Protein AF-A0A8A4TQJ7-F1 (afdb_monomer)

Secondary structure (DSSP, 8-state):
-PPP----------------PPEEEEEEES-EESSSSS---EE--GGGTHHHHTT--HHHHTT-EEEEEE---TTT--EEEEEEPPPPPSSS-PPPP-TTT-PPTTTTTT--TT--EEEEEEPTTSHHHHHHHTTSS-TTTEEEEEEEE----TTS-HHHHHHHHHHHHHHHHTTS-TTT--EEEEEEEHHHHHHHHHHHHHHHHH-TTS-EEEEEES----GGGTGGGEEEEEEEETTEEEEEEEEE-HHHH-S--TTEEEEEEE----S-TT-TT---EEEHHHHHH-SSEEE-SSEEEEE-SS-TTGGGG-HHHHHHHHHHIIIIIHHHHHHHHHTPPPEEEEEEES-EEESSEEEEEEEEEEE-SSSPPEEEEEEEETTS-EEESSS-EEEEEE--TT--EEEEEEEEEEEETT--EEEEEEEEEEE-TTS------

Sequence (441 aa):
MKRMIFCLTLMSLATQAGFAQGTQVLLEKVRYCRFGIGWCNGTTPHEYRHWEHHDVAKEKQKRTFITRYNEPEIGNVSHLVFISAGQREEIAGDPHASLVTGQPEGFADSFSNTDAAEWKTIDADSLPVRMFEEGVRDPSDTFAAMAFDARFNWGFTGENKREIVNAYFDWLRSKYYGTNIRSIYLAGHSRGGALVTHLAKKFKEYYPGLPVILHLFDAVPNINQLELASSISHVPNPLDGASYAYLADFQELFPQRTNLAIFNFISGAKVITIKSSVRAMVDREAGLIGGTVVNLGWYRHQWYNLGHVGIARNEAVIDQALDHLVNVGDPIIDDYIETLPPEVQCGAYPNFGIGLSMNTSFSGSANSRSGAPIVGYEWRFSDRSLRSGSGPHDFTLRLSHDQPETYLFGSMTAIDGFGNRAICTCEAYLKNPNADDDVLE

Foldseek 3Di:
DDDDDDDDDPPPPPPPPPPPFFDKWKKFQQKFAQDDDDDRPIDGPPLQCLLVVLVQDPVLSLVWIKTWPAAAAQAQAQEEAEEEEAAADPPDGFQDQFLQQQAHTNNCVPDDRHDGIDMDGGDCLHLVNCCVVVPVDDSNHYTYMYISHLSLDLPDAPSSNVSSLSSVLVSSVVRYDPLRYLAYEYEYAASSLLSSLSSLLVCCVVPVQHAYEYEYQFYWHNQVNCRQVWHLDWAAQPVDNLFIATEHAVCVSCVRQNNAAYEYEHASAQPDPVCSSTGGHDYNVQRVVDDQWGDPLRYIYGYDPAHSRRSRVDSVNSVVVSVCCVPPVVVSSLVSLLQDAWAKDKEKVVQEEEAFKDKIKIAIDTGRSSPFAWDWKWKAKPVRDIDIDRDIDIDMDGDDQQDFKDKMKMKIWIAGPSGHIDIDIYMHMYGYPNNPPPPPD

pLDDT: mean 90.57, std 15.43, range [30.0, 98.94]

Structure (mmCIF, N/CA/C/O backbone):
data_AF-A0A8A4TQJ7-F1
#
_entry.id   AF-A0A8A4TQJ7-F1
#
loop_
_atom_site.group_PDB
_atom_site.id
_atom_site.type_symbol
_atom_site.label_atom_id
_atom_site.label_alt_id
_atom_site.label_comp_id
_atom_site.label_asym_id
_atom_site.label_entity_id
_atom_site.label_seq_id
_atom_site.pdbx_PDB_ins_code
_atom_site.Cartn_x
_atom_site.Cartn_y
_atom_site.Cartn_z
_atom_site.occupancy
_atom_site.B_iso_or_equiv
_atom_site.auth_seq_id
_atom_site.auth_comp_id
_atom_site.auth_asym_id
_atom_site.auth_atom_id
_atom_site.pdbx_PDB_model_num
ATOM 1 N N . MET A 1 1 ? -17.422 -70.995 -3.814 1.00 37.66 1 MET A N 1
ATOM 2 C CA . MET A 1 1 ? -16.479 -70.283 -4.707 1.00 37.66 1 MET A CA 1
ATOM 3 C C . MET A 1 1 ? -17.234 -69.203 -5.473 1.00 37.66 1 MET A C 1
ATOM 5 O O . MET A 1 1 ? -17.890 -69.516 -6.456 1.00 37.66 1 MET A O 1
ATOM 9 N N . LYS A 1 2 ? -17.218 -67.954 -4.989 1.00 31.05 2 LYS A N 1
ATOM 10 C CA . LYS A 1 2 ? -17.816 -66.793 -5.670 1.00 31.05 2 LYS A CA 1
ATOM 11 C C . LYS A 1 2 ? -16.686 -66.013 -6.347 1.00 31.05 2 LYS A C 1
ATOM 13 O O . LYS A 1 2 ? -15.760 -65.590 -5.665 1.00 31.05 2 LYS A O 1
ATOM 18 N N . ARG A 1 3 ? -16.733 -65.891 -7.677 1.00 34.00 3 ARG A N 1
ATOM 19 C CA . ARG A 1 3 ? -15.798 -65.079 -8.469 1.00 34.00 3 ARG A CA 1
ATOM 20 C C . ARG A 1 3 ? -16.276 -63.628 -8.450 1.00 34.00 3 ARG A C 1
ATOM 22 O O . ARG A 1 3 ? -17.400 -63.352 -8.855 1.00 34.00 3 ARG A O 1
ATOM 29 N N . MET A 1 4 ? -15.426 -62.741 -7.950 1.00 30.00 4 MET A N 1
ATOM 30 C CA . MET A 1 4 ? -15.622 -61.294 -7.937 1.00 30.00 4 MET A CA 1
ATOM 31 C C . MET A 1 4 ? -15.045 -60.742 -9.246 1.00 30.00 4 MET A C 1
ATOM 33 O O . MET A 1 4 ? -13.860 -60.920 -9.518 1.00 30.00 4 MET A O 1
ATOM 37 N N . ILE A 1 5 ? -15.895 -60.149 -10.082 1.00 37.91 5 ILE A N 1
ATOM 38 C CA . ILE A 1 5 ? -15.499 -59.448 -11.307 1.00 37.91 5 ILE A CA 1
ATOM 39 C C . ILE A 1 5 ? -15.217 -58.000 -10.905 1.00 37.91 5 ILE A C 1
ATOM 41 O O . ILE A 1 5 ? -16.127 -57.285 -10.494 1.00 37.91 5 ILE A O 1
ATOM 45 N N . PHE A 1 6 ? -13.952 -57.591 -10.980 1.00 33.03 6 PHE A N 1
ATOM 46 C CA . PHE A 1 6 ? -13.541 -56.197 -10.838 1.00 33.03 6 PHE A CA 1
ATOM 47 C C . PHE A 1 6 ? -13.772 -55.496 -12.184 1.00 33.03 6 PHE A C 1
ATOM 49 O O . PHE A 1 6 ? -13.065 -55.759 -13.155 1.00 33.03 6 PHE A O 1
ATOM 56 N N . CYS A 1 7 ? -14.781 -54.627 -12.251 1.00 32.62 7 CYS A N 1
ATOM 57 C CA . CYS A 1 7 ? -14.935 -53.672 -13.346 1.00 32.62 7 CYS A CA 1
ATOM 58 C C . CYS A 1 7 ? -13.963 -52.513 -13.104 1.00 32.62 7 CYS A C 1
ATOM 60 O O . CYS A 1 7 ? -14.168 -51.706 -12.201 1.00 32.62 7 CYS A O 1
ATOM 62 N N . LEU A 1 8 ? -12.893 -52.456 -13.898 1.00 33.22 8 LEU A N 1
ATOM 63 C CA . LEU A 1 8 ? -12.000 -51.305 -13.972 1.00 33.22 8 LEU A CA 1
ATOM 64 C C . LEU A 1 8 ? -12.689 -50.224 -14.818 1.00 33.22 8 LEU A C 1
ATOM 66 O O . LEU A 1 8 ? -12.782 -50.348 -16.039 1.00 33.22 8 LEU A O 1
ATOM 70 N N . THR A 1 9 ? -13.206 -49.181 -14.176 1.00 37.56 9 THR A N 1
ATOM 71 C CA . THR A 1 9 ? -13.721 -47.996 -14.868 1.00 37.56 9 THR A CA 1
ATOM 72 C C . THR A 1 9 ? -12.531 -47.121 -15.252 1.00 37.56 9 THR A C 1
ATOM 74 O O . THR A 1 9 ? -11.913 -46.487 -14.400 1.00 37.56 9 THR A O 1
ATOM 77 N N . LEU A 1 10 ? -12.176 -47.121 -16.536 1.00 33.75 10 LEU A N 1
ATOM 78 C CA . LEU A 1 10 ? -11.170 -46.225 -17.101 1.00 33.75 10 LEU A CA 1
ATOM 79 C C . LEU A 1 10 ? -11.764 -44.802 -17.130 1.00 33.75 10 LEU A C 1
ATOM 81 O O . LEU A 1 10 ? -12.543 -44.473 -18.022 1.00 33.75 10 LEU A O 1
ATOM 85 N N . MET A 1 11 ? -11.452 -43.966 -16.136 1.00 37.09 11 MET A N 1
ATOM 86 C CA . MET A 1 11 ? -11.714 -42.526 -16.223 1.00 37.09 11 MET A CA 1
ATOM 87 C C . MET A 1 11 ? -10.674 -41.902 -17.153 1.00 37.09 11 MET A C 1
ATOM 89 O O . MET A 1 11 ? -9.523 -41.692 -16.777 1.00 37.09 11 MET A O 1
ATOM 93 N N . SER A 1 12 ? -11.078 -41.621 -18.388 1.00 35.56 12 SER A N 1
ATOM 94 C CA . SER A 1 12 ? -10.334 -40.755 -19.294 1.00 35.56 12 SER A CA 1
ATOM 95 C C . SER A 1 12 ? -10.404 -39.315 -18.777 1.00 35.56 12 SER A C 1
ATOM 97 O O . SER A 1 12 ? -11.391 -38.616 -19.010 1.00 35.56 12 SER A O 1
ATOM 99 N N . LEU A 1 13 ? -9.364 -38.878 -18.064 1.00 39.91 13 LEU A N 1
ATOM 100 C CA . LEU A 1 13 ? -9.073 -37.464 -17.832 1.00 39.91 13 LEU A CA 1
ATOM 101 C C . LEU A 1 13 ? -8.737 -36.829 -19.185 1.00 39.91 13 LEU A C 1
ATOM 103 O O . LEU A 1 13 ? -7.602 -36.882 -19.651 1.00 39.91 13 LEU A O 1
ATOM 107 N N . ALA A 1 14 ? -9.749 -36.274 -19.846 1.00 39.91 14 ALA A N 1
ATOM 108 C CA . ALA A 1 14 ? -9.535 -35.345 -20.939 1.00 39.91 14 ALA A CA 1
ATOM 109 C C . ALA A 1 14 ? -9.047 -34.030 -20.322 1.00 39.91 14 ALA A C 1
ATOM 111 O O . ALA A 1 14 ? -9.846 -33.224 -19.847 1.00 39.91 14 ALA A O 1
ATOM 112 N N . THR A 1 15 ? -7.732 -33.828 -20.290 1.00 40.91 15 THR A N 1
ATOM 113 C CA . THR A 1 15 ? -7.139 -32.511 -20.069 1.00 40.91 15 THR A CA 1
ATOM 114 C C . THR A 1 15 ? -7.518 -31.634 -21.258 1.00 40.91 15 THR A C 1
ATOM 116 O O . THR A 1 15 ? -6.881 -31.659 -22.310 1.00 40.91 15 THR A O 1
ATOM 119 N N . GLN A 1 16 ? -8.606 -30.878 -21.122 1.00 40.00 16 GLN A N 1
ATOM 120 C CA . GLN A 1 16 ? -8.816 -29.723 -21.980 1.00 40.00 16 GLN A CA 1
ATOM 121 C C . GLN A 1 16 ? -7.717 -28.725 -21.625 1.00 40.00 16 GLN A C 1
ATOM 123 O O . GLN A 1 16 ? -7.791 -28.044 -20.607 1.00 40.00 16 GLN A O 1
ATOM 128 N N . ALA A 1 17 ? -6.674 -28.676 -22.451 1.00 39.72 17 ALA A N 1
AT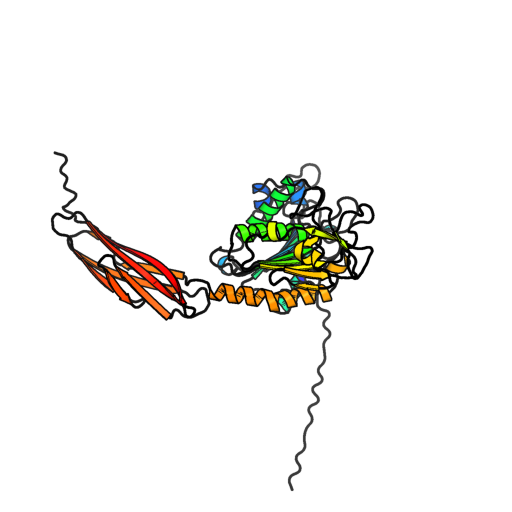OM 129 C CA . ALA A 1 17 ? -5.787 -27.529 -22.519 1.00 39.72 17 ALA A CA 1
ATOM 130 C C . ALA A 1 17 ? -6.612 -26.358 -23.073 1.00 39.72 17 ALA A C 1
ATOM 132 O O . ALA A 1 17 ? -6.604 -26.075 -24.270 1.00 39.72 17 ALA A O 1
ATOM 133 N N . GLY A 1 18 ? -7.419 -25.743 -22.208 1.00 40.81 18 GLY A N 1
ATOM 134 C CA . GLY A 1 18 ? -7.918 -24.406 -22.461 1.00 40.81 18 GLY A CA 1
ATOM 135 C C . GLY A 1 18 ? -6.697 -23.504 -22.470 1.00 40.81 18 GLY A C 1
ATOM 136 O O . GLY A 1 18 ? -6.019 -23.390 -21.455 1.00 40.81 18 GLY A O 1
ATOM 137 N N . PHE A 1 19 ? -6.373 -22.917 -23.620 1.00 41.72 19 PHE A N 1
ATOM 138 C CA . PHE A 1 19 ? -5.497 -21.753 -23.628 1.00 41.72 19 PHE A CA 1
ATOM 139 C C . PHE A 1 19 ? -6.119 -20.746 -22.660 1.00 41.72 19 PHE A C 1
ATOM 141 O O . PHE A 1 19 ? -7.282 -20.383 -22.855 1.00 41.72 19 PHE A O 1
ATOM 148 N N . ALA A 1 20 ? -5.394 -20.371 -21.604 1.00 56.28 20 ALA A N 1
ATOM 149 C CA . ALA A 1 20 ? -5.851 -19.357 -20.667 1.00 56.28 20 ALA A CA 1
ATOM 150 C C . ALA A 1 20 ? -6.185 -18.098 -21.479 1.00 56.28 20 ALA A C 1
ATOM 152 O O . ALA A 1 20 ? -5.319 -17.502 -22.122 1.00 56.28 20 ALA A O 1
ATOM 153 N N . GLN A 1 21 ? -7.473 -17.763 -21.573 1.00 66.25 21 GLN A N 1
ATOM 154 C CA . GLN A 1 21 ? -7.890 -16.531 -22.225 1.00 66.25 21 GLN A CA 1
ATOM 155 C C . GLN A 1 21 ? -7.478 -15.386 -21.307 1.00 66.25 21 GLN A C 1
ATOM 157 O O . GLN A 1 21 ? -7.898 -15.355 -20.158 1.00 66.25 21 GLN A O 1
ATOM 162 N N . GLY A 1 22 ? -6.658 -14.460 -21.811 1.00 78.31 22 GLY A N 1
ATOM 163 C CA . GLY A 1 22 ? -6.248 -13.290 -21.039 1.00 78.31 22 GLY A CA 1
ATOM 164 C C . GLY A 1 22 ? -7.442 -12.483 -20.517 1.00 78.31 22 GLY A C 1
ATOM 165 O O . GLY A 1 22 ? -8.510 -12.436 -21.138 1.00 78.31 22 GLY A O 1
ATOM 166 N N . THR A 1 23 ? -7.251 -11.823 -19.379 1.00 91.94 23 THR A N 1
ATOM 167 C CA . THR A 1 23 ? -8.310 -11.101 -18.664 1.00 91.94 23 THR A CA 1
ATOM 168 C C . THR A 1 23 ? -8.546 -9.724 -19.284 1.00 91.94 23 THR A C 1
ATOM 170 O O . THR A 1 23 ? -7.601 -8.989 -19.569 1.00 91.94 23 THR A O 1
ATOM 173 N N . GLN A 1 24 ? -9.809 -9.346 -19.511 1.00 95.94 24 GLN A N 1
ATOM 174 C CA . GLN A 1 24 ? -10.156 -7.995 -19.965 1.00 95.94 24 GLN A CA 1
ATOM 175 C C . GLN A 1 24 ? -10.170 -7.021 -18.787 1.00 95.94 24 GLN A C 1
ATOM 177 O O . GLN A 1 24 ? -10.855 -7.256 -17.795 1.00 95.94 24 GLN A O 1
ATOM 182 N N . VAL A 1 25 ? -9.488 -5.889 -18.932 1.00 97.00 25 VAL A N 1
ATOM 183 C CA . VAL A 1 25 ? -9.498 -4.788 -17.965 1.00 97.00 25 VAL A CA 1
ATOM 184 C C . VAL A 1 25 ? -9.796 -3.468 -18.665 1.00 97.00 25 VAL A C 1
ATOM 186 O O . VAL A 1 25 ? -9.402 -3.253 -19.814 1.00 97.00 25 VAL A O 1
ATOM 189 N N . LEU A 1 26 ? -10.486 -2.560 -17.975 1.00 97.56 26 LEU A N 1
ATOM 190 C CA . LEU A 1 26 ? -10.694 -1.205 -18.472 1.00 97.56 26 LEU A CA 1
ATOM 191 C C . LEU A 1 26 ? -9.459 -0.367 -18.128 1.00 97.56 26 LEU A C 1
ATOM 193 O O . LEU A 1 26 ? -9.168 -0.136 -16.953 1.00 97.56 26 LEU A O 1
ATOM 197 N N . LEU A 1 27 ? -8.716 0.061 -19.145 1.00 97.44 27 LEU A N 1
ATOM 198 C CA . LEU A 1 27 ? -7.596 0.981 -18.997 1.00 97.44 27 LEU A CA 1
ATOM 199 C C . LEU A 1 27 ? -8.093 2.411 -19.178 1.00 97.44 27 LEU A C 1
ATOM 201 O O . LEU A 1 27 ? -8.658 2.752 -20.211 1.00 97.44 27 LEU A O 1
ATOM 205 N N . GLU A 1 28 ? -7.858 3.259 -18.190 1.00 97.19 28 GLU A N 1
ATOM 206 C CA . GLU A 1 28 ? -8.389 4.613 -18.094 1.00 97.19 28 GLU A CA 1
ATOM 207 C C . GLU A 1 28 ? -7.249 5.636 -18.119 1.00 97.19 28 GLU A C 1
ATOM 209 O O . GLU A 1 28 ? -6.168 5.421 -17.565 1.00 97.19 28 GLU A O 1
ATOM 214 N N . LYS A 1 29 ? -7.492 6.790 -18.738 1.00 95.50 29 LYS A N 1
ATOM 215 C CA . LYS A 1 29 ? -6.622 7.958 -18.611 1.00 95.50 29 LYS A CA 1
ATOM 216 C C . LYS A 1 29 ? -7.055 8.810 -17.432 1.00 95.50 29 LYS A C 1
ATOM 218 O O . LYS A 1 29 ? -8.226 9.166 -17.302 1.00 95.50 29 LYS A O 1
ATOM 223 N N . VAL A 1 30 ? -6.075 9.292 -16.673 1.00 96.12 30 VAL A N 1
ATOM 224 C CA . VAL A 1 30 ? -6.305 10.301 -15.625 1.00 96.12 30 VAL A CA 1
ATOM 225 C C . VAL A 1 30 ? -6.883 11.593 -16.211 1.00 96.12 30 VAL A C 1
ATOM 227 O O . VAL A 1 30 ? -7.669 12.271 -15.557 1.00 96.12 30 VAL A O 1
ATOM 230 N N . ARG A 1 31 ? -6.529 11.953 -17.450 1.00 94.00 31 ARG A N 1
ATOM 231 C CA . ARG A 1 31 ? -7.104 13.109 -18.154 1.00 94.00 31 ARG A CA 1
ATOM 232 C C . ARG A 1 31 ? -7.234 12.842 -19.650 1.00 94.00 31 ARG A C 1
ATOM 234 O O . ARG A 1 31 ? -6.360 12.240 -20.258 1.00 94.00 31 ARG A O 1
ATOM 241 N N . TYR A 1 32 ? -8.273 13.379 -20.276 1.00 91.00 32 TYR A N 1
ATOM 242 C CA . TYR A 1 32 ? -8.472 13.312 -21.730 1.00 91.00 32 TYR A CA 1
ATOM 243 C C . TYR A 1 32 ? -9.045 14.629 -22.267 1.00 91.00 32 TYR A C 1
ATOM 245 O O . TYR A 1 32 ? -9.485 15.488 -21.494 1.00 91.00 32 TYR A O 1
ATOM 253 N N . CYS A 1 33 ? -8.997 14.843 -23.582 1.00 86.88 33 CYS A N 1
ATOM 254 C CA . CYS A 1 33 ? -9.589 16.023 -24.219 1.00 86.88 33 CYS A CA 1
ATOM 255 C C . CYS A 1 33 ? -11.082 15.792 -24.503 1.00 86.88 33 CYS A C 1
ATOM 257 O O . CYS A 1 33 ? -11.436 14.771 -25.074 1.00 86.88 33 CYS A O 1
ATOM 259 N N . ARG A 1 34 ? -11.967 16.749 -24.177 1.00 80.00 34 ARG A N 1
ATOM 260 C CA . ARG A 1 34 ? -13.398 16.637 -24.544 1.00 80.00 34 ARG A CA 1
ATOM 261 C C . ARG A 1 34 ? -13.674 16.805 -26.041 1.00 80.00 34 ARG A C 1
ATOM 263 O O . ARG A 1 34 ? -14.659 16.275 -26.534 1.00 80.00 34 ARG A O 1
ATOM 270 N N . PHE A 1 35 ? -12.838 17.564 -26.747 1.00 75.38 35 PHE A N 1
ATOM 271 C CA . PHE A 1 35 ? -13.009 17.878 -28.167 1.00 75.38 35 PHE A CA 1
ATOM 272 C C . PHE A 1 35 ? -11.697 17.657 -28.927 1.00 75.38 35 PHE A C 1
ATOM 274 O O . PHE A 1 35 ? -10.611 17.862 -28.373 1.00 75.38 35 PHE A O 1
ATOM 281 N N . GLY A 1 36 ? -11.802 17.244 -30.192 1.00 63.88 36 GLY A N 1
ATOM 282 C CA . GLY A 1 36 ? -10.667 17.099 -31.105 1.00 63.88 36 GLY A CA 1
ATOM 283 C C . GLY A 1 36 ? -10.200 18.435 -31.706 1.00 63.88 36 GLY A C 1
ATOM 284 O O . GLY A 1 36 ? -11.009 19.325 -31.925 1.00 63.88 36 GLY A O 1
ATOM 285 N N . ILE A 1 37 ? -8.883 18.521 -31.956 1.00 52.38 37 ILE A N 1
ATOM 286 C CA . ILE A 1 37 ? -8.084 19.532 -32.691 1.00 52.38 37 ILE A CA 1
ATOM 287 C C . ILE A 1 37 ? -8.371 21.022 -32.381 1.00 52.38 37 ILE A C 1
ATOM 289 O O . ILE A 1 37 ? -9.404 21.586 -32.714 1.00 52.38 37 ILE A O 1
ATOM 293 N N . GLY A 1 38 ? -7.360 21.699 -31.817 1.00 56.78 38 GLY A N 1
ATOM 294 C CA . GLY A 1 38 ? -7.282 23.161 -31.660 1.00 56.78 38 GLY A CA 1
ATOM 295 C C . GLY A 1 38 ? -7.636 23.688 -30.265 1.00 56.78 38 GLY A C 1
ATOM 296 O O . GLY A 1 38 ? -7.081 24.699 -29.848 1.00 56.78 38 GLY A O 1
ATOM 297 N N . TRP A 1 39 ? -8.500 22.987 -29.519 1.00 58.25 39 TRP A N 1
ATOM 298 C CA . TRP A 1 39 ? -9.003 23.433 -28.210 1.00 58.25 39 TRP A CA 1
ATOM 299 C C . TRP A 1 39 ? -9.181 22.241 -27.252 1.00 58.25 39 TRP A C 1
ATOM 301 O O . TRP A 1 39 ? -10.294 21.786 -26.993 1.00 58.25 39 TRP A O 1
ATOM 311 N N . CYS A 1 40 ? -8.085 21.696 -26.707 1.00 66.62 40 CYS A N 1
ATOM 312 C CA . CYS A 1 40 ? -8.188 20.646 -25.685 1.00 66.62 40 CYS A CA 1
ATOM 313 C C . CYS A 1 40 ? -8.619 21.247 -24.336 1.00 66.62 40 CYS A C 1
ATOM 315 O O . CYS A 1 40 ? -7.786 21.556 -23.479 1.00 66.62 40 CYS A O 1
ATOM 317 N N . ASN A 1 41 ? -9.931 21.367 -24.118 1.00 75.75 41 ASN A N 1
ATOM 318 C CA . ASN A 1 41 ? -10.477 21.579 -22.780 1.00 75.75 41 ASN A CA 1
ATOM 319 C C . ASN A 1 41 ? -10.461 20.240 -22.026 1.00 75.75 41 ASN A C 1
ATOM 321 O O . ASN A 1 41 ? -11.435 19.484 -22.029 1.00 75.75 41 ASN A O 1
ATOM 325 N N . GLY A 1 42 ? -9.285 19.885 -21.500 1.00 75.69 42 GLY A N 1
ATOM 326 C CA . GLY A 1 42 ? -9.078 18.587 -20.867 1.00 75.69 42 GLY A CA 1
ATOM 327 C C . GLY A 1 42 ? -9.982 18.402 -19.648 1.00 75.69 42 GLY A C 1
ATOM 328 O O . GLY A 1 42 ? -10.219 19.359 -18.917 1.00 75.69 42 GLY A O 1
ATOM 329 N N . THR A 1 43 ? -10.454 17.185 -19.408 1.00 83.75 43 THR A N 1
ATOM 330 C CA . THR A 1 43 ? -11.234 16.814 -18.220 1.00 83.75 43 THR A CA 1
ATOM 331 C C . THR A 1 43 ? -10.529 15.709 -17.466 1.00 83.75 43 THR A C 1
ATOM 333 O O . THR A 1 43 ? -10.111 14.726 -18.073 1.00 83.75 43 THR A O 1
ATOM 336 N N . THR A 1 44 ? -10.419 15.890 -16.156 1.00 91.94 44 THR A N 1
ATOM 337 C CA . THR A 1 44 ? -10.020 14.844 -15.218 1.00 91.94 44 THR A CA 1
ATOM 338 C C . THR A 1 44 ? -11.302 14.246 -14.630 1.00 91.94 44 THR A C 1
ATOM 340 O O . THR A 1 44 ? -12.120 15.001 -14.086 1.00 91.94 44 THR A O 1
ATOM 343 N N . PRO A 1 45 ? -11.556 12.933 -14.793 1.00 92.69 45 PRO A N 1
ATOM 344 C CA . PRO A 1 45 ? -12.659 12.248 -14.125 1.00 92.69 45 PRO A CA 1
ATOM 345 C C . PRO A 1 45 ? -12.651 12.507 -12.617 1.00 92.69 45 PRO A C 1
ATOM 347 O O . PRO A 1 45 ? -11.590 12.702 -12.030 1.00 92.69 45 PRO A O 1
ATOM 350 N N . HIS A 1 46 ? -13.829 12.491 -11.983 1.00 93.38 46 HIS A N 1
ATOM 351 C CA . HIS A 1 46 ? -13.954 12.722 -10.536 1.00 93.38 46 HIS A CA 1
ATOM 352 C C . HIS A 1 46 ? -13.010 11.820 -9.727 1.00 93.38 46 HIS A C 1
ATOM 354 O O . HIS A 1 46 ? -12.300 12.291 -8.845 1.00 93.38 46 HIS A O 1
ATOM 360 N N . GLU A 1 47 ? -12.963 10.553 -10.128 1.00 94.75 47 GLU A N 1
ATOM 361 C CA . GLU A 1 47 ? -12.094 9.489 -9.629 1.00 94.75 47 GLU A CA 1
ATOM 362 C C . GLU A 1 47 ? -10.600 9.867 -9.556 1.00 94.75 47 GLU A C 1
ATOM 364 O O . GLU A 1 47 ? -9.900 9.460 -8.635 1.00 94.75 47 GLU A O 1
ATOM 369 N N . TYR A 1 48 ? -10.106 10.707 -10.472 1.00 97.12 48 TYR A N 1
ATOM 370 C CA . TYR A 1 48 ? -8.683 11.050 -10.574 1.00 97.12 48 TYR A CA 1
ATOM 371 C C . TYR A 1 48 ? -8.358 12.503 -10.212 1.00 97.12 48 TYR A C 1
ATOM 373 O O . TYR A 1 48 ? -7.262 12.993 -10.501 1.00 97.12 48 TYR A O 1
ATOM 381 N N . ARG A 1 49 ? -9.276 13.216 -9.545 1.00 96.50 49 ARG A N 1
ATOM 382 C CA . ARG A 1 49 ? -9.062 14.621 -9.142 1.00 96.50 49 ARG A CA 1
ATOM 383 C C . ARG A 1 49 ? -7.858 14.831 -8.227 1.00 96.50 49 ARG A C 1
ATOM 385 O O . ARG A 1 49 ? -7.318 15.931 -8.199 1.00 96.50 49 ARG A O 1
ATOM 392 N N . HIS A 1 50 ? -7.368 13.786 -7.563 1.00 97.75 50 HIS A N 1
ATOM 393 C CA . HIS A 1 50 ? -6.124 13.832 -6.791 1.00 97.75 50 HIS A CA 1
ATOM 394 C C . HIS A 1 50 ? -4.926 14.347 -7.609 1.00 97.75 50 HIS A C 1
ATOM 396 O O . HIS A 1 50 ? -4.082 15.051 -7.068 1.00 97.75 50 HIS A O 1
ATOM 402 N N . TRP A 1 51 ? -4.871 14.089 -8.920 1.00 98.12 51 TRP A N 1
ATOM 403 C CA . TRP A 1 51 ? -3.819 14.641 -9.780 1.00 98.12 51 TRP A CA 1
ATOM 404 C C . TRP A 1 51 ? -3.938 16.151 -9.982 1.00 98.12 51 TRP A C 1
ATOM 406 O O . TRP A 1 51 ? -2.922 16.823 -10.119 1.00 98.12 51 TRP A O 1
ATOM 416 N N . GLU A 1 52 ? -5.158 16.690 -10.015 1.00 96.12 52 GLU A N 1
ATOM 417 C CA . GLU A 1 52 ? -5.375 18.138 -10.050 1.00 96.12 52 GLU A CA 1
ATOM 418 C C . GLU A 1 52 ? -5.082 18.768 -8.686 1.00 96.12 52 GLU A C 1
ATOM 420 O O . GLU A 1 52 ? -4.434 19.804 -8.638 1.00 96.12 52 GLU A O 1
ATOM 425 N N . HIS A 1 53 ? -5.500 18.128 -7.590 1.00 97.31 53 HIS A N 1
ATOM 426 C CA . HIS A 1 53 ? -5.277 18.629 -6.228 1.00 97.31 53 HIS A CA 1
ATOM 427 C C . HIS A 1 53 ? -3.799 18.674 -5.824 1.00 97.31 53 HIS A C 1
ATOM 429 O O . HIS A 1 53 ? -3.428 19.484 -4.982 1.00 97.31 53 HIS A O 1
ATOM 435 N N . HIS A 1 54 ? -2.970 17.809 -6.412 1.00 97.81 54 HIS A N 1
ATOM 436 C CA . HIS A 1 54 ? -1.517 17.790 -6.210 1.00 97.81 54 HIS A CA 1
ATOM 437 C C . HIS A 1 54 ? -0.751 18.461 -7.351 1.00 97.81 54 HIS A C 1
ATOM 439 O O . HIS A 1 54 ? 0.416 18.147 -7.555 1.00 97.81 54 HIS A O 1
ATOM 445 N N . ASP A 1 55 ? -1.405 19.336 -8.119 1.00 97.19 55 ASP A N 1
ATOM 446 C CA . ASP A 1 55 ? -0.788 20.172 -9.158 1.00 97.19 55 ASP A CA 1
ATOM 447 C C . ASP A 1 55 ? -0.021 19.408 -10.254 1.00 97.19 55 ASP A C 1
ATOM 449 O O . ASP A 1 55 ? 0.775 19.983 -11.003 1.00 97.19 55 ASP A O 1
ATOM 453 N N . VAL A 1 56 ? -0.305 18.112 -10.444 1.00 97.12 56 VAL A N 1
ATOM 454 C CA . VAL A 1 56 ? 0.367 17.314 -11.473 1.00 97.12 56 VAL A CA 1
ATOM 455 C C . VAL A 1 56 ? 0.075 17.936 -12.835 1.00 97.12 56 VAL A C 1
ATOM 457 O O . VAL A 1 56 ? -1.072 18.003 -13.270 1.00 97.12 56 VAL A O 1
ATOM 460 N N . ALA A 1 57 ? 1.116 18.369 -13.549 1.00 94.94 57 ALA A N 1
ATOM 461 C CA . ALA A 1 57 ? 0.947 19.059 -14.830 1.00 94.94 57 ALA A CA 1
ATOM 462 C C . ALA A 1 57 ? -0.000 18.319 -15.803 1.00 94.94 57 ALA A C 1
ATOM 464 O O . ALA A 1 57 ? 0.135 17.114 -16.028 1.00 94.94 57 ALA A O 1
ATOM 465 N N . LYS A 1 58 ? -0.915 19.059 -16.446 1.00 92.81 58 LYS A N 1
ATOM 466 C CA . LYS A 1 58 ? -1.987 18.515 -17.311 1.00 92.81 58 LYS A CA 1
ATOM 467 C C . LYS A 1 58 ? -1.489 17.543 -18.386 1.00 92.81 58 LYS A C 1
ATOM 469 O O . LYS A 1 58 ? -2.147 16.541 -18.644 1.00 92.81 58 LYS A O 1
ATOM 474 N N . GLU A 1 59 ? -0.336 17.807 -18.999 1.00 90.12 59 GLU A N 1
ATOM 475 C CA . GLU A 1 59 ? 0.248 16.915 -20.016 1.00 90.12 59 GLU A CA 1
ATOM 476 C C . GLU A 1 59 ? 0.748 15.586 -19.440 1.00 90.12 59 GLU A C 1
ATOM 478 O O . GLU A 1 59 ? 0.735 14.569 -20.130 1.00 90.12 59 GLU A O 1
ATOM 483 N N . LYS A 1 60 ? 1.147 15.565 -18.162 1.00 92.69 60 LYS A N 1
ATOM 484 C CA . LYS A 1 60 ? 1.450 14.317 -17.458 1.00 92.69 60 LYS A CA 1
ATOM 485 C C . LYS A 1 60 ? 0.155 13.567 -17.171 1.00 92.69 60 LYS A C 1
ATOM 487 O O . LYS A 1 60 ? 0.063 12.416 -17.562 1.00 92.69 60 LYS A O 1
ATOM 492 N N . GLN A 1 61 ? -0.864 14.239 -16.627 1.00 94.12 61 GLN A N 1
ATOM 493 C CA . GLN A 1 61 ? -2.177 13.627 -16.377 1.00 94.12 61 GLN A CA 1
ATOM 494 C C . GLN A 1 61 ? -2.755 12.942 -17.629 1.00 94.12 61 GLN A C 1
ATOM 496 O O . GLN A 1 61 ? -3.244 11.822 -17.555 1.00 94.12 61 GLN A O 1
ATOM 501 N N . LYS A 1 62 ? -2.650 13.579 -18.806 1.00 91.38 62 LYS A N 1
ATOM 502 C CA . LYS A 1 62 ? -3.148 13.015 -20.077 1.00 91.38 62 LYS A CA 1
ATOM 503 C C . LYS A 1 62 ? -2.447 11.737 -20.531 1.00 91.38 62 LYS A C 1
ATOM 505 O O . LYS A 1 62 ? -2.957 11.025 -21.391 1.00 91.38 62 LYS A O 1
ATOM 510 N N . ARG A 1 63 ? -1.242 11.502 -20.022 1.00 91.38 63 ARG A N 1
ATOM 511 C CA . ARG A 1 63 ? -0.394 10.364 -20.372 1.00 91.38 63 ARG A CA 1
ATOM 512 C C . ARG A 1 63 ? -0.289 9.363 -19.225 1.00 91.38 63 ARG A C 1
ATOM 514 O O . ARG A 1 63 ? 0.490 8.430 -19.337 1.00 91.38 63 ARG A O 1
ATOM 521 N N . THR A 1 64 ? -1.032 9.561 -18.139 1.00 95.12 64 THR A N 1
ATOM 522 C CA . THR A 1 64 ? -1.119 8.591 -17.051 1.00 95.12 64 THR A CA 1
ATOM 523 C C .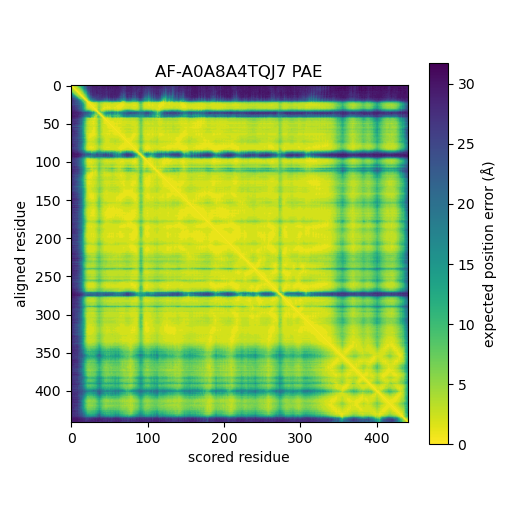 THR A 1 64 ? -2.242 7.610 -17.358 1.00 95.12 64 THR A C 1
ATOM 525 O O . THR A 1 64 ? -3.386 8.037 -17.531 1.00 95.12 64 THR A O 1
ATOM 528 N N . PHE A 1 65 ? -1.908 6.321 -17.413 1.00 96.62 65 PHE A N 1
ATOM 529 C CA . PHE A 1 65 ? -2.834 5.232 -17.725 1.00 96.62 65 PHE A CA 1
ATOM 530 C C . PHE A 1 65 ? -2.926 4.276 -16.539 1.00 96.62 65 PHE A C 1
ATOM 532 O O . PHE A 1 65 ? -1.914 3.707 -16.118 1.00 96.62 65 PHE A O 1
ATOM 539 N N . ILE A 1 66 ? -4.135 4.117 -16.012 1.00 98.12 66 ILE A N 1
ATOM 540 C CA . ILE A 1 66 ? -4.436 3.341 -14.810 1.00 98.12 66 ILE A CA 1
ATOM 541 C C . ILE A 1 66 ? -5.591 2.404 -15.124 1.00 98.12 66 ILE A C 1
ATOM 543 O O . ILE A 1 66 ? -6.534 2.780 -15.807 1.00 98.12 66 ILE A O 1
ATOM 547 N N . THR A 1 67 ? -5.536 1.189 -14.609 1.00 97.88 67 THR A N 1
ATOM 548 C CA . THR A 1 67 ? -6.652 0.252 -14.651 1.00 97.88 67 THR A CA 1
ATOM 549 C C . THR A 1 67 ? -6.963 -0.234 -13.242 1.00 97.88 67 THR A C 1
ATOM 551 O O . THR A 1 67 ? -6.061 -0.434 -12.425 1.00 97.88 67 THR A O 1
ATOM 554 N N . ARG A 1 68 ? -8.253 -0.378 -12.944 1.00 97.31 68 ARG A N 1
ATOM 555 C CA . ARG A 1 68 ? -8.766 -0.942 -11.695 1.00 97.31 68 ARG A CA 1
ATOM 556 C C . ARG A 1 68 ? -9.136 -2.393 -11.983 1.00 97.31 68 ARG A C 1
ATOM 558 O O . ARG A 1 68 ? -10.128 -2.646 -12.656 1.00 97.31 68 ARG A O 1
ATOM 565 N N . TYR A 1 69 ? -8.285 -3.318 -11.545 1.00 97.50 69 TYR A N 1
ATOM 566 C CA . TYR A 1 69 ? -8.462 -4.753 -11.771 1.00 97.50 69 TYR A CA 1
ATOM 567 C C . TYR A 1 69 ? -9.631 -5.299 -10.954 1.00 97.50 69 TYR A C 1
ATOM 569 O O . TYR A 1 69 ? -10.473 -6.020 -11.476 1.00 97.50 69 TYR A O 1
ATOM 577 N N . ASN A 1 70 ? -9.678 -4.918 -9.676 1.00 98.31 70 ASN A N 1
ATOM 578 C CA . ASN A 1 70 ? -10.723 -5.305 -8.743 1.00 98.31 70 ASN A CA 1
ATOM 579 C C . ASN A 1 70 ? -11.041 -4.132 -7.807 1.00 98.31 70 ASN A C 1
ATOM 581 O O . ASN A 1 70 ? -10.130 -3.488 -7.283 1.00 98.31 70 ASN A O 1
ATOM 585 N N . GLU A 1 71 ? -12.324 -3.838 -7.611 1.00 97.75 71 GLU A N 1
ATOM 586 C CA . GLU A 1 71 ? -12.789 -2.682 -6.833 1.00 97.75 71 GLU A CA 1
ATOM 587 C C . GLU A 1 71 ? -14.037 -3.075 -6.023 1.00 97.75 71 GLU A C 1
ATOM 589 O O . GLU A 1 71 ? -15.160 -2.776 -6.440 1.00 97.75 71 GLU A O 1
ATOM 594 N N . PRO A 1 72 ? -13.868 -3.780 -4.885 1.00 98.25 72 PRO A N 1
ATOM 595 C CA . PRO A 1 72 ? -14.978 -4.032 -3.979 1.00 98.25 72 PRO A CA 1
ATOM 596 C C . PRO A 1 72 ? -15.461 -2.716 -3.353 1.00 98.25 72 PRO A C 1
ATOM 598 O O . PRO A 1 72 ? -14.804 -1.675 -3.440 1.00 98.25 72 PRO A O 1
ATOM 601 N N . GLU A 1 73 ? -16.627 -2.746 -2.705 1.00 97.62 73 GLU A N 1
ATOM 602 C CA . GLU A 1 73 ? -17.119 -1.579 -1.972 1.00 97.62 73 GLU A CA 1
ATOM 603 C C . GLU A 1 73 ? -16.089 -1.120 -0.931 1.00 97.62 73 GLU A C 1
ATOM 605 O O . GLU A 1 73 ? -15.501 -1.938 -0.230 1.00 97.62 73 GLU A O 1
ATOM 610 N N . ILE A 1 74 ? -15.912 0.197 -0.780 1.00 97.12 74 ILE A N 1
ATOM 611 C CA . ILE A 1 74 ? -14.906 0.800 0.116 1.00 97.12 74 ILE A CA 1
ATOM 612 C C . ILE A 1 74 ? -14.950 0.256 1.556 1.00 97.12 74 ILE A C 1
ATOM 614 O O . ILE A 1 74 ? -13.918 0.169 2.222 1.00 97.12 74 ILE A O 1
ATOM 618 N N . GLY A 1 75 ? -16.141 -0.120 2.036 1.00 96.56 75 GLY A N 1
ATOM 619 C CA . GLY A 1 75 ? -16.344 -0.712 3.358 1.00 96.56 75 GLY A CA 1
ATOM 620 C C . GLY A 1 75 ? -15.780 -2.125 3.503 1.00 96.56 75 GLY A C 1
ATOM 621 O O . GLY A 1 75 ? -15.411 -2.509 4.610 1.00 96.56 75 GLY A O 1
ATOM 622 N N . ASN A 1 76 ? -15.649 -2.859 2.401 1.00 97.81 76 ASN A N 1
ATOM 623 C CA . ASN A 1 76 ? -15.150 -4.231 2.378 1.00 97.81 76 ASN A CA 1
ATOM 624 C C . ASN A 1 76 ? -13.638 -4.299 2.148 1.00 97.81 76 ASN A C 1
ATOM 626 O O . ASN A 1 76 ? -13.052 -5.351 2.362 1.00 97.81 76 ASN A O 1
ATOM 630 N N . VAL A 1 77 ? -12.993 -3.201 1.738 1.00 98.62 77 VAL A N 1
ATOM 631 C CA . VAL A 1 77 ? -11.561 -3.211 1.417 1.00 98.62 77 VAL A CA 1
ATOM 632 C C . VAL A 1 77 ? -10.712 -3.363 2.686 1.00 98.62 77 VAL A C 1
ATOM 634 O O . VAL A 1 77 ? -10.549 -2.420 3.469 1.00 98.62 77 VAL A O 1
ATOM 637 N N . SER A 1 78 ? -10.136 -4.551 2.856 1.00 98.25 78 SER A N 1
ATOM 638 C CA . SER A 1 78 ? -9.161 -4.922 3.891 1.00 98.25 78 SER A CA 1
ATOM 639 C C . SER A 1 78 ? -7.735 -4.973 3.324 1.00 98.25 78 SER A C 1
ATOM 641 O O . SER A 1 78 ? -6.769 -4.759 4.059 1.00 98.25 78 SER A O 1
ATOM 643 N N . HIS A 1 79 ? -7.577 -5.168 2.014 1.00 98.75 79 HIS A N 1
ATOM 644 C CA . HIS A 1 79 ? -6.279 -5.270 1.354 1.00 98.75 79 HIS A CA 1
ATOM 645 C C . HIS A 1 79 ? -6.181 -4.312 0.165 1.00 98.75 79 HIS A C 1
ATOM 647 O O . HIS A 1 79 ? -7.106 -4.175 -0.636 1.00 98.75 79 HIS A O 1
ATOM 653 N N . LEU A 1 80 ? -5.037 -3.640 0.041 1.00 98.88 80 LEU A N 1
ATOM 654 C CA . LEU A 1 80 ? -4.735 -2.750 -1.078 1.00 98.88 80 LEU A CA 1
ATOM 655 C C . LEU A 1 80 ? -3.589 -3.329 -1.910 1.00 98.88 80 LEU A C 1
ATOM 657 O O . LEU A 1 80 ? -2.497 -3.537 -1.390 1.00 98.88 80 LEU A O 1
ATOM 661 N N . VAL A 1 81 ? -3.806 -3.501 -3.210 1.00 98.94 81 VAL A N 1
ATOM 662 C CA . VAL A 1 81 ? -2.806 -3.918 -4.200 1.00 98.94 81 VAL A CA 1
ATOM 663 C C . VAL A 1 81 ? -2.602 -2.794 -5.216 1.00 98.94 81 VAL A C 1
ATOM 665 O O . VAL A 1 81 ? -3.547 -2.347 -5.870 1.00 98.94 81 VAL A O 1
ATOM 668 N N . PHE A 1 82 ? -1.356 -2.351 -5.393 1.00 98.94 82 PHE A N 1
ATOM 669 C CA . PHE A 1 82 ? -0.999 -1.443 -6.483 1.00 98.94 82 PHE A CA 1
ATOM 670 C C . PHE A 1 82 ? 0.279 -1.871 -7.198 1.00 98.94 82 PHE A C 1
ATOM 672 O O . PHE A 1 82 ? 1.328 -2.059 -6.577 1.00 98.94 82 PHE A O 1
ATOM 679 N N . ILE A 1 83 ? 0.195 -1.984 -8.524 1.00 98.88 83 ILE A N 1
ATOM 680 C CA . ILE A 1 83 ? 1.295 -2.470 -9.355 1.00 98.88 83 ILE A CA 1
ATOM 681 C C . ILE A 1 83 ? 1.632 -1.456 -10.450 1.00 98.88 83 ILE A C 1
ATOM 683 O O . ILE A 1 83 ? 0.747 -0.946 -11.129 1.00 98.88 83 ILE A O 1
ATOM 687 N N . SER A 1 84 ? 2.910 -1.141 -10.646 1.00 98.56 84 SER A N 1
ATOM 688 C CA . SER A 1 84 ? 3.334 -0.099 -11.588 1.00 98.56 84 SER A CA 1
ATOM 689 C C . SER A 1 84 ? 4.382 -0.589 -12.579 1.00 98.56 84 SER A C 1
ATOM 691 O O . SER A 1 84 ? 5.415 -1.152 -12.203 1.00 98.56 84 SER A O 1
ATOM 693 N N . ALA A 1 85 ? 4.137 -0.338 -13.861 1.00 95.94 85 ALA A N 1
ATOM 694 C CA . ALA A 1 85 ? 5.084 -0.628 -14.924 1.00 95.94 85 ALA A CA 1
ATOM 695 C C . ALA A 1 85 ? 6.238 0.385 -14.983 1.00 95.94 85 ALA A C 1
ATOM 697 O O . ALA A 1 85 ? 6.231 1.442 -14.344 1.00 95.94 85 ALA A O 1
ATOM 698 N N . GLY A 1 86 ? 7.251 0.059 -15.787 1.00 89.75 86 GLY A N 1
ATOM 699 C CA . GLY A 1 86 ? 8.336 0.976 -16.116 1.00 89.75 86 GLY A CA 1
ATOM 700 C C . GLY A 1 86 ? 7.872 2.221 -16.882 1.00 89.75 86 GLY A C 1
ATOM 701 O O . GLY A 1 86 ? 6.745 2.319 -17.358 1.00 89.75 86 GLY A O 1
ATOM 702 N N . GLN A 1 87 ? 8.771 3.199 -17.014 1.00 85.06 87 GLN A N 1
ATOM 703 C CA . GLN A 1 87 ? 8.493 4.392 -17.816 1.00 85.06 87 GLN A CA 1
ATOM 704 C C . GLN A 1 87 ? 8.377 4.048 -19.309 1.00 85.06 87 GLN A C 1
ATOM 706 O O . GLN A 1 87 ? 9.125 3.209 -19.811 1.00 85.06 87 GLN A O 1
ATOM 711 N N . ARG A 1 88 ? 7.534 4.785 -20.037 1.00 78.50 88 ARG A N 1
ATOM 712 C CA . ARG A 1 88 ? 7.539 4.801 -21.505 1.00 78.50 88 ARG A CA 1
ATOM 713 C C . ARG A 1 88 ? 8.537 5.837 -22.025 1.00 78.50 88 ARG A C 1
ATOM 715 O O . ARG A 1 88 ? 8.586 6.961 -21.511 1.00 78.50 88 ARG A O 1
ATOM 722 N N . GLU A 1 89 ? 9.323 5.495 -23.044 1.00 65.75 89 GLU A N 1
ATOM 723 C CA . GLU A 1 89 ? 10.172 6.485 -23.713 1.00 65.75 89 GLU A CA 1
ATOM 724 C C . GLU A 1 89 ? 9.319 7.471 -24.517 1.00 65.75 89 GLU A C 1
ATOM 726 O O . GLU A 1 89 ? 8.376 7.092 -25.200 1.00 65.75 89 GLU A O 1
ATOM 731 N N . GLU A 1 90 ? 9.636 8.765 -24.443 1.00 54.22 90 GLU A N 1
ATOM 732 C CA . GLU A 1 90 ? 8.816 9.799 -25.090 1.00 54.22 90 GLU A CA 1
ATOM 733 C C . GLU A 1 90 ? 9.082 9.964 -26.594 1.00 54.22 90 GLU A C 1
ATOM 735 O O . GLU A 1 90 ? 8.311 10.665 -27.245 1.00 54.22 90 GLU A O 1
ATOM 740 N N . ILE A 1 91 ? 10.159 9.373 -27.135 1.00 42.09 91 ILE A N 1
ATOM 741 C CA . ILE A 1 91 ? 10.656 9.700 -28.486 1.00 42.09 91 ILE A CA 1
ATOM 742 C C . ILE A 1 91 ? 10.575 8.537 -29.492 1.00 42.09 91 ILE A C 1
ATOM 744 O O . ILE A 1 91 ? 10.450 8.829 -30.675 1.00 42.09 91 ILE A O 1
ATOM 748 N N . ALA A 1 92 ? 10.588 7.258 -29.092 1.00 34.38 92 ALA A N 1
ATOM 749 C CA . ALA A 1 92 ? 10.432 6.137 -30.043 1.00 34.38 92 ALA A CA 1
ATOM 750 C C . ALA A 1 92 ? 10.241 4.744 -29.400 1.00 34.38 92 ALA A C 1
ATOM 752 O O . ALA A 1 92 ? 10.361 3.742 -30.097 1.00 34.38 92 ALA A O 1
ATOM 753 N N . GLY A 1 93 ? 10.032 4.646 -28.085 1.00 49.28 93 GLY A N 1
ATOM 754 C CA . GLY A 1 93 ? 9.944 3.345 -27.420 1.00 49.28 93 GLY A CA 1
ATOM 755 C C . GLY A 1 93 ? 8.498 2.911 -27.265 1.00 49.28 93 GLY A C 1
ATOM 756 O O . GLY A 1 93 ? 7.766 3.518 -26.475 1.00 49.28 93 GLY A O 1
ATOM 757 N N . ASP A 1 94 ? 8.108 1.861 -27.984 1.00 53.25 94 ASP A N 1
ATOM 758 C CA . ASP A 1 94 ? 6.834 1.188 -27.754 1.00 53.25 94 ASP A CA 1
ATOM 759 C C . ASP A 1 94 ? 6.784 0.697 -26.300 1.00 53.25 94 ASP A C 1
ATOM 761 O O . ASP A 1 94 ? 7.782 0.182 -25.778 1.00 53.25 94 ASP A O 1
ATOM 765 N N . PRO A 1 95 ? 5.659 0.892 -25.589 1.00 65.75 95 PRO A N 1
ATOM 766 C CA . PRO A 1 95 ? 5.531 0.389 -24.234 1.00 65.75 95 PRO A CA 1
ATOM 767 C C . PRO A 1 95 ? 5.692 -1.127 -24.265 1.00 65.75 95 PRO A C 1
ATOM 769 O O . PRO A 1 95 ? 4.931 -1.819 -24.928 1.00 65.75 95 PRO A O 1
ATOM 772 N N . HIS A 1 96 ? 6.691 -1.632 -23.550 1.00 81.44 96 HIS A N 1
ATOM 773 C CA . HIS A 1 96 ? 6.994 -3.053 -23.516 1.00 81.44 96 HIS A CA 1
ATOM 774 C C . HIS A 1 96 ? 5.920 -3.837 -22.760 1.00 81.44 96 HIS A C 1
ATOM 776 O O . HIS A 1 96 ? 5.454 -3.405 -21.700 1.00 81.44 96 HIS A O 1
ATOM 782 N N . ALA A 1 97 ? 5.608 -5.033 -23.269 1.00 90.62 97 ALA A N 1
ATOM 783 C CA . ALA A 1 97 ? 4.846 -6.021 -22.516 1.00 90.62 97 ALA A CA 1
ATOM 784 C C . ALA A 1 97 ? 5.522 -6.342 -21.170 1.00 90.62 97 ALA A C 1
ATOM 786 O O . ALA A 1 97 ? 6.759 -6.363 -21.090 1.00 90.62 97 ALA A O 1
ATOM 787 N N . SER A 1 98 ? 4.723 -6.594 -20.135 1.00 94.44 98 SER A N 1
ATOM 788 C CA . SER A 1 98 ? 5.194 -6.847 -18.768 1.00 94.44 98 SER A CA 1
ATOM 789 C C . SER A 1 98 ? 4.274 -7.837 -18.066 1.00 94.44 98 SER A C 1
ATOM 791 O O . SER A 1 98 ? 3.091 -7.554 -17.929 1.00 94.44 98 SER A O 1
ATOM 793 N N . LEU A 1 99 ? 4.814 -8.937 -17.543 1.00 97.25 99 LEU A N 1
ATOM 794 C CA . LEU A 1 99 ? 4.099 -9.843 -16.640 1.00 97.25 99 LEU A CA 1
ATOM 795 C C . LEU A 1 99 ? 3.910 -9.236 -15.242 1.00 97.25 99 LEU A C 1
ATOM 797 O O . LEU A 1 99 ? 3.082 -9.709 -14.477 1.00 97.25 99 LEU A O 1
ATOM 801 N N . VAL A 1 100 ? 4.623 -8.159 -14.892 1.00 97.75 100 VAL A N 1
ATOM 802 C CA . VAL A 1 100 ? 4.415 -7.478 -13.602 1.00 97.75 100 VAL A CA 1
ATOM 803 C C . VAL A 1 100 ? 3.046 -6.793 -13.572 1.00 97.75 100 VAL A C 1
ATOM 805 O O . VAL A 1 100 ? 2.331 -6.918 -12.590 1.00 97.75 100 VAL A O 1
ATOM 808 N N . THR A 1 101 ? 2.650 -6.096 -14.641 1.00 97.81 101 THR A N 1
ATOM 809 C CA . THR A 1 101 ? 1.325 -5.445 -14.755 1.00 97.81 101 THR A CA 1
ATOM 810 C C . THR A 1 101 ? 0.353 -6.181 -15.675 1.00 97.81 101 THR A C 1
ATOM 812 O O . THR A 1 101 ? -0.806 -5.796 -15.765 1.00 97.81 101 THR A O 1
ATOM 815 N N . GLY A 1 102 ? 0.824 -7.177 -16.422 1.00 96.69 102 GLY A N 1
ATOM 816 C CA . GLY A 1 102 ? 0.082 -7.842 -17.492 1.00 96.69 102 GLY A CA 1
ATOM 817 C C . GLY A 1 102 ? -0.120 -7.000 -18.752 1.00 96.69 102 GLY A C 1
ATOM 818 O O . GLY A 1 102 ? -0.787 -7.452 -19.678 1.00 96.69 102 GLY A O 1
ATOM 819 N N . GLN A 1 103 ? 0.431 -5.783 -18.820 1.00 95.00 103 GLN A N 1
ATOM 820 C CA . GLN A 1 103 ? 0.182 -4.895 -19.953 1.00 95.00 103 GLN A CA 1
ATOM 821 C C . GLN A 1 103 ? 0.720 -5.484 -21.269 1.00 95.00 103 GLN A C 1
ATOM 823 O O . GLN A 1 103 ? 1.851 -5.986 -21.286 1.00 95.00 103 GLN A O 1
ATOM 828 N N . PRO A 1 104 ? -0.030 -5.369 -22.381 1.00 92.75 104 PRO A N 1
ATOM 829 C CA . PRO A 1 104 ? 0.463 -5.755 -23.694 1.00 92.75 104 PRO A CA 1
ATOM 830 C C . PRO A 1 104 ? 1.432 -4.707 -24.259 1.00 92.75 104 PRO A C 1
ATOM 832 O O . PRO A 1 104 ? 1.452 -3.543 -23.844 1.00 92.75 104 PRO A O 1
ATOM 835 N N . GLU A 1 105 ? 2.221 -5.121 -25.249 1.00 89.62 105 GLU A N 1
ATOM 836 C CA . GLU A 1 10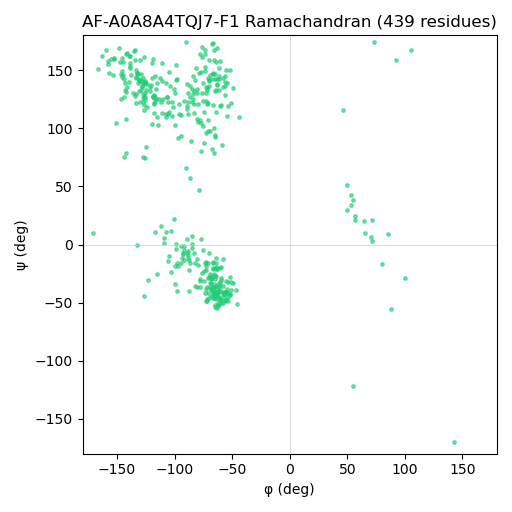5 ? 3.039 -4.196 -26.031 1.00 89.62 105 GLU A CA 1
ATOM 837 C C . GLU A 1 105 ? 2.146 -3.231 -26.827 1.00 89.62 105 GLU A C 1
ATOM 839 O O . GLU A 1 105 ? 1.061 -3.611 -27.270 1.00 89.62 105 GLU A O 1
ATOM 844 N N . GLY A 1 106 ? 2.551 -1.965 -26.955 1.00 87.75 106 GLY A N 1
ATOM 845 C CA . GLY A 1 106 ? 1.771 -0.973 -27.712 1.00 87.75 106 GLY A CA 1
ATOM 846 C C . GLY A 1 106 ? 0.390 -0.647 -27.117 1.00 87.75 106 GLY A C 1
ATOM 847 O O . GLY A 1 106 ? -0.483 -0.143 -27.819 1.00 87.75 106 GLY A O 1
ATOM 848 N N . PHE A 1 107 ? 0.142 -0.909 -25.821 1.00 90.50 107 PHE A N 1
ATOM 849 C CA . PHE A 1 107 ? -1.198 -0.753 -25.216 1.00 90.50 107 PHE A CA 1
ATOM 850 C C . PHE A 1 107 ? -1.849 0.622 -25.461 1.00 90.50 107 PHE A C 1
ATOM 852 O O . PHE A 1 107 ? -3.077 0.737 -25.457 1.00 90.50 107 PHE A O 1
ATOM 859 N N . ALA A 1 108 ? -1.032 1.665 -25.631 1.00 88.69 108 ALA A N 1
ATOM 860 C CA . ALA A 1 108 ? -1.467 3.045 -25.787 1.00 88.69 108 ALA A CA 1
ATOM 861 C C . ALA A 1 108 ? -1.752 3.446 -27.245 1.00 88.69 108 ALA A C 1
ATOM 863 O O . ALA A 1 108 ? -2.275 4.538 -27.453 1.00 88.69 108 ALA A O 1
ATOM 864 N N . ASP A 1 109 ? -1.414 2.615 -28.232 1.00 86.56 109 ASP A N 1
ATOM 865 C CA . ASP A 1 109 ? -1.405 3.003 -29.652 1.00 86.56 109 ASP A CA 1
ATOM 866 C C . ASP A 1 109 ? -2.808 3.221 -30.219 1.00 86.56 109 ASP A C 1
ATOM 868 O O . ASP A 1 109 ? -3.004 4.030 -31.124 1.00 86.56 109 ASP A O 1
ATOM 872 N N . SER A 1 110 ? -3.802 2.534 -29.661 1.00 83.56 110 SER A N 1
ATOM 873 C CA . SER A 1 110 ? -5.204 2.717 -30.036 1.00 83.56 110 SER A CA 1
ATOM 874 C C . SER A 1 110 ? -5.856 3.941 -29.389 1.00 83.56 110 SER A C 1
ATOM 876 O O . SER A 1 110 ? -6.852 4.422 -29.920 1.00 83.56 110 SER A O 1
ATOM 878 N N . PHE A 1 111 ? -5.269 4.501 -28.322 1.00 87.69 111 PHE A N 1
ATOM 879 C CA . PHE A 1 111 ? -5.843 5.653 -27.634 1.00 87.69 111 PHE A CA 1
ATOM 880 C C . PHE A 1 111 ? -5.661 6.942 -28.436 1.00 87.69 111 PHE A C 1
ATOM 882 O O . PHE A 1 111 ? -4.569 7.513 -28.511 1.00 87.69 111 PHE A O 1
ATOM 889 N N . SER A 1 112 ? -6.765 7.518 -28.893 1.00 84.00 112 SER A N 1
ATOM 890 C CA . SER A 1 112 ? -6.810 8.899 -29.368 1.00 84.00 112 SER A CA 1
ATOM 891 C C . SER A 1 112 ? -6.732 9.901 -28.207 1.00 84.00 112 SER A C 1
ATOM 893 O O . SER A 1 112 ? -6.907 9.572 -27.034 1.00 84.00 112 SER A O 1
ATOM 895 N N . ASN A 1 113 ? -6.502 11.183 -28.507 1.00 79.56 113 ASN A N 1
ATOM 896 C CA . ASN A 1 113 ? -6.461 12.244 -27.487 1.00 79.56 113 ASN A CA 1
ATOM 897 C C . ASN A 1 113 ? -7.799 12.460 -26.754 1.00 79.56 113 ASN A C 1
ATOM 899 O O . ASN A 1 113 ? -7.811 13.061 -25.674 1.00 79.56 113 ASN A O 1
ATOM 903 N N . THR A 1 114 ? -8.909 12.016 -27.344 1.00 85.69 114 THR A N 1
ATOM 904 C CA . THR A 1 114 ? -10.259 12.159 -26.785 1.00 85.69 114 THR A CA 1
ATOM 905 C C . THR A 1 114 ? -10.710 10.947 -25.985 1.00 85.69 114 THR A C 1
ATOM 907 O O . THR A 1 114 ? -11.641 11.073 -25.194 1.00 85.69 114 THR A O 1
ATOM 910 N N . ASP A 1 115 ? -10.039 9.805 -26.134 1.00 90.25 115 ASP A N 1
ATOM 911 C CA . ASP A 1 115 ? -10.433 8.585 -25.434 1.00 90.25 115 ASP A CA 1
ATOM 912 C C . ASP A 1 115 ? -10.090 8.688 -23.955 1.00 90.25 115 ASP A C 1
ATOM 914 O O . ASP A 1 115 ? -8.935 8.928 -23.582 1.00 90.25 115 ASP A O 1
ATOM 918 N N . ALA A 1 116 ? -11.120 8.516 -23.130 1.00 92.75 116 ALA A N 1
ATOM 919 C CA . ALA A 1 116 ? -11.014 8.474 -21.680 1.00 92.75 116 ALA A CA 1
ATOM 920 C C . ALA A 1 116 ? -10.589 7.090 -21.181 1.00 92.75 116 ALA A C 1
ATOM 922 O O . ALA A 1 116 ? -9.859 7.007 -20.199 1.00 92.75 116 ALA A O 1
ATOM 923 N N . ALA A 1 117 ? -11.041 6.025 -21.846 1.00 95.69 117 ALA A N 1
ATOM 924 C CA . ALA A 1 117 ? -10.777 4.649 -21.459 1.00 95.69 117 ALA A CA 1
ATOM 925 C C . ALA A 1 117 ? -10.933 3.687 -22.645 1.00 95.69 117 ALA A C 1
ATOM 927 O O . ALA A 1 117 ? -11.690 3.973 -23.572 1.00 95.69 117 ALA A O 1
ATOM 928 N N . GLU A 1 118 ? -10.266 2.536 -22.577 1.00 95.62 118 GLU A N 1
ATOM 929 C CA . GLU A 1 118 ? -10.397 1.428 -23.526 1.00 95.62 118 GLU A CA 1
ATOM 930 C C . GLU A 1 118 ? -10.236 0.079 -22.825 1.00 95.62 118 GLU A C 1
ATOM 932 O O . GLU A 1 118 ? -9.473 -0.048 -21.868 1.00 95.62 118 GLU A O 1
ATOM 937 N N . TRP A 1 119 ? -10.906 -0.950 -23.343 1.00 96.06 119 TRP A N 1
ATOM 938 C CA . TRP A 1 119 ? -10.686 -2.326 -22.904 1.00 96.06 119 TRP A CA 1
ATOM 939 C C . TRP A 1 119 ? -9.350 -2.861 -23.422 1.00 96.06 119 TRP A C 1
ATOM 941 O O . TRP A 1 119 ? -8.995 -2.665 -24.589 1.00 96.06 119 TRP A O 1
ATOM 951 N N . LYS A 1 120 ? -8.611 -3.539 -22.544 1.00 95.06 120 LYS A N 1
ATOM 952 C CA . LYS A 1 120 ? -7.345 -4.207 -22.848 1.00 95.06 120 LYS A CA 1
ATOM 953 C C . LYS A 1 120 ? -7.363 -5.623 -22.311 1.00 95.06 120 LYS A C 1
ATOM 955 O O . LYS A 1 120 ? -7.814 -5.860 -21.198 1.00 95.06 120 LYS A O 1
ATOM 960 N N . THR A 1 121 ? -6.795 -6.537 -23.084 1.00 95.62 121 THR A N 1
ATOM 961 C CA . THR A 1 121 ? -6.467 -7.879 -22.610 1.00 95.62 121 THR A CA 1
ATOM 962 C C . THR A 1 121 ? -5.121 -7.821 -21.903 1.00 95.62 121 THR A C 1
ATOM 964 O O . THR A 1 121 ? -4.148 -7.366 -22.513 1.00 95.62 121 THR A O 1
ATOM 967 N N . ILE A 1 122 ? -5.060 -8.272 -20.655 1.00 96.19 122 ILE A N 1
ATOM 968 C CA . ILE A 1 122 ? -3.798 -8.493 -19.950 1.00 96.19 122 ILE A CA 1
ATOM 969 C C . ILE A 1 122 ? -3.396 -9.961 -19.983 1.00 96.19 122 ILE A C 1
ATOM 971 O O . ILE A 1 122 ? -4.237 -10.846 -20.144 1.00 96.19 122 ILE A O 1
ATOM 975 N N . ASP A 1 123 ? -2.093 -10.188 -19.866 1.00 95.94 123 ASP A N 1
ATOM 976 C CA . ASP A 1 123 ? -1.496 -11.519 -19.873 1.00 95.94 123 ASP A CA 1
ATOM 977 C C . ASP A 1 123 ? -2.015 -12.367 -18.696 1.00 95.94 123 ASP A C 1
ATOM 979 O O . ASP A 1 123 ? -2.060 -11.886 -17.559 1.00 95.94 123 ASP A O 1
ATOM 983 N N . ALA A 1 124 ? -2.420 -13.610 -18.970 1.00 96.25 124 ALA A N 1
ATOM 984 C CA . ALA A 1 124 ? -2.934 -14.526 -17.954 1.00 96.25 124 ALA A CA 1
ATOM 985 C C . ALA A 1 124 ? -1.840 -14.948 -16.961 1.00 96.25 124 ALA A C 1
ATOM 987 O O . ALA A 1 124 ? -2.120 -15.138 -15.782 1.00 96.25 124 ALA A O 1
ATOM 988 N N . ASP A 1 125 ? -0.581 -14.977 -17.404 1.00 96.38 125 ASP A N 1
ATOM 989 C CA . ASP A 1 125 ? 0.563 -15.328 -16.561 1.00 96.38 125 ASP A CA 1
ATOM 990 C C . ASP A 1 125 ? 1.104 -14.123 -15.776 1.00 96.38 125 ASP A C 1
ATOM 992 O O . ASP A 1 125 ? 2.148 -14.185 -15.116 1.00 96.38 125 ASP A O 1
ATOM 996 N N . SER A 1 126 ? 0.399 -12.991 -15.839 1.00 97.88 126 SER A N 1
ATOM 997 C CA . SER A 1 126 ? 0.782 -11.793 -15.113 1.00 97.88 126 SER A CA 1
ATOM 998 C C . SER A 1 126 ? 0.508 -11.904 -13.617 1.00 97.88 126 SER A C 1
ATOM 1000 O O . SER A 1 126 ? -0.458 -12.519 -13.170 1.00 97.88 126 SER A O 1
ATOM 1002 N N . LEU A 1 127 ? 1.344 -11.224 -12.836 1.00 98.50 127 LEU A N 1
ATOM 1003 C CA . LEU A 1 127 ? 1.228 -11.105 -11.387 1.00 98.50 127 LEU A CA 1
ATOM 1004 C C . LEU A 1 127 ? -0.196 -10.780 -10.896 1.00 98.50 127 LEU A C 1
ATOM 1006 O O . LEU A 1 127 ? -0.658 -11.489 -10.008 1.00 98.50 127 LEU A O 1
ATOM 1010 N N . PRO A 1 128 ? -0.907 -9.753 -11.408 1.00 98.00 128 PRO A N 1
ATOM 1011 C CA . PRO A 1 128 ? -2.269 -9.464 -10.965 1.00 98.00 128 PRO A CA 1
ATOM 1012 C C . PRO A 1 128 ? -3.242 -10.601 -11.287 1.00 98.00 128 PRO A C 1
ATOM 1014 O O . PRO A 1 128 ? -4.023 -10.957 -10.418 1.00 98.00 128 PRO A O 1
ATOM 1017 N N . VAL A 1 129 ? -3.195 -11.202 -12.481 1.00 98.12 129 VAL A N 1
ATOM 1018 C CA . VAL A 1 129 ? -4.130 -12.284 -12.835 1.00 98.12 129 VAL A CA 1
ATOM 1019 C C . VAL A 1 129 ? -3.895 -13.497 -11.942 1.00 98.12 129 VAL A C 1
ATOM 1021 O O . VAL A 1 129 ? -4.802 -13.921 -11.225 1.00 98.12 129 VAL A O 1
ATOM 1024 N N . ARG A 1 130 ? -2.650 -13.971 -11.886 1.00 98.12 130 ARG A N 1
ATOM 1025 C CA . ARG A 1 130 ? -2.268 -15.133 -11.081 1.00 98.12 130 ARG A CA 1
ATOM 1026 C C . ARG A 1 130 ? -2.503 -14.929 -9.588 1.00 98.12 130 ARG A C 1
ATOM 1028 O O . ARG A 1 130 ? -2.955 -15.848 -8.922 1.00 98.12 130 ARG A O 1
ATOM 1035 N N . MET A 1 131 ? -2.291 -13.722 -9.058 1.00 98.06 131 MET A N 1
ATOM 1036 C CA . MET A 1 131 ? -2.584 -13.410 -7.653 1.00 98.06 131 MET A CA 1
ATOM 1037 C C . MET A 1 131 ? -4.036 -13.726 -7.267 1.00 98.06 131 MET A C 1
ATOM 1039 O O . MET A 1 131 ? -4.276 -14.230 -6.171 1.00 98.06 131 MET A O 1
ATOM 1043 N N . PHE A 1 132 ? -4.997 -13.429 -8.143 1.00 97.94 132 PHE A N 1
ATOM 1044 C CA . PHE A 1 132 ? -6.409 -13.695 -7.870 1.00 97.94 132 PHE A CA 1
ATOM 1045 C C . PHE A 1 132 ? -6.827 -15.109 -8.286 1.00 97.94 132 PHE A C 1
ATOM 1047 O O . PHE A 1 132 ? -7.567 -15.757 -7.550 1.00 97.94 132 PHE A O 1
ATOM 1054 N N . GLU A 1 133 ? -6.348 -15.617 -9.424 1.00 96.81 133 GLU A N 1
ATOM 1055 C CA . GLU A 1 133 ? -6.702 -16.963 -9.902 1.00 96.81 133 GLU A CA 1
ATOM 1056 C C . GLU A 1 133 ? -6.120 -18.083 -9.027 1.00 96.81 133 GLU A C 1
ATOM 1058 O O . GLU A 1 133 ? -6.768 -19.111 -8.834 1.00 96.81 133 GLU A O 1
ATOM 1063 N N . GLU A 1 134 ? -4.939 -17.872 -8.443 1.00 97.38 134 GLU A N 1
ATOM 1064 C CA . GLU A 1 134 ? -4.310 -18.811 -7.505 1.00 97.38 134 GLU A CA 1
ATOM 1065 C C . GLU A 1 134 ? -4.792 -18.622 -6.058 1.00 97.38 134 GLU A C 1
ATOM 1067 O O . GLU A 1 134 ? -4.358 -19.345 -5.163 1.00 97.38 134 GLU A O 1
ATOM 1072 N N . GLY A 1 135 ? -5.699 -17.669 -5.811 1.00 96.88 135 GLY A N 1
ATOM 1073 C CA . GLY A 1 135 ? -6.278 -17.432 -4.488 1.00 96.88 135 GLY A CA 1
ATOM 1074 C C . GLY A 1 135 ? -5.316 -16.811 -3.473 1.00 96.88 135 GLY A C 1
ATOM 1075 O O . GLY A 1 135 ? -5.553 -16.919 -2.274 1.00 96.88 135 GLY A O 1
ATOM 1076 N N . VAL A 1 136 ? -4.245 -16.148 -3.925 1.00 97.56 136 VAL A N 1
ATOM 1077 C CA . VAL A 1 136 ? -3.307 -15.429 -3.040 1.00 97.56 136 VAL A CA 1
ATOM 1078 C C . VAL A 1 136 ? -3.976 -14.203 -2.404 1.00 97.56 136 VAL A C 1
ATOM 1080 O O . VAL A 1 136 ? -3.630 -13.790 -1.296 1.00 97.56 136 VAL A O 1
ATOM 1083 N N . ARG A 1 137 ? -4.954 -13.599 -3.087 1.00 97.25 137 ARG A N 1
ATOM 1084 C CA . ARG A 1 137 ? -5.814 -12.541 -2.537 1.00 97.25 137 ARG A CA 1
ATOM 1085 C C . ARG A 1 137 ? -7.278 -12.810 -2.861 1.00 97.25 137 ARG A C 1
ATOM 1087 O O . ARG A 1 137 ? -7.593 -13.280 -3.952 1.00 97.25 137 ARG A O 1
ATOM 1094 N N . ASP A 1 138 ? -8.163 -12.475 -1.925 1.00 97.81 138 ASP A N 1
ATOM 1095 C CA . ASP A 1 138 ? -9.607 -12.623 -2.096 1.00 97.81 138 ASP A CA 1
ATOM 1096 C C . ASP A 1 138 ? -10.181 -11.389 -2.828 1.00 97.81 138 ASP A C 1
ATOM 1098 O O . ASP A 1 138 ? -10.009 -10.247 -2.387 1.00 97.81 138 ASP A O 1
ATOM 1102 N N . PRO A 1 139 ? -10.864 -11.559 -3.975 1.00 97.94 139 PRO A N 1
ATOM 1103 C CA . PRO A 1 139 ? -11.457 -10.433 -4.691 1.00 97.94 139 PRO A CA 1
ATOM 1104 C C . PRO A 1 139 ? -12.607 -9.753 -3.928 1.00 97.94 139 PRO A C 1
ATOM 1106 O O . PRO A 1 139 ? -12.982 -8.633 -4.273 1.00 97.94 139 PRO A O 1
ATOM 1109 N N . SER A 1 140 ? -13.187 -10.375 -2.903 1.00 98.31 140 SER A N 1
ATOM 1110 C CA . SER A 1 140 ? -14.278 -9.772 -2.128 1.00 98.31 140 SER A CA 1
ATOM 1111 C C . SER A 1 140 ? -13.822 -8.634 -1.206 1.00 98.31 140 SER A C 1
ATOM 1113 O O . SER A 1 140 ? -14.636 -7.762 -0.887 1.00 98.31 140 SER A O 1
ATOM 1115 N N . ASP A 1 141 ? -12.537 -8.591 -0.836 1.00 98.44 141 ASP A N 1
ATOM 1116 C CA . ASP A 1 141 ? -11.993 -7.640 0.142 1.00 98.44 141 ASP A CA 1
ATOM 1117 C C . ASP A 1 141 ? -10.697 -6.927 -0.304 1.00 98.44 141 ASP A C 1
ATOM 1119 O O . ASP A 1 141 ? -10.171 -6.060 0.401 1.00 98.44 141 ASP A O 1
ATOM 1123 N N . THR A 1 142 ? -10.193 -7.234 -1.502 1.00 98.81 142 THR A N 1
ATOM 1124 C CA . THR A 1 142 ? -8.940 -6.669 -2.015 1.00 98.81 142 THR A CA 1
ATOM 1125 C C . THR A 1 142 ? -9.184 -5.653 -3.126 1.00 98.81 142 THR A C 1
ATOM 1127 O O . THR A 1 142 ? -9.538 -6.017 -4.244 1.00 98.81 142 THR A O 1
ATOM 1130 N N . PHE A 1 143 ? -8.902 -4.370 -2.892 1.00 98.88 143 PHE A N 1
ATOM 1131 C CA . PHE A 1 143 ? -8.783 -3.412 -3.997 1.00 98.88 143 PHE A CA 1
ATOM 1132 C C . PHE A 1 143 ? -7.478 -3.663 -4.759 1.00 98.88 143 PHE A C 1
ATOM 1134 O O . PHE A 1 143 ? -6.412 -3.699 -4.146 1.00 98.88 143 PHE A O 1
ATOM 1141 N N . ALA A 1 144 ? -7.535 -3.760 -6.088 1.00 98.88 144 ALA A N 1
ATOM 1142 C CA . ALA A 1 144 ? -6.356 -3.930 -6.931 1.00 98.88 144 ALA A CA 1
ATOM 1143 C C . ALA A 1 144 ? -6.367 -2.996 -8.140 1.00 98.88 144 ALA A C 1
ATOM 1145 O O . ALA A 1 144 ? -7.318 -2.966 -8.924 1.00 98.88 144 ALA A O 1
ATOM 1146 N N . ALA A 1 145 ? -5.262 -2.279 -8.337 1.00 98.81 145 ALA A N 1
ATOM 1147 C CA . ALA A 1 145 ? -5.067 -1.428 -9.501 1.00 98.81 145 ALA A CA 1
ATOM 1148 C C . ALA A 1 145 ? -3.650 -1.511 -10.068 1.00 98.81 145 ALA A C 1
ATOM 1150 O O . ALA A 1 145 ? -2.681 -1.820 -9.371 1.00 98.81 145 ALA A O 1
ATOM 1151 N N . MET A 1 146 ? -3.533 -1.187 -11.352 1.00 98.62 146 MET A N 1
ATOM 1152 C CA . MET A 1 146 ? -2.266 -1.175 -12.070 1.00 98.62 146 MET A CA 1
ATOM 1153 C C . MET A 1 146 ? -2.080 0.143 -12.809 1.00 98.62 146 MET A C 1
ATOM 1155 O O . MET A 1 146 ? -3.023 0.676 -13.390 1.00 98.62 146 MET A O 1
ATOM 1159 N N . ALA A 1 147 ? -0.853 0.653 -12.834 1.00 98.12 147 ALA A N 1
ATOM 1160 C CA . ALA A 1 147 ? -0.464 1.765 -13.690 1.00 98.12 147 ALA A CA 1
ATOM 1161 C C . ALA A 1 147 ? 0.392 1.247 -14.849 1.00 98.12 147 ALA A C 1
ATOM 1163 O O . ALA A 1 147 ? 1.529 0.818 -14.640 1.00 98.12 147 ALA A O 1
ATOM 1164 N N . PHE A 1 148 ? -0.145 1.310 -16.069 1.00 96.31 148 PHE A N 1
ATOM 1165 C CA . PHE A 1 148 ? 0.601 0.933 -17.277 1.00 96.31 148 PHE A CA 1
ATOM 1166 C C . PHE A 1 148 ? 1.578 2.031 -17.713 1.00 96.31 148 PHE A C 1
ATOM 1168 O O . PHE A 1 148 ? 2.635 1.759 -18.277 1.00 96.31 148 PHE A O 1
ATOM 1175 N N . ASP A 1 149 ? 1.248 3.289 -17.415 1.00 95.12 149 ASP A N 1
ATOM 1176 C CA . ASP A 1 149 ? 2.199 4.400 -17.429 1.00 95.12 149 ASP A CA 1
ATOM 1177 C C . ASP A 1 149 ? 1.852 5.330 -16.269 1.00 95.12 149 ASP A C 1
ATOM 1179 O O . ASP A 1 149 ? 0.844 6.042 -16.288 1.00 95.12 149 ASP A O 1
ATOM 1183 N N . ALA A 1 150 ? 2.697 5.317 -15.240 1.00 96.06 150 ALA A N 1
ATOM 1184 C CA . ALA A 1 150 ? 2.491 6.136 -14.058 1.00 96.06 150 ALA A CA 1
ATOM 1185 C C . ALA A 1 150 ? 2.995 7.578 -14.205 1.00 96.06 150 ALA A C 1
ATOM 1187 O O . ALA A 1 150 ? 2.809 8.397 -13.301 1.00 96.06 150 ALA A O 1
ATOM 1188 N N . ARG A 1 151 ? 3.681 7.885 -15.312 1.00 94.31 151 ARG A N 1
ATOM 1189 C CA . ARG A 1 151 ? 4.384 9.150 -15.561 1.00 94.31 151 ARG A CA 1
ATOM 1190 C C . ARG A 1 151 ? 5.423 9.503 -14.503 1.00 94.31 151 ARG A C 1
ATOM 1192 O O . ARG A 1 151 ? 5.815 10.657 -14.375 1.00 94.31 151 ARG A O 1
ATOM 1199 N N . PHE A 1 152 ? 5.958 8.513 -13.794 1.00 94.62 152 PHE A N 1
ATOM 1200 C CA . PHE A 1 152 ? 7.057 8.684 -12.844 1.00 94.62 152 PHE A CA 1
ATOM 1201 C C . PHE A 1 152 ? 8.435 8.585 -13.536 1.00 94.62 152 PHE A C 1
ATOM 1203 O O . PHE A 1 152 ? 9.285 7.748 -13.220 1.00 94.62 152 PHE A O 1
ATOM 1210 N N . ASN A 1 153 ? 8.662 9.435 -14.537 1.00 91.88 153 ASN A N 1
ATOM 1211 C CA . ASN A 1 153 ? 9.794 9.287 -15.457 1.00 91.88 153 ASN A CA 1
ATOM 1212 C C . ASN A 1 153 ? 11.126 9.740 -14.844 1.00 91.88 153 ASN A C 1
ATOM 1214 O O . ASN A 1 153 ? 11.186 10.706 -14.080 1.00 91.88 153 ASN A O 1
ATOM 1218 N N . TRP A 1 154 ? 12.224 9.099 -15.252 1.00 90.00 154 TRP A N 1
ATOM 1219 C CA . TRP A 1 154 ? 13.580 9.389 -14.771 1.00 90.00 154 TRP A CA 1
ATOM 1220 C C . TRP A 1 154 ? 13.943 10.873 -14.912 1.00 90.00 154 TRP A C 1
ATOM 1222 O O . TRP A 1 154 ? 14.440 11.478 -13.963 1.00 90.00 154 TRP A O 1
ATOM 1232 N N . GLY A 1 155 ? 13.639 11.474 -16.068 1.00 88.88 155 GLY A N 1
ATOM 1233 C CA . GLY A 1 155 ? 13.990 12.859 -16.402 1.00 88.88 155 GLY A CA 1
ATOM 1234 C C . GLY A 1 155 ? 13.146 13.939 -15.723 1.00 88.88 155 GLY A C 1
ATOM 1235 O O . GLY A 1 155 ? 13.441 15.119 -15.889 1.00 88.88 155 GLY A O 1
ATOM 1236 N N . PHE A 1 156 ? 12.104 13.580 -14.972 1.00 92.50 156 PHE A N 1
ATOM 1237 C CA . PHE A 1 156 ? 11.285 14.575 -14.279 1.00 92.50 156 PHE A CA 1
ATOM 1238 C C . PHE A 1 156 ? 12.025 15.158 -13.075 1.00 92.50 156 PHE A C 1
ATOM 1240 O O . PHE A 1 156 ? 12.892 14.505 -12.496 1.00 92.50 156 PHE A O 1
ATOM 1247 N N . THR A 1 157 ? 11.695 16.396 -12.707 1.00 94.69 157 THR A N 1
ATOM 1248 C CA . THR A 1 157 ? 12.218 17.045 -11.498 1.00 94.69 157 THR A CA 1
ATOM 1249 C C . THR A 1 157 ? 11.720 16.332 -10.238 1.00 94.69 157 THR A C 1
ATOM 1251 O O . THR A 1 157 ? 10.686 15.658 -10.268 1.00 94.69 157 THR A O 1
ATOM 1254 N N . GLY A 1 158 ? 12.427 16.506 -9.118 1.00 94.94 158 GLY A N 1
ATOM 1255 C CA . GLY A 1 158 ? 11.997 15.962 -7.825 1.00 94.94 158 GLY A CA 1
ATOM 1256 C C . GLY A 1 158 ? 10.612 16.465 -7.396 1.00 94.94 158 GLY A C 1
ATOM 1257 O O . GLY A 1 158 ? 9.814 15.698 -6.872 1.00 94.94 158 GLY A O 1
ATOM 1258 N N . GLU A 1 159 ? 10.286 17.723 -7.700 1.00 96.00 159 GLU A N 1
ATOM 1259 C CA . GLU A 1 159 ? 8.963 18.309 -7.453 1.00 96.00 159 GLU A CA 1
ATOM 1260 C C . GLU A 1 159 ? 7.852 17.602 -8.235 1.00 96.00 159 GLU A C 1
ATOM 1262 O O . GLU A 1 159 ? 6.922 17.082 -7.626 1.00 96.00 159 GLU A O 1
ATOM 1267 N N . ASN A 1 160 ? 8.013 17.455 -9.554 1.00 96.12 160 ASN A N 1
ATOM 1268 C CA . ASN A 1 160 ? 7.053 16.732 -10.394 1.00 96.12 160 ASN A CA 1
ATOM 1269 C C . ASN A 1 160 ? 6.799 15.306 -9.883 1.00 96.12 160 ASN A C 1
ATOM 1271 O O . ASN A 1 160 ? 5.695 14.778 -9.977 1.00 96.12 160 ASN A O 1
ATOM 1275 N N . LYS A 1 161 ? 7.851 14.649 -9.393 1.00 96.56 161 LYS A N 1
ATOM 1276 C CA . LYS A 1 161 ? 7.779 13.292 -8.849 1.00 96.56 161 LYS A CA 1
ATOM 1277 C C . LYS A 1 161 ? 7.036 13.260 -7.517 1.00 96.56 161 LYS A C 1
ATOM 1279 O O . LYS A 1 161 ? 6.210 12.374 -7.321 1.00 96.56 161 LYS A O 1
ATOM 1284 N N . ARG A 1 162 ? 7.279 14.235 -6.638 1.00 97.62 162 ARG A N 1
ATOM 1285 C CA . ARG A 1 162 ? 6.563 14.404 -5.366 1.00 97.62 162 ARG A CA 1
ATOM 1286 C C . ARG A 1 162 ? 5.062 14.612 -5.587 1.00 97.62 162 ARG A C 1
ATOM 1288 O O . ARG A 1 162 ? 4.273 13.942 -4.931 1.00 97.62 162 ARG A O 1
ATOM 1295 N N . GLU A 1 163 ? 4.677 15.475 -6.526 1.00 98.38 163 GLU A N 1
ATOM 1296 C CA . GLU A 1 163 ? 3.275 15.693 -6.929 1.00 98.38 163 GLU A CA 1
ATOM 1297 C C . GLU A 1 163 ? 2.601 14.381 -7.357 1.00 98.38 163 GLU A C 1
ATOM 1299 O O . GLU A 1 163 ? 1.527 14.033 -6.872 1.00 98.38 163 GLU A O 1
ATOM 1304 N N . ILE A 1 164 ? 3.270 13.602 -8.215 1.00 98.50 164 ILE A N 1
ATOM 1305 C CA . ILE A 1 164 ? 2.760 12.314 -8.707 1.00 98.50 164 ILE A CA 1
ATOM 1306 C C . ILE A 1 164 ? 2.623 11.296 -7.572 1.00 98.50 164 ILE A C 1
ATOM 1308 O O . ILE A 1 164 ? 1.584 10.649 -7.460 1.00 98.50 164 ILE A O 1
ATOM 1312 N N . VAL A 1 165 ? 3.642 11.158 -6.717 1.00 98.69 165 VAL A N 1
ATOM 1313 C CA . VAL A 1 165 ? 3.594 10.265 -5.544 1.00 98.69 165 VAL A CA 1
ATOM 1314 C C . VAL A 1 165 ? 2.435 10.649 -4.628 1.00 98.69 165 VAL A C 1
ATOM 1316 O O . VAL A 1 165 ? 1.714 9.775 -4.153 1.00 98.69 165 VAL A O 1
ATOM 1319 N N . ASN A 1 166 ? 2.226 11.946 -4.396 1.00 98.75 166 ASN A N 1
ATOM 1320 C CA . ASN A 1 166 ? 1.133 12.422 -3.560 1.00 98.75 166 ASN A CA 1
ATOM 1321 C C . ASN A 1 166 ? -0.240 12.139 -4.176 1.00 98.75 166 ASN A C 1
ATOM 1323 O O . ASN A 1 166 ? -1.119 11.666 -3.458 1.00 98.75 166 ASN A O 1
ATOM 1327 N N . ALA A 1 167 ? -0.395 12.349 -5.485 1.00 98.81 167 ALA A N 1
ATOM 1328 C CA . ALA A 1 167 ? -1.627 12.038 -6.202 1.00 98.81 167 ALA A CA 1
ATOM 1329 C C . ALA A 1 167 ? -1.984 10.548 -6.115 1.00 98.81 167 ALA A C 1
ATOM 1331 O O . ALA A 1 167 ? -3.110 10.217 -5.746 1.00 98.81 167 ALA A O 1
ATOM 1332 N N . TYR A 1 168 ? -1.019 9.656 -6.372 1.00 98.88 168 TYR A N 1
ATOM 1333 C CA . TYR A 1 168 ? -1.222 8.212 -6.227 1.00 98.88 168 TYR A CA 1
ATOM 1334 C C . TYR A 1 168 ? -1.553 7.815 -4.791 1.00 98.88 168 TYR A C 1
ATOM 1336 O O . TYR A 1 168 ? -2.476 7.040 -4.576 1.00 98.88 168 TYR A O 1
ATOM 1344 N N . PHE A 1 169 ? -0.821 8.340 -3.809 1.00 98.81 169 PHE A N 1
ATOM 1345 C CA . PHE A 1 169 ? -1.052 8.010 -2.406 1.00 98.81 169 PHE A CA 1
ATOM 1346 C C . PHE A 1 169 ? -2.463 8.395 -1.950 1.00 98.81 169 PHE A C 1
ATOM 1348 O O . PHE A 1 169 ? -3.150 7.567 -1.359 1.00 98.81 169 PHE A O 1
ATOM 1355 N N . ASP A 1 170 ? -2.916 9.614 -2.246 1.00 98.75 170 ASP A N 1
ATOM 1356 C CA . ASP A 1 170 ? -4.249 10.060 -1.831 1.00 98.75 170 ASP A CA 1
ATOM 1357 C C . ASP A 1 170 ? -5.360 9.327 -2.587 1.00 98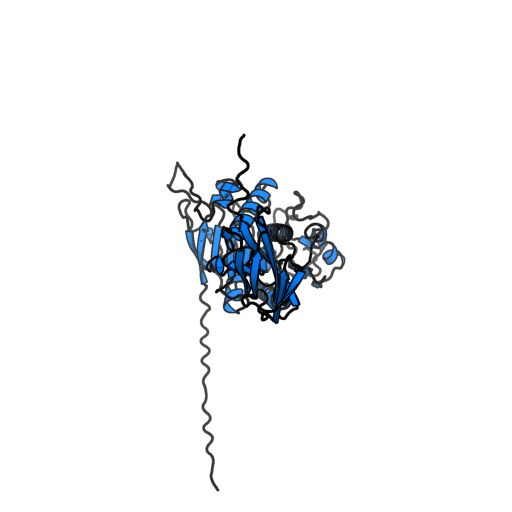.75 170 ASP A C 1
ATOM 1359 O O . ASP A 1 170 ? -6.380 8.982 -1.990 1.00 98.75 170 ASP A O 1
ATOM 1363 N N . TRP A 1 171 ? -5.147 9.034 -3.872 1.00 98.75 171 TRP A N 1
ATOM 1364 C CA . TRP A 1 171 ? -6.074 8.226 -4.657 1.00 98.75 171 TRP A CA 1
ATOM 1365 C C . TRP A 1 171 ? -6.206 6.809 -4.095 1.00 98.75 171 TRP A C 1
ATOM 1367 O O . TRP A 1 171 ? -7.318 6.380 -3.807 1.00 98.75 171 TRP A O 1
ATOM 1377 N N . LEU A 1 172 ? -5.095 6.113 -3.844 1.00 98.81 172 LEU A N 1
ATOM 1378 C CA . LEU A 1 172 ? -5.108 4.772 -3.251 1.00 98.81 172 LEU A CA 1
ATOM 1379 C C . LEU A 1 172 ? -5.746 4.772 -1.856 1.00 98.81 172 LEU A C 1
ATOM 1381 O O . LEU A 1 172 ? -6.524 3.882 -1.528 1.00 98.81 172 LEU A O 1
ATOM 1385 N N . ARG A 1 173 ? -5.479 5.799 -1.044 1.00 98.31 173 ARG A N 1
ATOM 1386 C CA . ARG A 1 173 ? -6.101 5.954 0.277 1.00 98.31 173 ARG A CA 1
ATOM 1387 C C . ARG A 1 173 ? -7.600 6.205 0.235 1.00 98.31 173 ARG A C 1
ATOM 1389 O O . ARG A 1 173 ? -8.280 5.891 1.205 1.00 98.31 173 ARG A O 1
ATOM 1396 N N . SER A 1 174 ? -8.121 6.758 -0.857 1.00 98.19 174 SER A N 1
ATOM 1397 C CA . SER A 1 174 ? -9.564 6.959 -1.023 1.00 98.19 174 SER A CA 1
ATOM 1398 C C . SER A 1 174 ? -10.339 5.649 -1.220 1.00 98.19 174 SER A C 1
ATOM 1400 O O . SER A 1 174 ? -11.566 5.669 -1.231 1.00 98.19 174 SER A O 1
ATOM 1402 N N . LYS A 1 175 ? -9.638 4.517 -1.370 1.00 98.38 175 LYS A N 1
ATOM 1403 C CA . LYS A 1 175 ? -10.215 3.205 -1.696 1.00 98.38 175 LYS A CA 1
ATOM 1404 C C . LYS A 1 175 ? -10.564 2.342 -0.500 1.00 98.38 175 LYS A C 1
ATOM 1406 O O . LYS A 1 175 ? -11.101 1.262 -0.693 1.00 98.38 175 LYS A O 1
ATOM 1411 N N . TYR A 1 176 ? -10.309 2.808 0.717 1.00 98.25 176 TYR A N 1
ATOM 1412 C CA . TYR A 1 176 ? -10.613 2.051 1.926 1.00 98.25 176 TYR A CA 1
ATOM 1413 C C . TYR A 1 176 ? -10.876 2.968 3.119 1.00 98.25 176 TYR A C 1
ATOM 1415 O O . TYR A 1 176 ? -10.421 4.114 3.169 1.00 98.25 176 TYR A O 1
ATOM 1423 N N . TYR A 1 177 ? -11.557 2.441 4.136 1.00 96.69 177 TYR A N 1
ATOM 1424 C CA . TYR A 1 177 ? -11.557 3.055 5.461 1.00 96.69 177 TYR A CA 1
ATOM 1425 C C . TYR A 1 177 ? -10.313 2.632 6.241 1.00 96.69 177 TYR A C 1
ATOM 1427 O O . TYR A 1 177 ? -9.983 1.450 6.325 1.00 96.69 177 TYR A O 1
ATOM 1435 N N . GLY A 1 178 ? -9.619 3.593 6.858 1.00 92.81 178 GLY A N 1
ATOM 1436 C CA . GLY A 1 178 ? -8.387 3.320 7.610 1.00 92.81 178 GLY A CA 1
ATOM 1437 C C . GLY A 1 178 ? -8.563 2.352 8.789 1.00 92.81 178 GLY A C 1
ATOM 1438 O O . GLY A 1 178 ? -7.592 1.758 9.238 1.00 92.81 178 GLY A O 1
ATOM 1439 N N . THR A 1 179 ? -9.789 2.167 9.281 1.00 90.19 179 THR A N 1
ATOM 1440 C CA . THR A 1 179 ? -10.142 1.176 10.310 1.00 90.19 179 THR A CA 1
ATOM 1441 C C . THR A 1 179 ? -10.176 -0.262 9.778 1.00 90.19 179 THR A C 1
ATOM 1443 O O . THR A 1 179 ? -10.008 -1.211 10.558 1.00 90.19 179 THR A O 1
ATOM 1446 N N . ASN A 1 180 ? -10.364 -0.424 8.466 1.00 94.25 180 ASN A N 1
ATOM 1447 C CA . ASN A 1 180 ? -10.615 -1.708 7.812 1.00 94.25 180 ASN A CA 1
ATOM 1448 C C . ASN A 1 180 ? -9.345 -2.275 7.180 1.00 94.25 180 ASN A C 1
ATOM 1450 O O . ASN A 1 180 ? -9.140 -3.480 7.255 1.00 94.25 180 ASN A O 1
ATOM 1454 N N . ILE A 1 181 ? -8.460 -1.417 6.660 1.00 97.56 181 ILE A N 1
ATOM 1455 C CA . ILE A 1 181 ? -7.213 -1.852 6.022 1.00 97.56 181 ILE A CA 1
ATOM 1456 C C . ILE A 1 181 ? -6.357 -2.723 6.961 1.00 97.56 181 ILE A C 1
ATOM 1458 O O . ILE A 1 181 ? -6.203 -2.437 8.154 1.00 97.56 181 ILE A O 1
ATOM 1462 N N . ARG A 1 182 ? -5.816 -3.802 6.401 1.00 98.06 182 ARG A N 1
ATOM 1463 C CA . ARG A 1 182 ? -4.990 -4.831 7.043 1.00 98.06 182 ARG A CA 1
ATOM 1464 C C . ARG A 1 182 ? -3.641 -4.992 6.373 1.00 98.06 182 ARG A C 1
ATOM 1466 O O . ARG A 1 182 ? -2.674 -5.298 7.058 1.00 98.06 182 ARG A O 1
ATOM 1473 N N . SER A 1 183 ? -3.543 -4.744 5.070 1.00 98.75 183 SER A N 1
ATOM 1474 C CA . SER A 1 183 ? -2.254 -4.780 4.388 1.00 98.75 183 SER A CA 1
ATOM 1475 C C . SER A 1 183 ? -2.211 -3.927 3.132 1.00 98.75 183 SER A C 1
ATOM 1477 O O . SER A 1 183 ? -3.235 -3.582 2.536 1.00 98.75 183 SER A O 1
ATOM 1479 N N . ILE A 1 184 ? -0.987 -3.590 2.740 1.00 98.88 184 ILE A N 1
ATOM 1480 C CA . ILE A 1 184 ? -0.678 -2.898 1.499 1.00 98.88 184 ILE A CA 1
ATOM 1481 C C . ILE A 1 184 ? 0.378 -3.705 0.753 1.00 98.88 184 ILE A C 1
ATOM 1483 O O . ILE A 1 184 ? 1.491 -3.900 1.239 1.00 98.88 184 ILE A O 1
ATOM 1487 N N . TYR A 1 185 ? 0.037 -4.142 -0.450 1.00 98.94 185 TYR A N 1
ATOM 1488 C CA . TYR A 1 185 ? 0.943 -4.776 -1.387 1.00 98.94 185 TYR A CA 1
ATOM 1489 C C . TYR A 1 185 ? 1.270 -3.820 -2.531 1.00 98.94 185 TYR A C 1
ATOM 1491 O O . TYR A 1 185 ? 0.383 -3.280 -3.198 1.00 98.94 185 TYR A O 1
ATOM 1499 N N . LEU A 1 186 ? 2.561 -3.623 -2.769 1.00 98.94 186 LEU A N 1
ATOM 1500 C CA . LEU A 1 186 ? 3.065 -2.747 -3.808 1.00 98.94 186 LEU A CA 1
ATOM 1501 C C . LEU A 1 186 ? 4.091 -3.483 -4.659 1.00 98.94 186 LEU A C 1
ATOM 1503 O O . LEU A 1 186 ? 5.023 -4.095 -4.139 1.00 98.94 186 LEU A O 1
ATOM 1507 N N . ALA A 1 187 ? 3.971 -3.375 -5.975 1.00 98.94 187 ALA A N 1
ATOM 1508 C CA . ALA A 1 187 ? 4.929 -3.977 -6.889 1.00 98.94 187 ALA A CA 1
ATOM 1509 C C . ALA A 1 187 ? 5.271 -3.043 -8.039 1.00 98.94 187 ALA A C 1
ATOM 1511 O O . ALA A 1 187 ? 4.429 -2.289 -8.525 1.00 98.94 187 ALA A O 1
ATOM 1512 N N . GLY A 1 188 ? 6.509 -3.084 -8.519 1.00 98.56 188 GLY A N 1
ATOM 1513 C CA . GLY A 1 188 ? 6.808 -2.332 -9.724 1.00 98.56 188 GLY A CA 1
ATOM 1514 C C . GLY A 1 188 ? 8.123 -2.650 -10.393 1.00 98.56 188 GLY A C 1
ATOM 1515 O O . GLY A 1 188 ? 9.107 -3.021 -9.753 1.00 98.56 188 GLY A O 1
ATOM 1516 N N . HIS A 1 189 ? 8.124 -2.449 -11.708 1.00 97.50 189 HIS A N 1
ATOM 1517 C CA . HIS A 1 189 ? 9.291 -2.622 -12.564 1.00 97.50 189 HIS A CA 1
ATOM 1518 C C . HIS A 1 189 ? 9.965 -1.290 -12.864 1.00 97.50 189 HIS A C 1
ATOM 1520 O O . HIS A 1 189 ? 9.287 -0.287 -13.094 1.00 97.50 189 HIS A O 1
ATOM 1526 N N . SER A 1 190 ? 11.300 -1.258 -12.899 1.00 95.75 190 SER A N 1
ATOM 1527 C CA . SER A 1 190 ? 12.052 -0.089 -13.367 1.00 95.75 190 SER A CA 1
ATOM 1528 C C . SER A 1 190 ? 11.666 1.196 -12.609 1.00 95.75 190 SER A C 1
ATOM 1530 O O . SER A 1 190 ? 11.760 1.260 -11.381 1.00 95.75 190 SER A O 1
ATOM 1532 N N . ARG A 1 191 ? 11.205 2.238 -13.309 1.00 95.56 191 ARG A N 1
ATOM 1533 C CA . ARG A 1 191 ? 10.665 3.467 -12.702 1.00 95.56 191 ARG A CA 1
ATOM 1534 C C . ARG A 1 191 ? 9.375 3.264 -11.910 1.00 95.56 191 ARG A C 1
ATOM 1536 O O . ARG A 1 191 ? 9.169 3.992 -10.940 1.00 95.56 191 ARG A O 1
ATOM 1543 N N . GLY A 1 192 ? 8.551 2.287 -12.274 1.00 97.75 192 GLY A N 1
ATOM 1544 C CA . GLY A 1 192 ? 7.411 1.858 -11.470 1.00 97.75 192 GLY A CA 1
ATOM 1545 C C . GLY A 1 192 ? 7.861 1.318 -10.118 1.00 97.75 192 GLY A C 1
ATOM 1546 O O . GLY A 1 192 ? 7.300 1.706 -9.100 1.00 97.75 192 GLY A O 1
ATOM 1547 N N . GLY A 1 193 ? 8.957 0.549 -10.091 1.00 98.44 193 GLY A N 1
ATOM 1548 C CA . GLY A 1 193 ? 9.633 0.111 -8.863 1.00 98.44 193 GLY A CA 1
ATOM 1549 C C . GLY A 1 193 ? 10.070 1.282 -7.976 1.00 98.44 193 GLY A C 1
ATOM 1550 O O . GLY A 1 193 ? 9.866 1.273 -6.760 1.00 98.44 193 GLY A O 1
ATOM 1551 N N . ALA A 1 194 ? 10.601 2.348 -8.583 1.00 98.19 194 ALA A N 1
ATOM 1552 C CA . ALA A 1 194 ? 10.947 3.559 -7.843 1.00 98.19 194 ALA A CA 1
ATOM 1553 C C . ALA A 1 194 ? 9.703 4.270 -7.270 1.00 98.19 194 ALA A C 1
ATOM 1555 O O . ALA A 1 194 ? 9.706 4.657 -6.101 1.00 98.19 194 ALA A O 1
ATOM 1556 N N . LEU A 1 195 ? 8.623 4.392 -8.055 1.00 98.75 195 LEU A N 1
ATOM 1557 C CA . LEU A 1 195 ? 7.350 4.957 -7.592 1.00 98.75 195 LEU A CA 1
ATOM 1558 C C . LEU A 1 195 ? 6.796 4.178 -6.396 1.00 98.75 195 LEU A C 1
ATOM 1560 O O . LEU A 1 195 ? 6.464 4.781 -5.376 1.00 98.75 195 LEU A O 1
ATOM 1564 N N . VAL A 1 196 ? 6.707 2.850 -6.499 1.00 98.88 196 VAL A N 1
ATOM 1565 C CA . VAL A 1 196 ? 6.134 2.046 -5.417 1.00 98.88 196 VAL A CA 1
ATOM 1566 C C . VAL A 1 196 ? 6.997 2.037 -4.162 1.00 98.88 196 VAL A C 1
ATOM 1568 O O . VAL A 1 196 ? 6.451 1.971 -3.067 1.00 98.88 196 VAL A O 1
ATOM 1571 N N . THR A 1 197 ? 8.314 2.220 -4.281 1.00 98.81 197 THR A N 1
ATOM 1572 C CA . THR A 1 197 ? 9.182 2.419 -3.108 1.00 98.81 197 THR A CA 1
ATOM 1573 C C . THR A 1 197 ? 8.854 3.737 -2.396 1.00 98.81 197 THR A C 1
ATOM 1575 O O . THR A 1 197 ? 8.757 3.772 -1.169 1.00 98.81 197 THR A O 1
ATOM 1578 N N . HIS A 1 198 ? 8.612 4.823 -3.143 1.00 98.62 198 HIS A N 1
ATOM 1579 C CA . HIS A 1 198 ? 8.155 6.090 -2.559 1.00 98.62 198 HIS A CA 1
ATOM 1580 C C . HIS A 1 198 ? 6.775 5.963 -1.895 1.00 98.62 198 HIS A C 1
ATOM 1582 O O . HIS A 1 198 ? 6.568 6.511 -0.811 1.00 98.62 198 HIS A O 1
ATOM 1588 N N . LEU A 1 199 ? 5.845 5.229 -2.515 1.00 98.88 199 LEU A N 1
ATOM 1589 C CA . LEU A 1 199 ? 4.527 4.959 -1.933 1.00 98.88 199 LEU A CA 1
ATOM 1590 C C . LEU A 1 199 ? 4.639 4.120 -0.657 1.00 98.88 199 LEU A C 1
ATOM 1592 O O . LEU A 1 199 ? 4.028 4.477 0.345 1.00 98.88 199 LEU A O 1
ATOM 1596 N N . ALA A 1 200 ? 5.463 3.069 -0.662 1.00 98.75 200 ALA A N 1
ATOM 1597 C CA . ALA A 1 200 ? 5.717 2.231 0.507 1.00 98.75 200 ALA A CA 1
ATOM 1598 C C . ALA A 1 200 ? 6.229 3.068 1.682 1.00 98.75 200 ALA A C 1
ATOM 1600 O O . ALA A 1 200 ? 5.691 2.971 2.784 1.00 98.75 200 ALA A O 1
ATOM 1601 N N . LYS A 1 201 ? 7.210 3.949 1.438 1.00 98.25 201 LYS A N 1
ATOM 1602 C CA . LYS A 1 201 ? 7.719 4.876 2.458 1.00 98.25 201 LYS A CA 1
ATOM 1603 C C . LYS A 1 201 ? 6.593 5.736 3.033 1.00 98.25 201 LYS A C 1
ATOM 1605 O O . LYS A 1 201 ? 6.428 5.796 4.247 1.00 98.25 201 LYS A O 1
ATOM 1610 N N . LYS A 1 202 ? 5.769 6.335 2.170 1.00 98.06 202 LYS A N 1
ATOM 1611 C CA . LYS A 1 202 ? 4.663 7.201 2.598 1.00 98.06 202 LYS A CA 1
ATOM 1612 C C . LYS A 1 202 ? 3.585 6.441 3.383 1.00 98.06 202 LYS A C 1
ATOM 1614 O O . LYS A 1 202 ? 3.048 6.964 4.356 1.00 98.06 202 LYS A O 1
ATOM 1619 N N . PHE A 1 203 ? 3.293 5.194 3.012 1.00 98.38 203 PHE A N 1
ATOM 1620 C CA . PHE A 1 203 ? 2.391 4.334 3.779 1.00 98.38 203 PHE A CA 1
ATOM 1621 C C . PHE A 1 203 ? 2.972 3.925 5.129 1.00 98.38 203 PHE A C 1
ATOM 1623 O O . PHE A 1 203 ? 2.224 3.928 6.100 1.00 98.38 203 PHE A O 1
ATOM 1630 N N . LYS A 1 204 ? 4.276 3.643 5.236 1.00 97.44 204 LYS A N 1
ATOM 1631 C CA . LYS A 1 204 ? 4.919 3.382 6.535 1.00 97.44 204 LYS A CA 1
ATOM 1632 C C . LYS A 1 204 ? 4.939 4.619 7.432 1.00 97.44 204 LYS A C 1
ATOM 1634 O O . LYS A 1 204 ? 4.739 4.484 8.630 1.00 97.44 204 LYS A O 1
ATOM 1639 N N . GLU A 1 205 ? 5.124 5.811 6.873 1.00 96.81 205 GLU A N 1
ATOM 1640 C CA . GLU A 1 205 ? 5.030 7.066 7.632 1.00 96.81 205 GLU A CA 1
ATOM 1641 C C . GLU A 1 205 ? 3.602 7.324 8.139 1.00 96.81 205 GLU A C 1
ATOM 1643 O O . GLU A 1 205 ? 3.417 7.768 9.270 1.00 96.81 205 GLU A O 1
ATOM 1648 N N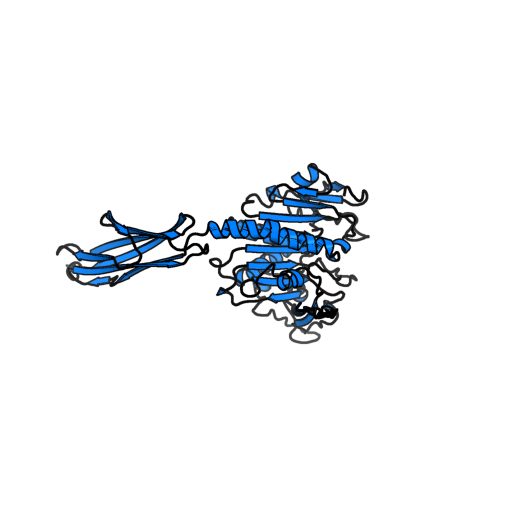 . TYR A 1 206 ? 2.588 7.031 7.319 1.00 96.94 206 TYR A N 1
ATOM 1649 C CA . TYR A 1 206 ? 1.186 7.269 7.671 1.00 96.94 206 TYR A CA 1
ATOM 1650 C C . TYR A 1 206 ? 0.590 6.171 8.568 1.00 96.94 206 TYR A C 1
ATOM 1652 O O . TYR A 1 206 ? -0.190 6.460 9.474 1.00 96.94 206 TYR A O 1
ATOM 1660 N N . TYR A 1 207 ? 0.974 4.914 8.338 1.00 95.94 207 TYR A N 1
ATOM 1661 C CA . TYR A 1 207 ? 0.571 3.734 9.101 1.00 95.94 207 TYR A CA 1
ATOM 1662 C C . TYR A 1 207 ? 1.803 2.921 9.561 1.00 95.94 207 TYR A C 1
ATOM 1664 O O . TYR A 1 207 ? 2.071 1.839 9.029 1.00 95.94 207 TYR A O 1
ATOM 1672 N N . PRO A 1 208 ? 2.536 3.387 10.591 1.00 95.50 208 PRO A N 1
ATOM 1673 C CA . PRO A 1 208 ? 3.739 2.733 11.123 1.00 95.50 208 PRO A CA 1
ATOM 1674 C C . PRO A 1 208 ? 3.640 1.227 11.371 1.00 95.50 208 PRO A C 1
ATOM 1676 O O . PRO A 1 208 ? 4.592 0.493 11.111 1.00 95.50 208 PRO A O 1
ATOM 1679 N N . GLY A 1 209 ? 2.493 0.753 11.865 1.00 95.62 209 GLY A N 1
ATOM 1680 C CA . GLY A 1 209 ? 2.274 -0.657 12.202 1.00 95.62 209 GLY A CA 1
ATOM 1681 C C . GLY A 1 209 ? 1.648 -1.501 11.092 1.00 95.62 209 GLY A C 1
ATOM 1682 O O . GLY A 1 209 ? 1.637 -2.720 11.217 1.00 95.62 209 GLY A O 1
ATOM 1683 N N . LEU A 1 210 ? 1.131 -0.895 10.018 1.00 97.62 210 LEU A N 1
ATOM 1684 C CA . LEU A 1 210 ? 0.434 -1.639 8.967 1.00 97.62 210 LEU A CA 1
ATOM 1685 C C . LEU A 1 210 ? 1.440 -2.459 8.136 1.00 97.62 210 LEU A C 1
ATOM 1687 O O . LEU A 1 210 ? 2.485 -1.903 7.755 1.00 97.62 210 LEU A O 1
ATOM 1691 N N . PRO A 1 211 ? 1.134 -3.737 7.842 1.00 98.69 211 PRO A N 1
ATOM 1692 C CA . PRO A 1 211 ? 1.847 -4.551 6.871 1.00 98.69 211 PRO A CA 1
ATOM 1693 C C . PRO A 1 211 ? 1.996 -3.868 5.514 1.00 98.69 211 PRO A C 1
ATOM 1695 O O . PRO A 1 211 ? 1.007 -3.525 4.862 1.00 98.69 211 PRO A O 1
ATOM 1698 N N . VAL A 1 212 ? 3.245 -3.698 5.080 1.00 98.81 212 VAL A N 1
ATOM 1699 C CA . VAL A 1 212 ? 3.595 -3.255 3.727 1.00 98.81 212 VAL A CA 1
ATOM 1700 C C . VAL A 1 212 ? 4.521 -4.289 3.100 1.00 98.81 212 VAL A C 1
ATOM 1702 O O . VAL A 1 212 ? 5.626 -4.523 3.589 1.00 98.81 212 VAL A O 1
ATOM 1705 N N . ILE A 1 213 ? 4.075 -4.887 2.000 1.00 98.88 213 ILE A N 1
ATOM 1706 C CA . ILE A 1 213 ? 4.840 -5.852 1.215 1.00 98.88 213 ILE A CA 1
ATOM 1707 C C . ILE A 1 213 ? 5.212 -5.186 -0.109 1.00 98.88 213 ILE A C 1
ATOM 1709 O O . ILE A 1 213 ? 4.343 -4.675 -0.815 1.00 98.88 213 ILE A O 1
ATOM 1713 N N . LEU A 1 214 ? 6.502 -5.160 -0.439 1.00 98.88 214 LEU A N 1
ATOM 1714 C CA . LEU A 1 214 ? 7.048 -4.433 -1.582 1.00 98.88 214 LEU A CA 1
ATOM 1715 C C . LEU A 1 214 ? 7.881 -5.352 -2.481 1.00 98.88 214 LEU A C 1
ATOM 1717 O O . LEU A 1 214 ? 8.943 -5.822 -2.073 1.00 98.88 214 LEU A O 1
ATOM 1721 N N . HIS A 1 215 ? 7.450 -5.558 -3.726 1.00 98.94 215 HIS A N 1
ATOM 1722 C CA . HIS A 1 215 ? 8.228 -6.284 -4.737 1.00 98.94 215 HIS A CA 1
ATOM 1723 C C . HIS A 1 215 ? 8.824 -5.331 -5.772 1.00 98.94 215 HIS A C 1
ATOM 1725 O O . HIS A 1 215 ? 8.122 -4.579 -6.452 1.00 98.94 215 HIS A O 1
ATOM 1731 N N . LEU A 1 216 ? 10.145 -5.372 -5.902 1.00 98.88 216 LEU A N 1
ATOM 1732 C CA . LEU A 1 216 ? 10.901 -4.503 -6.794 1.00 98.88 216 LEU A CA 1
ATOM 1733 C C . LEU A 1 216 ? 11.477 -5.337 -7.930 1.00 98.88 216 LEU A C 1
ATOM 1735 O O . LEU A 1 216 ? 12.349 -6.168 -7.712 1.00 98.88 216 LEU A O 1
ATOM 1739 N N . PHE A 1 217 ? 10.997 -5.107 -9.147 1.00 98.56 217 PHE A N 1
ATOM 1740 C CA . PHE A 1 217 ? 11.482 -5.780 -10.347 1.00 98.56 217 PHE A CA 1
ATOM 1741 C C . PHE A 1 217 ? 12.496 -4.857 -11.024 1.00 98.56 217 PHE A C 1
ATOM 1743 O O . PHE A 1 217 ? 12.136 -3.966 -11.793 1.00 98.56 217 PHE A O 1
ATOM 1750 N N . ASP A 1 218 ? 13.770 -5.023 -10.678 1.00 97.25 218 ASP A N 1
ATOM 1751 C CA . ASP A 1 218 ? 14.906 -4.256 -11.198 1.00 97.25 218 ASP A CA 1
ATOM 1752 C C . ASP A 1 218 ? 14.641 -2.743 -11.133 1.00 97.25 218 ASP A C 1
ATOM 1754 O O . ASP A 1 218 ? 14.707 -2.024 -12.131 1.00 97.25 218 ASP A O 1
ATOM 1758 N N . ALA A 1 219 ? 14.240 -2.271 -9.947 1.00 97.50 219 ALA A N 1
ATOM 1759 C CA . ALA A 1 219 ? 13.789 -0.902 -9.718 1.00 97.50 219 ALA A CA 1
ATOM 1760 C C . ALA A 1 219 ? 14.908 0.123 -9.960 1.00 97.50 219 ALA A C 1
ATOM 1762 O O . ALA A 1 219 ? 16.014 -0.024 -9.446 1.00 97.50 219 ALA A O 1
ATOM 1763 N N . VAL A 1 220 ? 14.606 1.192 -10.702 1.00 95.44 220 VAL A N 1
ATOM 1764 C CA . VAL A 1 220 ? 15.595 2.159 -11.212 1.00 95.44 220 VAL A CA 1
ATOM 1765 C C . VAL A 1 220 ? 15.379 3.534 -10.575 1.00 95.44 220 VAL A C 1
ATOM 1767 O O . VAL A 1 220 ? 14.481 4.261 -11.012 1.00 95.44 220 VAL A O 1
ATOM 1770 N N . PRO A 1 221 ? 16.192 3.960 -9.593 1.00 94.44 221 PRO A N 1
ATOM 1771 C CA . PRO A 1 221 ? 16.164 5.329 -9.086 1.00 94.44 221 PRO A CA 1
ATOM 1772 C C . PRO A 1 221 ? 16.885 6.307 -10.031 1.00 94.44 221 PRO A C 1
ATOM 1774 O O . PRO A 1 221 ? 17.664 5.928 -10.910 1.00 94.44 221 PRO A O 1
ATOM 1777 N N . ASN A 1 222 ? 16.643 7.604 -9.847 1.00 93.44 222 ASN A N 1
ATOM 1778 C CA . ASN A 1 222 ? 17.471 8.658 -10.420 1.00 93.44 222 ASN A CA 1
ATOM 1779 C C . ASN A 1 222 ? 18.525 9.085 -9.394 1.00 93.44 222 ASN A C 1
ATOM 1781 O O . ASN A 1 222 ? 18.297 9.981 -8.581 1.00 93.44 222 ASN A O 1
ATOM 1785 N N . ILE A 1 223 ? 19.698 8.460 -9.484 1.00 92.00 223 ILE A N 1
ATOM 1786 C CA . ILE A 1 223 ? 20.840 8.715 -8.597 1.00 92.00 223 ILE A CA 1
ATOM 1787 C C . ILE A 1 223 ? 21.327 10.175 -8.646 1.00 92.00 223 ILE A C 1
ATOM 1789 O O . ILE A 1 223 ? 21.809 10.697 -7.649 1.00 92.00 223 ILE A O 1
ATOM 1793 N N . ASN A 1 224 ? 21.148 10.877 -9.775 1.00 90.62 224 ASN A N 1
ATOM 1794 C CA . ASN A 1 224 ? 21.550 12.285 -9.908 1.00 90.62 224 ASN A CA 1
ATOM 1795 C C . ASN A 1 224 ? 20.613 13.233 -9.147 1.00 90.62 224 ASN A C 1
ATOM 1797 O O . ASN A 1 224 ? 20.943 14.398 -8.947 1.00 90.62 224 ASN A O 1
ATOM 1801 N N . GLN A 1 225 ? 19.433 12.748 -8.763 1.00 92.75 225 GLN A N 1
ATOM 1802 C CA . GLN A 1 225 ? 18.469 13.458 -7.926 1.00 92.75 225 GLN A CA 1
ATOM 1803 C C . GLN A 1 225 ? 18.415 12.876 -6.506 1.00 92.75 225 GLN A C 1
ATOM 1805 O O . GLN A 1 225 ? 17.509 13.229 -5.757 1.00 92.75 225 GLN A O 1
ATOM 1810 N N . LEU A 1 226 ? 19.359 11.990 -6.149 1.00 90.94 226 LEU A N 1
ATOM 1811 C CA . LEU A 1 226 ? 19.422 11.303 -4.853 1.00 90.94 226 LEU A CA 1
ATOM 1812 C C . LEU A 1 226 ? 18.110 10.587 -4.491 1.00 90.94 226 LEU A C 1
ATOM 1814 O O . LEU A 1 226 ? 17.714 10.519 -3.328 1.00 90.94 226 LEU A O 1
ATOM 1818 N N . GLU A 1 227 ? 17.401 10.062 -5.494 1.00 94.62 227 GLU A N 1
ATOM 1819 C CA . GLU A 1 227 ? 16.177 9.309 -5.239 1.00 94.62 227 GLU A CA 1
ATOM 1820 C C . GLU A 1 227 ? 16.467 8.077 -4.391 1.00 94.62 227 GLU A C 1
ATOM 1822 O O . GLU A 1 227 ? 17.464 7.393 -4.613 1.00 94.62 227 GLU A O 1
ATOM 1827 N N . LEU A 1 228 ? 15.553 7.759 -3.473 1.00 95.56 228 LEU A N 1
ATOM 1828 C CA . LEU A 1 228 ? 15.577 6.505 -2.720 1.00 95.56 228 LEU A CA 1
ATOM 1829 C C . LEU A 1 228 ? 16.915 6.267 -1.994 1.00 95.56 228 LEU A C 1
ATOM 1831 O O . LEU A 1 228 ? 17.415 5.148 -1.979 1.00 95.56 228 LEU A O 1
ATOM 1835 N N . ALA A 1 229 ? 17.519 7.332 -1.449 1.00 95.38 229 ALA A N 1
ATOM 1836 C CA . ALA A 1 229 ? 18.813 7.283 -0.758 1.00 95.38 229 ALA A CA 1
ATOM 1837 C C . ALA A 1 229 ? 19.910 6.552 -1.567 1.00 95.38 229 ALA A C 1
ATOM 1839 O O . ALA A 1 229 ? 20.804 5.906 -1.014 1.00 95.38 229 ALA A O 1
ATOM 1840 N N . SER A 1 230 ? 19.813 6.612 -2.900 1.00 94.25 230 SER A N 1
ATOM 1841 C CA . SER A 1 230 ? 20.735 5.944 -3.814 1.00 94.25 230 SER A CA 1
ATOM 1842 C C . SER A 1 230 ? 22.018 6.744 -4.020 1.00 94.25 230 SER A C 1
ATOM 1844 O O . SER A 1 230 ? 22.049 7.971 -3.924 1.00 94.25 230 SER A O 1
ATOM 1846 N N . SER A 1 231 ? 23.101 6.029 -4.314 1.00 93.81 231 SER A N 1
ATOM 1847 C CA . SER A 1 231 ? 24.431 6.598 -4.528 1.00 93.81 231 SER A CA 1
ATOM 1848 C C . SER A 1 231 ? 25.100 6.012 -5.771 1.00 93.81 231 SER A C 1
ATOM 1850 O O . SER A 1 231 ? 24.657 5.006 -6.313 1.00 93.81 231 SER A O 1
ATOM 1852 N N . ILE A 1 232 ? 26.199 6.628 -6.218 1.00 93.50 232 ILE A N 1
ATOM 1853 C CA . ILE A 1 232 ? 26.994 6.129 -7.356 1.00 93.50 232 ILE A CA 1
ATOM 1854 C C . ILE A 1 232 ? 27.779 4.845 -7.037 1.00 93.50 232 ILE A C 1
ATOM 1856 O O . ILE A 1 232 ? 28.258 4.167 -7.951 1.00 93.50 232 ILE A O 1
ATOM 1860 N N . SER A 1 233 ? 27.931 4.515 -5.751 1.00 95.50 233 SER A N 1
ATOM 1861 C CA . SER A 1 233 ? 28.511 3.246 -5.319 1.00 95.50 233 SER A CA 1
ATOM 1862 C C . SER A 1 233 ? 27.625 2.103 -5.791 1.00 95.50 233 SER A C 1
ATOM 1864 O O . SER A 1 233 ? 26.403 2.224 -5.796 1.00 95.50 233 SER A O 1
ATOM 1866 N N . HIS A 1 234 ? 28.232 0.996 -6.198 1.00 95.94 234 HIS A N 1
ATOM 1867 C CA . HIS A 1 234 ? 27.507 -0.113 -6.800 1.00 95.94 234 HIS A CA 1
ATOM 1868 C C . HIS A 1 234 ? 28.117 -1.456 -6.424 1.00 95.94 234 HIS A C 1
ATOM 1870 O O . HIS A 1 234 ? 29.280 -1.537 -6.025 1.00 95.94 234 HIS A O 1
ATOM 1876 N N . VAL A 1 235 ? 27.311 -2.500 -6.588 1.00 96.75 235 VAL A N 1
ATOM 1877 C CA . VAL A 1 235 ? 27.702 -3.899 -6.412 1.00 96.75 235 VAL A CA 1
ATOM 1878 C C . VAL A 1 235 ? 27.521 -4.610 -7.753 1.00 96.75 235 VAL A C 1
ATOM 1880 O O . VAL A 1 235 ? 26.458 -4.464 -8.370 1.00 96.75 235 VAL A O 1
ATOM 1883 N N . PRO A 1 236 ? 28.547 -5.328 -8.248 1.00 96.88 236 PRO A N 1
ATOM 1884 C CA . PRO A 1 236 ? 28.439 -6.085 -9.486 1.00 96.88 236 PRO A CA 1
ATOM 1885 C C . PRO A 1 236 ? 27.460 -7.248 -9.321 1.00 96.88 236 PRO A C 1
ATOM 1887 O O . PRO A 1 236 ? 27.381 -7.857 -8.254 1.00 96.88 236 PRO A O 1
ATOM 1890 N N . ASN A 1 237 ? 26.747 -7.580 -10.392 1.00 97.38 237 ASN A N 1
ATOM 1891 C CA . ASN A 1 237 ? 25.929 -8.781 -10.427 1.00 97.38 237 ASN A CA 1
ATOM 1892 C C . ASN A 1 237 ? 26.863 -10.012 -10.384 1.00 97.38 237 ASN A C 1
ATOM 1894 O O . ASN A 1 237 ? 27.690 -10.175 -11.285 1.00 97.38 237 ASN A O 1
ATOM 1898 N N . PRO A 1 238 ? 26.751 -10.901 -9.379 1.00 97.12 238 PRO A N 1
ATOM 1899 C CA . PRO A 1 238 ? 27.612 -12.078 -9.264 1.00 97.12 238 PRO A CA 1
ATOM 1900 C C . PRO A 1 238 ? 27.398 -13.104 -10.391 1.00 97.12 238 PRO A C 1
ATOM 1902 O O . PRO A 1 238 ? 28.228 -13.993 -10.565 1.00 97.12 238 PRO A O 1
ATOM 1905 N N . LEU A 1 239 ? 26.303 -12.992 -11.149 1.00 97.19 239 LEU A N 1
ATOM 1906 C CA . LEU A 1 239 ? 25.969 -13.858 -12.282 1.00 97.19 239 LEU A CA 1
ATOM 1907 C C . LEU A 1 239 ? 26.349 -13.255 -13.647 1.00 97.19 239 LEU A C 1
ATOM 1909 O O . LEU A 1 239 ? 26.380 -13.983 -14.636 1.00 97.19 239 LEU A O 1
ATOM 1913 N N . ASP A 1 240 ? 26.626 -11.948 -13.710 1.00 94.50 240 ASP A N 1
ATOM 1914 C CA . ASP A 1 240 ? 27.034 -11.228 -14.924 1.00 94.50 240 ASP A CA 1
ATOM 1915 C C . ASP A 1 240 ? 27.925 -10.023 -14.574 1.00 94.50 240 ASP A C 1
ATOM 1917 O O . ASP A 1 240 ? 27.446 -8.962 -14.172 1.00 94.50 240 ASP A O 1
ATOM 1921 N N . GLY A 1 241 ? 29.234 -10.150 -14.805 1.00 88.81 241 GLY A N 1
ATOM 1922 C CA . GLY A 1 241 ? 30.210 -9.105 -14.481 1.00 88.81 241 GLY A CA 1
ATOM 1923 C C . GLY A 1 241 ? 30.054 -7.785 -15.257 1.00 88.81 241 GLY A C 1
ATOM 1924 O O . GLY A 1 241 ? 30.695 -6.799 -14.893 1.00 88.81 241 GLY A O 1
ATOM 1925 N N . ALA A 1 242 ? 29.230 -7.725 -16.312 1.00 91.62 242 ALA A N 1
ATOM 1926 C CA . ALA A 1 242 ? 28.927 -6.481 -17.036 1.00 91.62 242 ALA A CA 1
ATOM 1927 C C . ALA A 1 242 ? 27.749 -5.685 -16.428 1.00 91.62 242 ALA A C 1
ATOM 1929 O O . ALA A 1 242 ? 27.522 -4.505 -16.770 1.00 91.62 242 ALA A O 1
ATOM 1930 N N . SER A 1 243 ? 27.001 -6.327 -15.533 1.00 95.19 243 SER A N 1
ATOM 1931 C CA . SER A 1 243 ? 25.819 -5.797 -14.865 1.00 95.19 243 SER A CA 1
ATOM 1932 C C . SER A 1 243 ? 26.121 -5.428 -13.416 1.00 95.19 243 SER A C 1
ATOM 1934 O O . SER A 1 243 ? 26.988 -6.008 -12.769 1.00 95.19 243 SER A O 1
ATOM 1936 N N . TYR A 1 244 ? 25.439 -4.403 -12.908 1.00 96.31 244 TYR A N 1
ATOM 1937 C CA . TYR A 1 244 ? 25.598 -3.938 -11.531 1.00 96.31 244 TYR A CA 1
ATOM 1938 C C . TYR A 1 244 ? 24.363 -3.164 -11.074 1.00 96.31 244 TYR A C 1
ATOM 1940 O O . TYR A 1 244 ? 23.631 -2.606 -11.895 1.00 96.31 244 TYR A O 1
ATOM 1948 N N . ALA A 1 245 ? 24.169 -3.076 -9.762 1.00 97.19 245 ALA A N 1
ATOM 1949 C CA . ALA A 1 245 ? 23.126 -2.259 -9.151 1.00 97.19 245 ALA A CA 1
ATOM 1950 C C . ALA A 1 245 ? 23.743 -1.197 -8.238 1.00 97.19 245 ALA A C 1
ATOM 1952 O O . ALA A 1 245 ? 24.746 -1.446 -7.566 1.00 97.19 245 ALA A O 1
ATOM 1953 N N . TYR A 1 246 ? 23.147 -0.008 -8.224 1.00 97.50 246 TYR A N 1
ATOM 1954 C CA . TYR A 1 246 ? 23.537 1.072 -7.324 1.00 97.50 246 TYR A CA 1
ATOM 1955 C C . TYR A 1 246 ? 23.134 0.758 -5.884 1.00 97.50 246 TYR A C 1
ATOM 1957 O O . TYR A 1 246 ? 22.073 0.192 -5.636 1.00 97.50 246 TYR A O 1
ATOM 1965 N N . LEU A 1 247 ? 23.968 1.155 -4.929 1.00 97.69 247 LEU A N 1
ATOM 1966 C CA . LEU A 1 247 ? 23.655 1.039 -3.512 1.00 97.69 247 LEU A CA 1
ATOM 1967 C C . LEU A 1 247 ? 22.660 2.128 -3.107 1.00 97.69 247 LEU A C 1
ATOM 1969 O O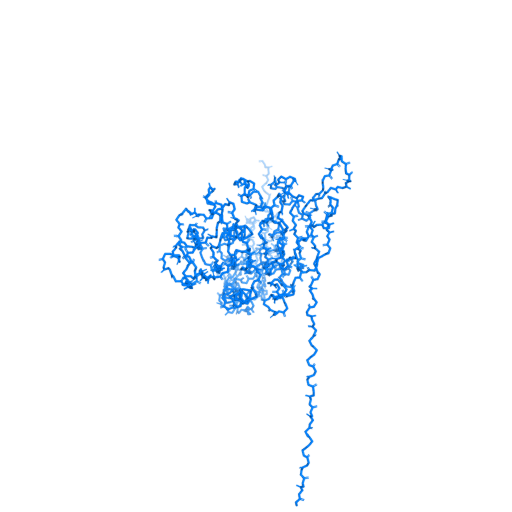 . LEU A 1 247 ? 22.896 3.312 -3.375 1.00 97.69 247 LEU A O 1
ATOM 1973 N N . ALA A 1 248 ? 21.601 1.718 -2.418 1.00 97.88 248 ALA A N 1
ATOM 1974 C CA . ALA A 1 248 ? 20.587 2.567 -1.809 1.00 97.88 248 ALA A CA 1
ATOM 1975 C C . ALA A 1 248 ? 20.471 2.264 -0.314 1.00 97.88 248 ALA A C 1
ATOM 1977 O O . ALA A 1 248 ? 20.515 1.106 0.089 1.00 97.88 248 ALA A O 1
ATOM 1978 N N . ASP A 1 249 ? 20.349 3.292 0.519 1.00 97.25 249 ASP A N 1
ATOM 1979 C CA . ASP A 1 249 ? 20.249 3.109 1.967 1.00 97.25 249 ASP A CA 1
ATOM 1980 C C . ASP A 1 249 ? 18.794 2.847 2.389 1.00 97.25 249 ASP A C 1
ATOM 1982 O O . ASP A 1 249 ? 18.032 3.774 2.672 1.00 97.25 249 ASP A O 1
ATOM 1986 N N . PHE A 1 250 ? 18.365 1.578 2.401 1.00 97.19 250 PHE A N 1
ATOM 1987 C CA . PHE A 1 250 ? 16.988 1.270 2.800 1.00 97.19 250 PHE A CA 1
ATOM 1988 C C . PHE A 1 250 ? 16.771 1.439 4.306 1.00 97.19 250 PHE A C 1
ATOM 1990 O O . PHE A 1 250 ? 15.622 1.597 4.720 1.00 97.19 250 PHE A O 1
ATOM 1997 N N . GLN A 1 251 ? 17.830 1.460 5.122 1.00 94.75 251 GLN A N 1
ATOM 1998 C CA . GLN A 1 251 ? 17.693 1.792 6.540 1.00 94.75 251 GLN A CA 1
ATOM 1999 C C . GLN A 1 251 ? 17.300 3.263 6.723 1.00 94.75 251 GLN A C 1
ATOM 2001 O O . GLN A 1 251 ? 16.441 3.563 7.553 1.00 94.75 251 GLN A O 1
ATOM 2006 N N . GLU A 1 252 ? 17.869 4.167 5.920 1.00 95.56 252 GLU A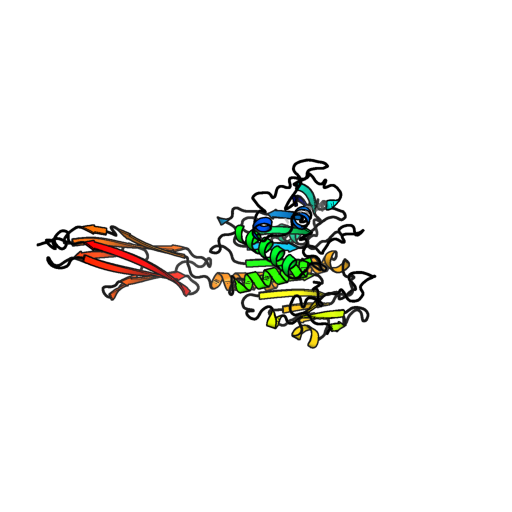 N 1
ATOM 2007 C CA . GLU A 1 252 ? 17.453 5.575 5.870 1.00 95.56 252 GLU A CA 1
ATOM 2008 C C . GLU A 1 252 ? 16.025 5.728 5.321 1.00 95.56 252 GLU A C 1
ATOM 2010 O O . GLU A 1 252 ? 15.237 6.525 5.835 1.00 95.56 252 GLU A O 1
ATOM 2015 N N . LEU A 1 253 ? 15.663 4.963 4.284 1.00 95.50 253 LEU A N 1
ATOM 2016 C CA . LEU A 1 253 ? 14.322 5.039 3.693 1.00 95.50 253 LEU A CA 1
ATOM 2017 C C . LEU A 1 253 ? 13.223 4.512 4.612 1.00 95.50 253 LEU A C 1
ATOM 2019 O O . LEU A 1 253 ? 12.131 5.083 4.633 1.00 95.50 253 LEU A O 1
ATOM 2023 N N . PHE A 1 254 ? 13.510 3.437 5.342 1.00 97.12 254 PHE A N 1
ATOM 2024 C CA . PHE A 1 254 ? 12.572 2.735 6.208 1.00 97.12 254 PHE A CA 1
ATOM 2025 C C . PHE A 1 254 ? 13.151 2.622 7.623 1.00 97.12 254 PHE A C 1
ATOM 2027 O O . PHE A 1 254 ? 13.556 1.538 8.050 1.00 97.12 254 PHE A O 1
ATOM 2034 N N . PRO A 1 255 ? 13.163 3.721 8.402 1.00 94.06 255 PRO A N 1
ATOM 2035 C CA . PRO A 1 255 ? 13.630 3.673 9.786 1.00 94.06 255 PRO A CA 1
ATOM 2036 C C . PRO A 1 255 ? 12.733 2.782 10.663 1.00 94.06 255 PRO A C 1
ATOM 2038 O O . PRO A 1 255 ? 13.202 2.193 11.636 1.00 94.06 255 PRO A O 1
ATOM 2041 N N . GLN A 1 256 ? 11.453 2.638 10.298 1.00 91.50 256 GLN A N 1
ATOM 2042 C CA . GLN A 1 256 ? 10.482 1.751 10.941 1.00 91.50 256 GLN A CA 1
ATOM 2043 C C . GLN A 1 256 ? 10.182 0.551 10.037 1.00 91.50 256 GLN A C 1
ATOM 2045 O O . GLN A 1 256 ? 9.538 0.685 8.997 1.00 91.50 256 GLN A O 1
ATOM 2050 N N . ARG A 1 257 ? 10.653 -0.628 10.453 1.00 94.94 257 ARG A N 1
ATOM 2051 C CA . ARG A 1 257 ? 10.617 -1.871 9.658 1.00 94.94 257 ARG A CA 1
ATOM 2052 C C . ARG A 1 257 ? 9.619 -2.905 10.176 1.00 94.94 257 ARG A C 1
ATOM 2054 O O . ARG A 1 257 ? 9.518 -3.989 9.617 1.00 94.94 257 ARG A O 1
ATOM 2061 N N . THR A 1 258 ? 8.882 -2.585 11.239 1.00 95.31 258 THR A N 1
ATOM 2062 C CA . THR A 1 258 ? 7.807 -3.444 11.746 1.00 95.31 258 THR A CA 1
ATOM 2063 C C . THR A 1 258 ? 6.800 -3.703 10.633 1.00 95.31 258 THR A C 1
ATOM 2065 O O . THR A 1 258 ? 6.340 -2.756 9.990 1.00 95.31 258 THR A O 1
ATOM 2068 N N . ASN A 1 259 ? 6.474 -4.973 10.399 1.00 97.69 259 ASN A N 1
ATOM 2069 C CA . ASN A 1 259 ? 5.551 -5.412 9.353 1.00 97.69 259 ASN A CA 1
ATOM 2070 C C . ASN A 1 259 ? 5.925 -4.862 7.960 1.00 97.69 259 ASN A C 1
ATOM 2072 O O . ASN A 1 259 ? 5.081 -4.356 7.224 1.00 97.69 259 ASN A O 1
ATOM 2076 N N . LEU A 1 260 ? 7.215 -4.881 7.620 1.00 98.56 260 LEU A N 1
ATOM 2077 C CA . LEU A 1 260 ? 7.725 -4.530 6.296 1.00 98.56 260 LEU A CA 1
ATOM 2078 C C . LEU A 1 260 ? 8.432 -5.745 5.697 1.00 98.56 260 LEU A C 1
ATOM 2080 O O . LEU A 1 260 ? 9.352 -6.280 6.312 1.00 98.56 260 LEU A O 1
ATOM 2084 N N . ALA A 1 261 ? 8.038 -6.129 4.486 1.00 98.69 261 ALA A N 1
ATOM 2085 C CA . ALA A 1 261 ? 8.723 -7.153 3.708 1.00 98.69 261 ALA A CA 1
ATOM 2086 C C . ALA A 1 261 ? 9.056 -6.614 2.319 1.00 98.69 261 ALA A C 1
ATOM 2088 O O . ALA A 1 261 ? 8.169 -6.193 1.577 1.00 98.69 261 ALA A O 1
ATOM 2089 N N . ILE A 1 262 ? 10.335 -6.627 1.955 1.00 98.81 262 ILE A N 1
ATOM 2090 C CA . ILE A 1 262 ? 10.806 -6.191 0.640 1.00 98.81 262 ILE A CA 1
ATOM 2091 C C . ILE A 1 262 ? 11.474 -7.364 -0.061 1.00 98.81 262 ILE A C 1
ATOM 2093 O O . ILE A 1 262 ? 12.423 -7.929 0.478 1.00 98.81 262 ILE A O 1
ATOM 2097 N N . PHE A 1 263 ? 11.047 -7.674 -1.285 1.00 98.81 263 PHE A N 1
ATOM 2098 C CA . PHE A 1 263 ? 11.780 -8.578 -2.169 1.00 98.81 263 PHE A CA 1
ATOM 2099 C C . PHE A 1 263 ? 12.208 -7.841 -3.438 1.00 98.81 263 PHE A C 1
ATOM 2101 O O . PHE A 1 263 ? 11.388 -7.408 -4.247 1.00 98.81 263 PHE A O 1
ATOM 2108 N N . ASN A 1 264 ? 13.518 -7.667 -3.590 1.00 98.75 264 ASN A N 1
ATOM 2109 C CA . ASN A 1 264 ? 14.136 -7.001 -4.723 1.00 98.75 264 ASN A CA 1
ATOM 2110 C C . ASN A 1 264 ? 14.738 -8.021 -5.704 1.00 98.75 264 ASN A C 1
ATOM 2112 O O . ASN A 1 264 ? 15.730 -8.691 -5.408 1.00 98.75 264 ASN A O 1
ATOM 2116 N N . PHE A 1 265 ? 14.133 -8.139 -6.880 1.00 98.75 265 PHE A N 1
ATOM 2117 C CA . PHE A 1 265 ? 14.609 -8.948 -7.996 1.00 98.75 265 PHE A CA 1
ATOM 2118 C C . PHE A 1 265 ? 15.527 -8.081 -8.855 1.00 98.75 265 PHE A C 1
ATOM 2120 O O . PHE A 1 265 ? 15.091 -7.059 -9.379 1.00 98.75 265 PHE A O 1
ATOM 2127 N N . ILE A 1 266 ? 16.797 -8.456 -9.001 1.00 98.12 266 ILE A N 1
ATOM 2128 C CA . ILE A 1 266 ? 17.819 -7.555 -9.545 1.00 98.12 266 ILE A CA 1
ATOM 2129 C C . ILE A 1 266 ? 18.525 -8.207 -10.726 1.00 98.12 266 ILE A C 1
ATOM 2131 O O . ILE A 1 266 ? 19.107 -9.281 -10.602 1.00 98.12 266 ILE A O 1
ATOM 2135 N N . SER A 1 267 ? 18.525 -7.530 -11.868 1.00 96.44 267 SER A N 1
ATOM 2136 C CA . SER A 1 267 ? 19.393 -7.872 -12.994 1.00 96.44 267 SER A CA 1
ATOM 2137 C C . SER A 1 267 ? 20.646 -6.998 -13.003 1.00 96.44 267 SER A C 1
ATOM 2139 O O . SER A 1 267 ? 21.752 -7.464 -13.277 1.00 96.44 267 SER A O 1
ATOM 2141 N N . GLY A 1 268 ? 20.491 -5.706 -12.692 1.00 93.81 268 GLY A N 1
ATOM 2142 C CA . GLY A 1 268 ? 21.559 -4.719 -12.846 1.00 93.81 268 GLY A CA 1
ATOM 2143 C C . GLY A 1 268 ? 21.971 -4.479 -14.304 1.00 93.81 268 GLY A C 1
ATOM 2144 O O . GLY A 1 268 ? 22.984 -3.815 -14.559 1.00 93.81 268 GLY A O 1
ATOM 2145 N N . ALA A 1 269 ? 21.224 -5.009 -15.273 1.00 92.44 269 ALA A N 1
ATOM 2146 C CA . ALA A 1 269 ? 21.462 -4.780 -16.687 1.00 92.44 269 ALA A CA 1
ATOM 2147 C C . ALA A 1 269 ? 21.255 -3.299 -17.038 1.00 92.44 269 ALA A C 1
ATOM 2149 O O . ALA A 1 269 ? 20.572 -2.540 -16.345 1.00 92.44 269 ALA A O 1
ATOM 2150 N N . LYS A 1 270 ? 21.872 -2.856 -18.135 1.00 88.75 270 LYS A N 1
ATOM 2151 C CA . LYS A 1 270 ? 21.676 -1.489 -18.635 1.00 88.75 270 LYS A CA 1
ATOM 2152 C C . LYS A 1 270 ? 20.220 -1.317 -19.074 1.00 88.75 270 LYS A C 1
ATOM 2154 O O . LYS A 1 270 ? 19.716 -2.134 -19.838 1.00 88.75 270 LYS A O 1
ATOM 2159 N N . VAL A 1 271 ? 19.584 -0.228 -18.641 1.00 81.12 271 VAL A N 1
ATOM 2160 C CA . VAL A 1 271 ? 18.189 0.087 -19.002 1.00 81.12 271 VAL A CA 1
ATOM 2161 C C . VAL A 1 271 ? 18.077 0.543 -20.460 1.00 81.12 271 VAL A C 1
ATOM 2163 O O . VAL A 1 271 ? 17.142 0.169 -21.153 1.00 81.12 271 VAL A O 1
ATOM 2166 N N . ILE A 1 272 ? 19.052 1.325 -20.934 1.00 67.75 272 ILE A N 1
ATOM 2167 C CA . ILE A 1 272 ? 19.123 1.848 -22.304 1.00 67.75 272 ILE A CA 1
ATOM 2168 C C . ILE A 1 272 ? 20.566 1.890 -22.795 1.00 67.75 272 ILE A C 1
ATOM 2170 O O . ILE A 1 272 ? 21.477 2.275 -22.059 1.00 67.75 272 ILE A O 1
ATOM 2174 N N . THR A 1 273 ? 20.769 1.577 -24.075 1.00 53.09 273 THR A N 1
ATOM 2175 C CA . THR A 1 273 ? 22.092 1.519 -24.719 1.00 53.09 273 THR A CA 1
ATOM 2176 C C . THR A 1 273 ? 22.838 2.860 -24.677 1.00 53.09 273 THR A C 1
ATOM 2178 O O . THR A 1 273 ? 24.064 2.876 -24.595 1.00 53.09 273 THR A O 1
ATOM 2181 N N . ILE A 1 274 ? 22.115 3.990 -24.680 1.00 48.56 274 ILE A N 1
ATOM 2182 C CA . ILE A 1 274 ? 22.687 5.346 -24.801 1.00 48.56 274 ILE A CA 1
ATOM 2183 C C . ILE A 1 274 ? 23.084 5.949 -23.435 1.00 48.56 274 ILE A C 1
ATOM 2185 O O . ILE A 1 274 ? 23.946 6.824 -23.373 1.00 48.56 274 ILE A O 1
ATOM 2189 N N . LYS A 1 275 ? 22.516 5.472 -22.315 1.00 61.62 275 LYS A N 1
ATOM 2190 C CA . LYS A 1 275 ? 22.877 5.918 -20.954 1.00 61.62 275 LYS A CA 1
ATOM 2191 C C . LYS A 1 275 ? 23.275 4.724 -20.091 1.00 61.62 275 LYS A C 1
ATOM 2193 O O . LYS A 1 275 ? 22.479 4.209 -19.310 1.00 61.62 275 LYS A O 1
ATOM 2198 N N . SER A 1 276 ? 24.540 4.322 -20.202 1.00 62.72 276 SER A N 1
ATOM 2199 C CA . SER A 1 276 ? 25.137 3.194 -19.465 1.00 62.72 276 SER A CA 1
ATOM 2200 C C . SER A 1 276 ? 25.071 3.304 -17.931 1.00 62.72 276 SER A C 1
ATOM 2202 O O . SER A 1 276 ? 25.330 2.310 -17.249 1.00 62.72 276 SER A O 1
ATOM 2204 N N . SER A 1 277 ? 24.727 4.483 -17.404 1.00 78.56 277 SER A N 1
ATOM 2205 C CA . SER A 1 277 ? 24.603 4.800 -15.979 1.00 78.56 277 SER A CA 1
ATOM 2206 C C . SER A 1 277 ? 23.186 4.673 -15.408 1.00 78.56 277 SER A C 1
ATOM 2208 O O . SER A 1 277 ? 22.999 4.917 -14.222 1.00 78.56 277 SER A O 1
ATOM 2210 N N . VAL A 1 278 ? 22.171 4.323 -16.204 1.00 88.06 278 VAL A N 1
ATOM 2211 C CA . VAL A 1 278 ? 20.812 4.089 -15.684 1.00 88.06 278 VAL A CA 1
ATOM 2212 C C . VAL A 1 278 ? 20.652 2.601 -15.403 1.00 88.06 278 VAL A C 1
ATOM 2214 O O . VAL A 1 278 ? 20.667 1.796 -16.337 1.00 88.06 278 VAL A O 1
ATOM 2217 N N . ARG A 1 279 ? 20.550 2.246 -14.118 1.00 92.25 279 ARG A N 1
ATOM 2218 C CA . ARG A 1 279 ? 20.522 0.860 -13.633 1.00 92.25 279 ARG A CA 1
ATOM 2219 C C . ARG A 1 279 ? 19.685 0.719 -12.372 1.00 92.25 279 ARG A C 1
ATOM 2221 O O . ARG A 1 279 ? 19.290 1.717 -11.769 1.00 92.25 279 ARG A O 1
ATOM 2228 N N . ALA A 1 280 ? 19.435 -0.531 -12.006 1.00 95.75 280 ALA A N 1
ATOM 2229 C CA . ALA A 1 280 ? 18.700 -0.869 -10.807 1.00 95.75 280 ALA A CA 1
ATOM 2230 C C . ALA A 1 280 ? 19.447 -0.512 -9.516 1.00 95.75 280 ALA A C 1
ATOM 2232 O O . ALA A 1 280 ? 20.622 -0.130 -9.540 1.00 95.75 280 ALA A O 1
ATOM 2233 N N . MET A 1 281 ? 18.753 -0.658 -8.390 1.00 96.88 281 MET A N 1
ATOM 2234 C CA . MET A 1 281 ? 19.300 -0.468 -7.049 1.00 96.88 281 MET A CA 1
ATOM 2235 C C . MET A 1 281 ? 19.207 -1.726 -6.185 1.00 96.88 281 MET A C 1
ATOM 2237 O O . MET A 1 281 ? 18.336 -2.572 -6.382 1.00 96.88 281 MET A O 1
ATOM 2241 N N . VAL A 1 282 ? 20.084 -1.803 -5.191 1.00 97.94 282 VAL A N 1
ATOM 2242 C CA . VAL A 1 282 ? 20.106 -2.809 -4.125 1.00 97.94 282 VAL A CA 1
ATOM 2243 C C . VAL A 1 282 ? 20.286 -2.100 -2.784 1.00 97.94 282 VAL A C 1
ATOM 2245 O O . VAL A 1 282 ? 20.957 -1.068 -2.720 1.00 97.94 282 VAL A O 1
ATOM 2248 N N . ASP A 1 283 ? 19.700 -2.640 -1.715 1.00 98.06 283 ASP A N 1
ATOM 2249 C CA . ASP A 1 283 ? 19.998 -2.173 -0.361 1.00 98.06 283 ASP A CA 1
ATOM 2250 C C . ASP A 1 283 ? 21.511 -2.216 -0.071 1.00 98.06 283 ASP A C 1
ATOM 2252 O O . ASP A 1 283 ? 22.209 -3.157 -0.458 1.00 98.06 283 ASP A O 1
ATOM 2256 N N . ARG A 1 284 ? 22.017 -1.181 0.606 1.00 97.56 284 ARG A N 1
ATOM 2257 C CA . ARG A 1 284 ? 23.432 -1.000 0.939 1.00 97.56 284 ARG A CA 1
ATOM 2258 C C . ARG A 1 284 ? 23.959 -2.143 1.794 1.00 97.56 284 ARG A C 1
ATOM 2260 O O . ARG A 1 284 ? 25.010 -2.687 1.469 1.00 97.56 284 ARG A O 1
ATOM 2267 N N . GLU A 1 285 ? 23.273 -2.482 2.881 1.00 96.25 285 GLU A N 1
ATOM 2268 C CA . GLU A 1 285 ? 23.723 -3.526 3.803 1.00 96.25 285 GLU A CA 1
ATOM 2269 C C . GLU A 1 285 ? 23.731 -4.884 3.096 1.00 96.25 285 GLU A C 1
ATOM 2271 O O . GLU A 1 285 ? 24.770 -5.545 3.033 1.00 96.25 285 GLU A O 1
ATOM 2276 N N . ALA A 1 286 ? 22.612 -5.251 2.468 1.00 96.31 286 ALA A N 1
ATOM 2277 C CA . ALA A 1 286 ? 22.492 -6.512 1.747 1.00 96.31 286 ALA A CA 1
ATOM 2278 C C . ALA A 1 286 ? 23.482 -6.609 0.574 1.00 96.31 286 ALA A C 1
ATOM 2280 O O . ALA A 1 286 ? 24.075 -7.663 0.345 1.00 96.31 286 ALA A O 1
ATOM 2281 N N . GLY A 1 287 ? 23.681 -5.520 -0.171 1.00 94.56 287 GLY A N 1
ATOM 2282 C CA . GLY A 1 287 ? 24.613 -5.468 -1.294 1.00 94.56 287 GLY A CA 1
ATOM 2283 C C . GLY A 1 287 ? 26.069 -5.669 -0.870 1.00 94.56 287 GLY A C 1
ATOM 2284 O O . GLY A 1 287 ? 26.826 -6.314 -1.592 1.00 94.56 287 GLY A O 1
ATOM 2285 N N . LEU A 1 288 ? 26.460 -5.163 0.304 1.00 94.38 288 LEU A N 1
ATOM 2286 C CA . LEU A 1 288 ? 27.820 -5.309 0.833 1.00 94.38 288 LEU A CA 1
ATOM 2287 C C . LEU A 1 288 ? 28.107 -6.702 1.411 1.00 94.38 288 LEU A C 1
ATOM 2289 O O . LEU A 1 288 ? 29.268 -7.107 1.421 1.00 94.38 288 LEU A O 1
ATOM 2293 N N . ILE A 1 289 ? 27.085 -7.443 1.854 1.00 95.50 289 ILE A N 1
ATOM 2294 C CA . ILE A 1 289 ? 27.230 -8.868 2.206 1.00 95.50 289 ILE A CA 1
ATOM 2295 C C . ILE A 1 289 ? 27.627 -9.679 0.962 1.00 95.50 289 ILE A C 1
ATOM 2297 O O . ILE A 1 289 ? 28.478 -10.565 1.042 1.00 95.50 289 ILE A O 1
ATOM 2301 N N . GLY A 1 290 ? 27.055 -9.334 -0.195 1.00 87.25 290 GLY A N 1
ATOM 2302 C CA . GLY A 1 290 ? 27.300 -10.015 -1.463 1.00 87.25 290 GLY A CA 1
ATOM 2303 C C . GLY A 1 290 ? 26.642 -11.398 -1.550 1.00 87.25 290 GLY A C 1
ATOM 2304 O O . GLY A 1 290 ? 26.056 -11.906 -0.598 1.00 87.25 290 GLY A O 1
ATOM 2305 N N . GLY A 1 291 ? 26.737 -12.016 -2.729 1.00 93.38 291 GLY A N 1
ATOM 2306 C CA . GLY A 1 291 ? 26.099 -13.300 -3.036 1.00 93.38 291 GLY A CA 1
ATOM 2307 C C . GLY A 1 291 ? 24.869 -13.163 -3.933 1.00 93.38 291 GLY A C 1
ATOM 2308 O O . GLY A 1 291 ? 24.376 -12.068 -4.184 1.00 93.38 291 GLY A O 1
ATOM 2309 N N . THR A 1 292 ? 24.400 -14.292 -4.467 1.00 96.31 292 THR A N 1
ATOM 2310 C CA . THR A 1 292 ? 23.279 -14.326 -5.423 1.00 96.31 292 THR A CA 1
ATOM 2311 C C . THR A 1 292 ? 21.927 -14.086 -4.753 1.00 96.31 292 THR A C 1
ATOM 2313 O O . THR A 1 292 ? 21.032 -13.524 -5.376 1.00 96.31 292 THR A O 1
ATOM 2316 N N . VAL A 1 293 ? 21.776 -14.496 -3.492 1.00 97.56 293 VAL A N 1
ATOM 2317 C CA . VAL A 1 293 ? 20.579 -14.282 -2.671 1.00 97.56 293 VAL A CA 1
ATOM 2318 C C . VAL A 1 293 ? 21.033 -13.839 -1.288 1.00 97.56 293 VAL A C 1
ATOM 2320 O O . VAL A 1 293 ? 21.871 -14.503 -0.679 1.00 97.56 293 VAL A O 1
ATOM 2323 N N . VAL A 1 294 ? 20.458 -12.751 -0.782 1.00 98.00 294 VAL A N 1
ATOM 2324 C CA . VAL A 1 294 ? 20.690 -12.263 0.587 1.00 98.00 294 VAL A CA 1
ATOM 2325 C C . VAL A 1 294 ? 19.345 -11.972 1.233 1.00 98.00 294 VAL A C 1
ATOM 2327 O O . VAL A 1 294 ? 18.454 -11.418 0.587 1.00 98.00 294 VAL A O 1
ATOM 2330 N N . ASN A 1 295 ? 19.203 -12.338 2.506 1.00 97.44 295 ASN A N 1
ATOM 2331 C CA . ASN A 1 295 ? 17.996 -12.123 3.296 1.00 97.44 295 ASN A CA 1
ATOM 2332 C C . ASN A 1 295 ? 18.360 -11.538 4.672 1.00 97.44 295 ASN A C 1
ATOM 2334 O O . ASN A 1 295 ? 19.120 -12.148 5.420 1.00 97.44 295 ASN A O 1
ATOM 2338 N N . LEU A 1 296 ? 17.807 -10.366 4.986 1.00 96.62 296 LEU A N 1
ATOM 2339 C CA . LEU A 1 296 ? 17.955 -9.630 6.248 1.00 96.62 296 LEU A CA 1
ATOM 2340 C C . LEU A 1 296 ? 16.711 -9.755 7.154 1.00 96.62 296 LEU A C 1
ATOM 2342 O O . LEU A 1 296 ? 16.549 -8.989 8.102 1.00 96.62 296 LEU A O 1
ATOM 2346 N N . GLY A 1 297 ? 15.784 -10.660 6.835 1.00 95.94 297 GLY A N 1
ATOM 2347 C CA . GLY A 1 297 ? 14.502 -10.846 7.522 1.00 95.94 297 GLY A CA 1
ATOM 2348 C C . GLY A 1 297 ? 13.390 -9.955 6.961 1.00 95.94 297 GLY A C 1
ATOM 2349 O O . GLY A 1 297 ? 12.372 -10.463 6.515 1.00 95.94 297 GLY A O 1
ATOM 2350 N N . TRP A 1 298 ? 13.600 -8.637 6.929 1.00 96.62 298 TRP A N 1
ATOM 2351 C CA . TRP A 1 298 ? 12.633 -7.652 6.402 1.00 96.62 298 TRP A CA 1
ATOM 2352 C C . TRP A 1 298 ? 12.919 -7.239 4.945 1.00 96.62 298 TRP A C 1
ATOM 2354 O O . TRP A 1 298 ? 12.058 -6.692 4.257 1.00 96.62 298 TRP A O 1
ATOM 2364 N N . TYR A 1 299 ? 14.141 -7.490 4.468 1.00 98.50 299 TYR A N 1
ATOM 2365 C CA . TYR A 1 299 ? 14.584 -7.235 3.099 1.00 98.50 299 TYR A CA 1
ATOM 2366 C C . TYR A 1 299 ? 15.269 -8.478 2.542 1.00 98.50 299 TYR A C 1
ATOM 2368 O O . TYR A 1 299 ? 16.176 -9.034 3.163 1.00 98.50 299 TYR A O 1
ATOM 2376 N N . ARG A 1 300 ? 14.894 -8.866 1.329 1.00 98.44 300 ARG A N 1
ATOM 2377 C CA . ARG A 1 300 ? 15.522 -9.921 0.543 1.00 98.44 300 ARG A CA 1
ATOM 2378 C C . ARG A 1 300 ? 15.862 -9.381 -0.837 1.00 98.44 300 ARG A C 1
ATOM 2380 O O . ARG A 1 300 ? 15.090 -8.624 -1.423 1.00 98.44 300 ARG A O 1
ATOM 2387 N N . HIS A 1 301 ? 16.988 -9.811 -1.396 1.00 98.31 301 HIS A N 1
ATOM 2388 C CA . HIS A 1 301 ? 17.232 -9.654 -2.826 1.00 98.31 301 HIS A CA 1
ATOM 2389 C C . HIS A 1 301 ? 17.674 -10.952 -3.483 1.00 98.31 301 HIS A C 1
ATOM 2391 O O . HIS A 1 301 ? 18.183 -11.859 -2.821 1.00 98.31 301 HIS A O 1
ATOM 2397 N N . GLN A 1 302 ? 17.499 -11.010 -4.800 1.00 98.56 302 GLN A N 1
ATOM 2398 C CA . GLN A 1 302 ? 18.003 -12.087 -5.637 1.00 98.56 302 GLN A CA 1
ATOM 2399 C C . GLN A 1 302 ? 18.501 -11.542 -6.971 1.00 98.56 302 GLN A C 1
ATOM 2401 O O . GLN A 1 302 ? 17.803 -10.777 -7.639 1.00 98.56 302 GLN A O 1
ATOM 2406 N N . TRP A 1 303 ? 19.706 -11.955 -7.347 1.00 98.44 303 TRP A N 1
ATOM 2407 C CA . TRP A 1 303 ? 20.320 -11.619 -8.622 1.00 98.44 303 TRP A CA 1
ATOM 2408 C C . TRP A 1 303 ? 19.865 -12.557 -9.735 1.00 98.44 303 TRP A C 1
ATOM 2410 O O . TRP A 1 303 ? 19.698 -13.760 -9.533 1.00 98.44 303 TRP A O 1
ATOM 2420 N N . TYR A 1 304 ? 19.736 -11.994 -10.932 1.00 98.00 304 TYR A N 1
ATOM 2421 C CA . TYR A 1 304 ? 19.353 -12.688 -12.153 1.00 98.00 304 TYR A CA 1
ATOM 2422 C C . TYR A 1 304 ? 20.318 -12.354 -13.283 1.00 98.00 304 TYR A C 1
ATOM 2424 O O . TYR A 1 304 ? 20.731 -11.207 -13.440 1.00 98.00 304 TYR A O 1
ATOM 2432 N N . ASN A 1 305 ? 20.629 -13.344 -14.119 1.00 97.00 305 ASN A N 1
ATOM 2433 C CA . ASN A 1 305 ? 21.296 -13.123 -15.401 1.00 97.00 305 ASN A CA 1
ATOM 2434 C C . ASN A 1 305 ? 20.241 -12.913 -16.501 1.00 97.00 305 ASN A C 1
ATOM 2436 O O . ASN A 1 305 ? 20.030 -13.763 -17.364 1.00 97.00 305 ASN A O 1
ATOM 2440 N N . LEU A 1 306 ? 19.501 -11.811 -16.389 1.00 95.38 306 LEU A N 1
ATOM 2441 C CA . LEU A 1 306 ? 18.449 -11.402 -17.319 1.00 95.38 306 LEU A CA 1
ATOM 2442 C C . LEU A 1 306 ? 18.715 -9.968 -17.787 1.00 95.38 306 LEU A C 1
ATOM 2444 O O . LEU A 1 306 ? 19.440 -9.214 -17.147 1.00 95.38 306 LEU A O 1
ATOM 2448 N N . GLY A 1 307 ? 18.104 -9.563 -18.899 1.00 93.00 307 GLY A N 1
ATOM 2449 C CA . GLY A 1 307 ? 18.059 -8.148 -19.270 1.00 93.00 307 GLY A CA 1
ATOM 2450 C C . GLY A 1 307 ? 17.082 -7.357 -18.393 1.00 93.00 307 GLY A C 1
ATOM 2451 O O . GLY A 1 307 ? 16.175 -7.933 -17.792 1.00 93.00 307 GLY A O 1
ATOM 2452 N N . HIS A 1 308 ? 17.198 -6.025 -18.411 1.00 93.00 308 HIS A N 1
ATOM 2453 C CA . HIS A 1 308 ? 16.341 -5.127 -17.624 1.00 93.00 308 HIS A CA 1
ATOM 2454 C C . HIS A 1 308 ? 14.842 -5.334 -17.898 1.00 93.00 308 HIS A C 1
ATOM 2456 O O . HIS A 1 308 ? 14.032 -5.368 -16.979 1.00 93.00 308 HIS A O 1
ATOM 2462 N N . VAL A 1 309 ? 14.460 -5.496 -19.169 1.00 91.12 309 VAL A N 1
ATOM 2463 C CA . VAL A 1 309 ? 13.074 -5.814 -19.558 1.00 91.12 309 VAL A CA 1
ATOM 2464 C C . VAL A 1 309 ? 12.759 -7.295 -19.323 1.00 91.12 309 VAL A C 1
ATOM 2466 O O . VAL A 1 309 ? 11.632 -7.643 -18.988 1.00 91.12 309 VAL A O 1
ATOM 2469 N N . GLY A 1 310 ? 13.761 -8.170 -19.454 1.00 93.00 310 GLY A N 1
ATOM 2470 C CA . GLY A 1 310 ? 13.605 -9.617 -19.304 1.00 93.00 310 GLY A CA 1
ATOM 2471 C C . GLY A 1 310 ? 13.113 -10.028 -17.919 1.00 93.00 310 GLY A C 1
ATOM 2472 O O . GLY A 1 310 ? 12.300 -10.938 -17.819 1.00 93.00 310 GLY A O 1
ATOM 2473 N N . ILE A 1 311 ? 13.526 -9.322 -16.864 1.00 94.75 311 ILE A N 1
ATOM 2474 C CA . ILE A 1 311 ? 13.080 -9.617 -15.494 1.00 94.75 311 ILE A CA 1
ATOM 2475 C C . ILE A 1 311 ? 11.567 -9.440 -15.301 1.00 94.75 311 ILE A C 1
ATOM 2477 O O . ILE A 1 311 ? 10.951 -10.193 -14.560 1.00 94.75 311 ILE A O 1
ATOM 2481 N N . ALA A 1 312 ? 10.957 -8.479 -16.002 1.00 94.12 312 ALA A N 1
ATOM 2482 C CA . ALA A 1 312 ? 9.528 -8.195 -15.924 1.00 94.12 312 ALA A CA 1
ATOM 2483 C C . ALA A 1 312 ? 8.697 -9.079 -16.861 1.00 94.12 312 ALA A C 1
ATOM 2485 O O . ALA A 1 312 ? 7.478 -8.968 -16.874 1.00 94.12 312 ALA A O 1
ATOM 2486 N N . ARG A 1 313 ? 9.345 -9.932 -17.661 1.00 95.06 313 ARG A N 1
ATOM 2487 C CA . ARG A 1 313 ? 8.719 -10.869 -18.606 1.00 95.06 313 ARG A CA 1
ATOM 2488 C C . ARG A 1 313 ? 9.012 -12.328 -18.252 1.00 95.06 313 ARG A C 1
ATOM 2490 O O . ARG A 1 313 ? 8.805 -13.207 -19.077 1.00 95.06 313 ARG A O 1
ATOM 2497 N N . ASN A 1 314 ? 9.572 -12.581 -17.071 1.00 97.25 314 ASN A N 1
ATOM 2498 C CA . ASN A 1 314 ? 10.001 -13.911 -16.672 1.00 97.25 314 ASN A CA 1
ATOM 2499 C C . ASN A 1 314 ? 9.016 -14.512 -15.665 1.00 97.25 314 ASN A C 1
ATOM 2501 O O . ASN A 1 314 ? 8.916 -14.029 -14.539 1.00 97.25 314 ASN A O 1
ATOM 2505 N N . GLU A 1 315 ? 8.331 -15.582 -16.064 1.00 97.25 315 GLU A N 1
ATOM 2506 C CA . GLU A 1 315 ? 7.345 -16.290 -15.234 1.00 97.25 315 GLU A CA 1
ATOM 2507 C C . GLU A 1 315 ? 7.933 -16.776 -13.904 1.00 97.25 315 GLU A C 1
ATOM 2509 O O . GLU A 1 315 ? 7.325 -16.566 -12.863 1.00 97.25 315 GLU A O 1
ATOM 2514 N N . ALA A 1 316 ? 9.166 -17.297 -13.893 1.00 97.88 316 ALA A N 1
ATOM 2515 C CA . ALA A 1 316 ? 9.799 -17.779 -12.662 1.00 97.88 316 ALA A CA 1
ATOM 2516 C C . ALA A 1 316 ? 10.097 -16.655 -11.647 1.00 97.88 316 ALA A C 1
ATOM 2518 O O . ALA A 1 316 ? 10.276 -16.920 -10.455 1.00 97.88 316 ALA A O 1
ATOM 2519 N N . VAL A 1 317 ? 10.179 -15.397 -12.096 1.00 98.25 317 VAL A N 1
ATOM 2520 C CA . VAL A 1 317 ? 10.258 -14.230 -11.201 1.00 98.25 317 VAL A CA 1
ATOM 2521 C C . VAL A 1 317 ? 8.871 -13.906 -10.632 1.00 98.25 317 VAL A C 1
ATOM 2523 O O . VAL A 1 317 ? 8.772 -13.558 -9.456 1.00 98.25 317 VAL A O 1
ATOM 2526 N N . ILE A 1 318 ? 7.804 -14.063 -11.424 1.00 98.56 318 ILE A N 1
ATOM 2527 C CA . ILE A 1 318 ? 6.415 -13.926 -10.952 1.00 98.56 318 ILE A CA 1
ATOM 2528 C C . ILE A 1 318 ? 6.077 -15.018 -9.931 1.00 98.56 318 ILE A C 1
ATOM 2530 O O . ILE A 1 318 ? 5.563 -14.691 -8.864 1.00 98.56 318 ILE A O 1
ATOM 2534 N N . ASP A 1 319 ? 6.460 -16.272 -10.191 1.00 98.50 319 ASP A N 1
ATOM 2535 C CA . ASP A 1 319 ? 6.304 -17.391 -9.251 1.00 98.50 319 ASP A CA 1
ATOM 2536 C C . ASP A 1 319 ? 6.922 -17.064 -7.892 1.00 98.50 319 ASP A C 1
ATOM 2538 O O . ASP A 1 319 ? 6.288 -17.207 -6.854 1.00 98.50 319 ASP A O 1
ATOM 2542 N N . GLN A 1 320 ? 8.158 -16.561 -7.889 1.00 98.50 320 GLN A N 1
ATOM 2543 C CA . GLN A 1 320 ? 8.849 -16.202 -6.652 1.00 98.50 320 GLN A CA 1
ATOM 2544 C C . GLN A 1 320 ? 8.231 -14.994 -5.946 1.00 98.50 320 GLN A C 1
ATOM 2546 O O . GLN A 1 320 ? 8.323 -14.888 -4.724 1.00 98.50 320 GLN A O 1
ATOM 2551 N N . ALA A 1 321 ? 7.627 -14.068 -6.692 1.00 98.62 321 ALA A N 1
ATOM 2552 C CA . ALA A 1 321 ? 6.872 -12.972 -6.109 1.00 98.62 321 ALA A CA 1
ATOM 2553 C C . ALA A 1 321 ? 5.608 -13.496 -5.409 1.00 98.62 321 ALA A C 1
ATOM 2555 O O . ALA A 1 321 ? 5.358 -13.114 -4.270 1.00 98.62 321 ALA A O 1
ATOM 2556 N N . LEU A 1 322 ? 4.841 -14.383 -6.042 1.00 98.69 322 LEU A N 1
ATOM 2557 C CA . LEU A 1 322 ? 3.653 -14.989 -5.432 1.00 98.69 322 LEU A CA 1
ATOM 2558 C C . LEU A 1 322 ? 4.022 -15.861 -4.224 1.00 98.69 322 LEU A C 1
ATOM 2560 O O . LEU A 1 322 ? 3.447 -15.686 -3.153 1.00 98.69 322 LEU A O 1
ATOM 2564 N N . ASP A 1 323 ? 5.055 -16.696 -4.351 1.00 98.62 323 ASP A N 1
ATOM 2565 C CA . ASP A 1 323 ? 5.586 -17.522 -3.261 1.00 98.62 323 ASP A CA 1
ATOM 2566 C C . ASP A 1 323 ? 6.015 -16.673 -2.057 1.00 98.62 323 ASP A C 1
ATOM 2568 O O . ASP A 1 323 ? 5.681 -16.982 -0.917 1.00 98.62 323 ASP A O 1
ATOM 2572 N N . HIS A 1 324 ? 6.699 -15.551 -2.292 1.00 98.38 324 HIS A N 1
ATOM 2573 C CA . HIS A 1 324 ? 7.065 -14.631 -1.218 1.00 98.38 324 HIS A CA 1
ATOM 2574 C C . HIS A 1 324 ? 5.843 -13.958 -0.578 1.00 98.38 324 HIS A C 1
ATOM 2576 O O . HIS A 1 324 ? 5.830 -13.741 0.634 1.00 98.38 324 HIS A O 1
ATOM 2582 N N . LEU A 1 325 ? 4.811 -13.634 -1.361 1.00 98.12 325 LEU A N 1
ATOM 2583 C CA . LEU A 1 325 ? 3.585 -13.046 -0.825 1.00 98.12 325 LEU A CA 1
ATOM 2584 C C . LEU A 1 325 ? 2.879 -14.022 0.125 1.00 98.12 325 LEU A C 1
ATOM 2586 O O . LEU A 1 325 ? 2.509 -13.606 1.216 1.00 98.12 325 LEU A O 1
ATOM 2590 N N . VAL A 1 326 ? 2.799 -15.303 -0.239 1.00 98.38 326 VAL A N 1
ATOM 2591 C CA . VAL A 1 326 ? 2.187 -16.355 0.591 1.00 98.38 326 VAL A CA 1
ATOM 2592 C C . VAL A 1 326 ? 3.062 -16.720 1.792 1.00 98.38 326 VAL A C 1
ATOM 2594 O O . VAL A 1 326 ? 2.591 -16.769 2.920 1.00 98.38 326 VAL A O 1
ATOM 2597 N N . ASN A 1 327 ? 4.359 -16.956 1.588 1.00 98.06 327 ASN A N 1
ATOM 2598 C CA . ASN A 1 327 ? 5.221 -17.515 2.637 1.00 98.06 327 ASN A CA 1
ATOM 2599 C C . ASN A 1 327 ? 5.824 -16.469 3.584 1.00 98.06 327 ASN A C 1
ATOM 2601 O O . ASN A 1 327 ? 6.367 -16.833 4.627 1.00 98.06 327 ASN A O 1
ATOM 2605 N N . VAL A 1 328 ? 5.799 -15.187 3.215 1.00 97.88 328 VAL A N 1
ATOM 2606 C CA . VAL A 1 328 ? 6.346 -14.090 4.032 1.00 97.88 328 VAL A CA 1
ATOM 2607 C C . VAL A 1 328 ? 5.311 -12.995 4.244 1.00 97.88 328 VAL A C 1
ATOM 2609 O O . VAL A 1 328 ? 5.167 -12.505 5.360 1.00 97.88 328 VAL A O 1
ATOM 2612 N N . GLY A 1 329 ? 4.587 -12.608 3.192 1.00 97.38 329 GLY A N 1
ATOM 2613 C CA . GLY A 1 329 ? 3.558 -11.577 3.285 1.00 97.38 329 GLY A CA 1
ATOM 2614 C C . GLY A 1 329 ? 2.407 -11.977 4.204 1.00 97.38 329 GLY A C 1
ATOM 2615 O O . GLY A 1 329 ? 2.123 -11.241 5.144 1.00 97.38 329 GLY A O 1
ATOM 2616 N N . ASP A 1 330 ? 1.781 -13.128 3.963 1.00 97.69 330 ASP A N 1
ATOM 2617 C CA . ASP A 1 330 ? 0.595 -13.565 4.712 1.00 97.69 330 ASP A CA 1
ATOM 2618 C C . ASP A 1 330 ? 0.877 -13.777 6.204 1.00 97.69 330 ASP A C 1
ATOM 2620 O O . ASP A 1 330 ? 0.152 -13.186 6.999 1.00 97.69 330 ASP A O 1
ATOM 2624 N N . PRO A 1 331 ? 1.980 -14.430 6.624 1.00 98.12 331 PRO A N 1
ATOM 2625 C CA . PRO A 1 331 ? 2.334 -14.497 8.041 1.00 98.12 331 PRO A CA 1
ATOM 2626 C C . PRO A 1 331 ? 2.455 -13.124 8.717 1.00 98.12 331 PRO A C 1
ATOM 2628 O O . PRO A 1 331 ? 1.971 -12.942 9.827 1.00 98.12 331 PRO A O 1
ATOM 2631 N N . ILE A 1 332 ? 3.042 -12.121 8.048 1.00 97.69 332 ILE A N 1
ATOM 2632 C CA . ILE A 1 332 ? 3.141 -10.755 8.600 1.00 97.69 332 ILE A CA 1
ATOM 2633 C C . ILE A 1 332 ? 1.754 -10.106 8.738 1.00 97.69 332 ILE A C 1
ATOM 2635 O O . ILE A 1 332 ? 1.530 -9.294 9.640 1.00 97.69 332 ILE A O 1
ATOM 2639 N N . ILE A 1 333 ? 0.839 -10.410 7.818 1.00 98.00 333 ILE A N 1
ATOM 2640 C CA . ILE A 1 333 ? -0.534 -9.903 7.841 1.00 98.00 333 ILE A CA 1
ATOM 2641 C C . ILE A 1 333 ? -1.320 -10.569 8.969 1.00 98.00 333 ILE A C 1
ATOM 2643 O O . ILE A 1 333 ? -1.968 -9.855 9.734 1.00 98.00 333 ILE A O 1
ATOM 2647 N N . ASP A 1 334 ? -1.225 -11.888 9.095 1.00 97.31 334 ASP A N 1
ATOM 2648 C CA . ASP A 1 334 ? -1.889 -12.671 10.134 1.00 97.31 334 ASP A CA 1
ATOM 2649 C C . ASP A 1 334 ? -1.410 -12.234 11.519 1.00 97.31 334 ASP A C 1
ATOM 2651 O O . ASP A 1 334 ? -2.228 -11.797 12.331 1.00 97.31 334 ASP A O 1
ATOM 2655 N N . ASP A 1 335 ? -0.091 -12.190 11.741 1.00 97.06 335 ASP A N 1
ATOM 2656 C CA . ASP A 1 335 ? 0.508 -11.700 12.987 1.00 97.06 335 ASP A CA 1
ATOM 2657 C C . ASP A 1 335 ? -0.006 -10.293 13.329 1.00 97.06 335 ASP A C 1
ATOM 2659 O O . ASP A 1 335 ? -0.339 -9.996 14.476 1.00 97.06 335 ASP A O 1
ATOM 2663 N N . TYR A 1 336 ? -0.117 -9.400 12.339 1.00 97.25 336 TYR A N 1
ATOM 2664 C CA . TYR A 1 336 ? -0.671 -8.065 12.554 1.00 97.25 336 TYR A CA 1
ATOM 2665 C C . TYR A 1 336 ? -2.153 -8.098 12.940 1.00 97.25 336 TYR A C 1
ATOM 2667 O O . TYR A 1 336 ? -2.540 -7.395 13.878 1.00 97.25 336 TYR A O 1
ATOM 2675 N N . ILE A 1 337 ? -2.977 -8.886 12.246 1.00 96.75 337 ILE A N 1
ATOM 2676 C CA . ILE A 1 337 ? -4.409 -9.034 12.537 1.00 96.75 337 ILE A CA 1
ATOM 2677 C C . ILE A 1 337 ? -4.608 -9.521 13.975 1.00 96.75 337 ILE A C 1
ATOM 2679 O O . ILE A 1 337 ? -5.456 -8.969 14.681 1.00 96.75 337 ILE A O 1
ATOM 2683 N N . GLU A 1 338 ? -3.788 -10.463 14.442 1.00 96.62 338 GLU A N 1
ATOM 2684 C CA . GLU A 1 338 ? -3.833 -10.972 15.817 1.00 96.62 338 GLU A CA 1
ATOM 2685 C C . GLU A 1 338 ? -3.518 -9.904 16.875 1.00 96.62 338 GLU A C 1
ATOM 2687 O O . GLU A 1 338 ? -3.943 -10.049 18.017 1.00 96.62 338 GLU A O 1
ATOM 2692 N N . THR A 1 339 ? -2.843 -8.803 16.521 1.00 95.75 339 THR A N 1
ATOM 2693 C CA . THR A 1 339 ? -2.578 -7.674 17.443 1.00 95.75 339 THR A CA 1
ATOM 2694 C C . THR A 1 339 ? -3.673 -6.609 17.473 1.00 95.75 339 THR A C 1
ATOM 2696 O O . THR A 1 339 ? -3.583 -5.637 18.234 1.00 95.75 339 THR A O 1
ATOM 2699 N N . LEU A 1 340 ? -4.693 -6.719 16.618 1.00 94.94 340 LEU A N 1
ATOM 2700 C CA . LEU A 1 340 ? -5.678 -5.656 16.482 1.00 94.94 340 LEU A CA 1
ATOM 2701 C C . LEU A 1 340 ? -6.644 -5.635 17.668 1.00 94.94 340 LEU A C 1
ATOM 2703 O O . LEU A 1 340 ? -7.362 -6.609 17.892 1.00 94.94 340 LEU A O 1
ATOM 2707 N N . PRO A 1 341 ? -6.767 -4.496 18.377 1.00 95.19 341 PRO A N 1
ATOM 2708 C CA . PRO A 1 341 ? -7.752 -4.377 19.436 1.00 95.19 341 PRO A CA 1
ATOM 2709 C C . PRO A 1 341 ? -9.170 -4.465 18.862 1.00 95.19 341 PRO A C 1
ATOM 2711 O O . PRO A 1 341 ? -9.399 -3.987 17.739 1.00 95.19 341 PRO A O 1
ATOM 2714 N N . PRO A 1 342 ? -10.127 -5.037 19.619 1.00 96.12 342 PRO A N 1
ATOM 2715 C CA . PRO A 1 342 ? -11.519 -5.091 19.197 1.00 96.12 342 PRO A CA 1
ATOM 2716 C C . PRO A 1 342 ? -12.091 -3.683 18.994 1.00 96.12 342 PRO A C 1
ATOM 2718 O O . PRO A 1 342 ? -11.602 -2.699 19.551 1.00 96.12 342 PRO A O 1
ATOM 2721 N N . GLU A 1 343 ? -13.151 -3.572 18.203 1.00 95.06 343 GLU A N 1
ATOM 2722 C CA . GLU A 1 343 ? -13.943 -2.345 18.143 1.00 95.06 343 GLU A CA 1
ATOM 2723 C C . GLU A 1 343 ? -14.963 -2.363 19.276 1.00 95.06 343 GLU A C 1
ATOM 2725 O O . GLU A 1 343 ? -15.670 -3.351 19.452 1.00 95.06 343 GLU A O 1
ATOM 2730 N N . VAL A 1 344 ? -15.031 -1.288 20.056 1.00 96.38 344 VAL A N 1
ATOM 2731 C CA . VAL A 1 344 ? -15.809 -1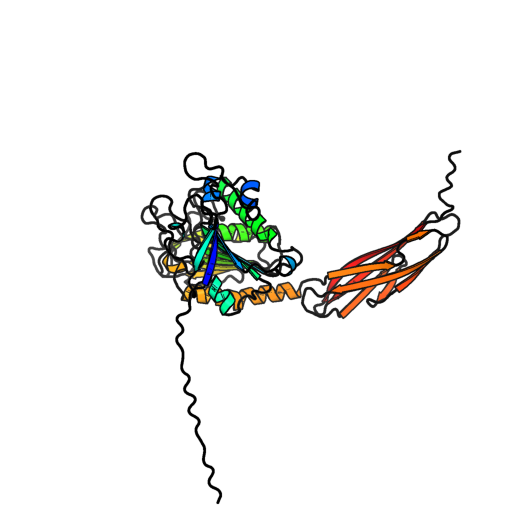.235 21.294 1.00 96.38 344 VAL A CA 1
ATOM 2732 C C . VAL A 1 344 ? -16.736 -0.026 21.306 1.00 96.38 344 VAL A C 1
ATOM 2734 O O . VAL A 1 344 ? -16.332 1.086 20.970 1.00 96.38 344 VAL A O 1
ATOM 2737 N N . GLN A 1 345 ? -17.981 -0.244 21.723 1.00 96.81 345 GLN A N 1
ATOM 2738 C CA . GLN A 1 345 ? -19.007 0.789 21.840 1.00 96.81 345 GLN A CA 1
ATOM 2739 C C . GLN A 1 345 ? -19.724 0.659 23.184 1.00 96.81 345 GLN A C 1
ATOM 2741 O O . GLN A 1 345 ? -19.984 -0.448 23.655 1.00 96.81 345 GLN A O 1
ATOM 2746 N N . CYS A 1 346 ? -20.079 1.786 23.796 1.00 97.38 346 CYS A N 1
ATOM 2747 C CA . CYS A 1 346 ? -20.893 1.817 25.006 1.00 97.38 346 CYS A CA 1
ATOM 2748 C C . CYS A 1 346 ? -21.825 3.022 25.024 1.00 97.38 346 CYS A C 1
ATOM 2750 O O . CYS A 1 346 ? -21.573 4.035 24.371 1.00 97.38 346 CYS A O 1
ATOM 2752 N N . GLY A 1 347 ? -22.898 2.899 25.798 1.00 97.38 347 GLY A N 1
ATOM 2753 C CA . GLY A 1 347 ? -23.876 3.955 26.004 1.00 97.38 347 GLY A CA 1
ATOM 2754 C C . GLY A 1 347 ? -24.569 3.835 27.355 1.00 97.38 347 GLY A C 1
ATOM 2755 O O . GLY A 1 347 ? -24.598 2.764 27.966 1.00 97.38 347 GLY A O 1
ATOM 2756 N N . ALA A 1 348 ? -25.148 4.951 27.788 1.00 97.69 348 ALA A N 1
ATOM 2757 C CA . ALA A 1 348 ? -26.038 5.019 28.937 1.00 97.69 348 ALA A CA 1
ATOM 2758 C C . ALA A 1 348 ? -27.462 5.353 28.473 1.00 97.69 348 ALA A C 1
ATOM 2760 O O . ALA A 1 348 ? -27.642 6.135 27.537 1.00 97.69 348 ALA A O 1
ATOM 2761 N N . TYR A 1 349 ? -28.479 4.778 29.112 1.00 96.88 349 TYR A N 1
ATOM 2762 C CA . TYR A 1 349 ? -29.876 5.071 28.800 1.00 96.88 349 TYR A CA 1
ATOM 2763 C C . TYR A 1 349 ? -30.775 5.065 30.051 1.00 96.88 349 TYR A C 1
ATOM 2765 O O . TYR A 1 349 ? -30.793 4.067 30.775 1.00 96.88 349 TYR A O 1
ATOM 2773 N N . PRO A 1 350 ? -31.558 6.135 30.295 1.00 97.00 350 PRO A N 1
ATOM 2774 C CA . PRO A 1 350 ? -31.368 7.475 29.733 1.00 97.00 350 PRO A CA 1
ATOM 2775 C C . PRO A 1 350 ? -29.977 8.029 30.092 1.00 97.00 350 PRO A C 1
ATOM 2777 O O . PRO A 1 350 ? -29.473 7.793 31.190 1.00 97.00 350 PRO A O 1
ATOM 2780 N N . ASN A 1 351 ? -29.347 8.760 29.170 1.00 96.12 351 ASN A N 1
ATOM 2781 C CA . ASN A 1 351 ? -28.077 9.462 29.411 1.00 96.12 351 ASN A CA 1
ATOM 2782 C C . ASN A 1 351 ? -28.270 10.889 29.954 1.00 96.12 351 ASN A C 1
ATOM 2784 O O . ASN A 1 351 ? -27.299 11.537 30.327 1.00 96.12 351 ASN A O 1
ATOM 2788 N N . PHE A 1 352 ? -29.509 11.377 30.011 1.00 97.00 352 PHE A N 1
ATOM 2789 C CA . PHE A 1 352 ? -29.858 12.708 30.492 1.00 97.00 352 PHE A CA 1
ATOM 2790 C C . PHE A 1 352 ? -31.175 12.670 31.269 1.00 97.00 352 PHE A C 1
ATOM 2792 O O . PHE A 1 352 ? -32.142 12.043 30.827 1.00 97.00 352 PHE A O 1
ATOM 2799 N N . GLY A 1 353 ? -31.236 13.399 32.382 1.00 95.31 353 GLY A N 1
ATOM 2800 C CA . GLY A 1 353 ? -32.460 13.608 33.147 1.00 95.31 353 GLY A CA 1
ATOM 2801 C C . GLY A 1 353 ? -32.514 14.974 33.820 1.00 95.31 353 GLY A C 1
ATOM 2802 O O . GLY A 1 353 ? -31.487 15.590 34.101 1.00 95.31 353 GLY A O 1
ATOM 2803 N N . ILE A 1 354 ? -33.737 15.420 34.115 1.00 94.44 354 ILE A N 1
ATOM 2804 C CA . ILE A 1 354 ? -34.021 16.610 34.926 1.00 94.44 354 ILE A CA 1
ATOM 2805 C C . ILE A 1 354 ? -34.806 16.156 36.153 1.00 94.44 354 ILE A C 1
ATOM 2807 O O . ILE A 1 354 ? -35.828 15.479 36.022 1.00 94.44 354 ILE A O 1
ATOM 2811 N N . GLY A 1 355 ? -34.340 16.528 37.341 1.00 94.44 355 GLY A N 1
ATOM 2812 C CA . GLY A 1 355 ? -34.992 16.214 38.608 1.00 94.44 355 GLY A CA 1
ATOM 2813 C C . GLY A 1 355 ? -33.989 15.906 39.714 1.00 94.44 355 GLY A C 1
ATOM 2814 O O . GLY A 1 355 ? -32.786 16.089 39.564 1.00 94.44 355 GLY A O 1
ATOM 2815 N N . LEU A 1 356 ? -34.492 15.408 40.843 1.00 93.88 356 LEU A N 1
ATOM 2816 C CA . LEU A 1 356 ? -33.650 15.043 41.990 1.00 93.88 356 LEU A CA 1
ATOM 2817 C C . LEU A 1 356 ? -33.142 13.595 41.931 1.00 93.88 356 LEU A C 1
ATOM 2819 O O . LEU A 1 356 ? -32.270 13.213 42.712 1.00 93.88 356 LEU A O 1
ATOM 2823 N N . SER A 1 357 ? -33.683 12.771 41.028 1.00 95.75 357 SER A N 1
ATOM 2824 C CA . SER A 1 357 ? -33.218 11.404 40.816 1.00 95.75 357 SER A CA 1
ATOM 2825 C C . SER A 1 357 ? -33.495 10.910 39.400 1.00 95.75 357 SER A C 1
ATOM 2827 O O . SER A 1 357 ? -34.524 11.240 38.814 1.00 95.75 357 SER A O 1
ATOM 2829 N N . MET A 1 358 ? -32.591 10.081 38.878 1.00 96.62 358 MET A N 1
ATOM 2830 C CA . MET A 1 358 ? -32.748 9.378 37.608 1.00 96.62 358 MET A CA 1
ATOM 2831 C C . MET A 1 358 ? -32.190 7.961 37.722 1.00 96.62 358 MET A C 1
ATOM 2833 O O . MET A 1 358 ? -31.090 7.765 38.237 1.00 96.62 358 MET A O 1
ATOM 2837 N N . ASN A 1 359 ? -32.930 6.986 37.195 1.00 97.38 359 ASN A N 1
ATOM 2838 C CA . ASN A 1 359 ? -32.392 5.657 36.927 1.00 97.38 359 ASN A CA 1
ATOM 2839 C C . ASN A 1 359 ? -31.783 5.651 35.530 1.00 97.38 359 ASN A C 1
ATOM 2841 O O . ASN A 1 359 ? -32.429 6.086 34.580 1.00 97.38 359 ASN A O 1
ATOM 2845 N N . THR A 1 360 ? -30.558 5.161 35.421 1.00 96.81 360 THR A N 1
ATOM 2846 C CA . THR A 1 360 ? -29.823 5.034 34.164 1.00 96.81 360 THR A CA 1
ATOM 2847 C C . THR A 1 360 ? -29.188 3.654 34.091 1.00 96.81 360 THR A C 1
ATOM 2849 O O . THR A 1 360 ? -28.860 3.065 35.123 1.00 96.81 360 THR A O 1
ATOM 2852 N N . SER A 1 361 ? -29.027 3.135 32.880 1.00 97.62 361 SER A N 1
ATOM 2853 C CA . SER A 1 361 ? -28.413 1.840 32.627 1.00 97.62 361 SER A CA 1
ATOM 2854 C C . SER A 1 361 ? -27.273 1.977 31.634 1.00 97.62 361 SER A C 1
ATOM 2856 O O . SER A 1 361 ? -27.449 2.571 30.572 1.00 97.62 361 SER A O 1
ATOM 2858 N N . PHE A 1 362 ? -26.113 1.422 31.972 1.00 98.12 362 PHE A N 1
ATOM 2859 C CA . PHE A 1 362 ? -24.930 1.410 31.115 1.00 98.12 362 PHE A CA 1
ATOM 2860 C C . PHE A 1 362 ? -24.808 0.061 30.421 1.00 98.12 362 PHE A C 1
ATOM 2862 O O . PHE A 1 362 ? -24.862 -0.975 31.076 1.00 98.12 362 PHE A O 1
ATOM 2869 N N . SER A 1 363 ? -24.617 0.055 29.108 1.00 97.62 363 SER A N 1
ATOM 2870 C CA . SER A 1 363 ? -24.410 -1.172 28.334 1.00 97.62 363 SER A CA 1
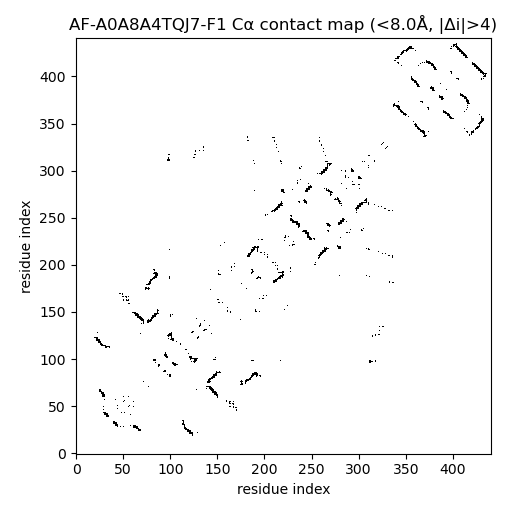ATOM 2871 C C . SER A 1 363 ? -23.392 -0.942 27.227 1.00 97.62 363 SER A C 1
ATOM 2873 O O . SER A 1 363 ? -23.056 0.199 26.893 1.00 97.62 363 SER A O 1
ATOM 2875 N N . GLY A 1 364 ? -22.869 -2.027 26.667 1.00 96.75 364 GLY A N 1
ATOM 2876 C CA . GLY A 1 364 ? -21.889 -1.929 25.602 1.00 96.75 364 GLY A CA 1
ATOM 2877 C C . GLY A 1 364 ? -21.780 -3.196 24.782 1.00 96.75 364 GLY A C 1
ATOM 2878 O O . GLY A 1 364 ? -22.303 -4.251 25.130 1.00 96.75 364 GLY A O 1
ATOM 2879 N N . SER A 1 365 ? -21.100 -3.070 23.656 1.00 97.12 365 SER A N 1
ATOM 2880 C CA . SER A 1 365 ? -20.825 -4.164 22.737 1.00 97.12 365 SER A CA 1
ATOM 2881 C C . SER A 1 365 ? -19.394 -4.063 22.229 1.00 97.12 365 SER A C 1
ATOM 2883 O O . SER A 1 365 ? -18.735 -3.026 22.356 1.00 97.12 365 SER A O 1
ATOM 2885 N N . ALA A 1 366 ? -18.897 -5.170 21.692 1.00 96.81 366 ALA A N 1
ATOM 2886 C CA . ALA A 1 366 ? -17.615 -5.183 21.019 1.00 96.81 366 ALA A CA 1
ATOM 2887 C C . ALA A 1 366 ? -17.640 -6.172 19.859 1.00 96.81 366 ALA A C 1
ATOM 2889 O O . ALA A 1 366 ? -18.244 -7.239 19.980 1.00 96.81 366 ALA A O 1
ATOM 2890 N N . ASN A 1 367 ? -16.954 -5.816 18.778 1.00 95.25 367 ASN A N 1
ATOM 2891 C CA . ASN A 1 367 ? -16.738 -6.661 17.614 1.00 95.25 367 ASN A CA 1
ATOM 2892 C C . ASN A 1 367 ? -15.248 -6.967 17.481 1.00 95.25 367 ASN A C 1
ATOM 2894 O O . ASN A 1 367 ? -14.396 -6.096 17.674 1.00 95.25 367 ASN A O 1
ATOM 2898 N N . SER A 1 368 ? -14.930 -8.214 17.145 1.00 94.00 368 SER A N 1
ATOM 2899 C CA . SER A 1 368 ? -13.544 -8.608 16.932 1.00 94.00 368 SER A CA 1
ATOM 2900 C C . SER A 1 368 ? -12.995 -8.013 15.641 1.00 94.00 368 SER A C 1
ATOM 2902 O O . SER A 1 368 ? -13.632 -8.099 14.593 1.00 94.00 368 SER A O 1
ATOM 2904 N N . ARG A 1 369 ? -11.791 -7.440 15.719 1.00 93.12 369 ARG A N 1
ATOM 2905 C CA . ARG A 1 369 ? -11.015 -7.006 14.545 1.00 93.12 369 ARG A CA 1
ATOM 2906 C C . ARG A 1 369 ? -9.932 -8.010 14.155 1.00 93.12 369 ARG A C 1
ATOM 2908 O O . ARG A 1 369 ? -9.480 -7.952 13.012 1.00 93.12 369 ARG A O 1
ATOM 2915 N N . SER A 1 370 ? -9.569 -8.893 15.083 1.00 92.50 370 SER A N 1
ATOM 2916 C CA . SER A 1 370 ? -8.576 -9.962 14.957 1.00 92.50 370 SER A CA 1
ATOM 2917 C C . SER A 1 370 ? -9.184 -11.305 14.529 1.00 92.50 370 SER A C 1
ATOM 2919 O O . SER A 1 370 ? -8.468 -12.270 14.304 1.00 92.50 370 SER A O 1
ATOM 2921 N N . GLY A 1 371 ? -10.516 -11.404 14.474 1.00 92.19 371 GLY A N 1
ATOM 2922 C CA . GLY A 1 371 ? -11.237 -12.663 14.262 1.00 92.19 371 GLY A CA 1
ATOM 2923 C C . GLY A 1 371 ? -11.379 -13.517 15.531 1.00 92.19 371 GLY A C 1
ATOM 2924 O O . GLY A 1 371 ? -12.262 -14.372 15.591 1.00 92.19 371 GLY A O 1
ATOM 2925 N N . ALA A 1 372 ? -10.597 -13.252 16.584 1.00 94.88 372 ALA A N 1
ATOM 2926 C CA . ALA A 1 372 ? -10.744 -13.938 17.865 1.00 94.88 372 ALA A CA 1
ATOM 2927 C C . ALA A 1 372 ? -12.035 -13.519 18.590 1.00 94.88 372 ALA A C 1
ATOM 2929 O O . ALA A 1 372 ? -12.381 -12.336 18.588 1.00 94.88 372 ALA A O 1
ATOM 2930 N N . PRO A 1 373 ? -12.754 -14.441 19.257 1.00 96.75 373 PRO A N 1
ATOM 2931 C CA . PRO A 1 373 ? -13.978 -14.102 19.978 1.00 96.75 373 PRO A CA 1
ATOM 2932 C C . PRO A 1 373 ? -13.711 -13.097 21.106 1.00 96.75 373 PRO A C 1
ATOM 2934 O O . PRO A 1 373 ? -12.633 -13.086 21.699 1.00 96.75 373 PRO A O 1
ATOM 2937 N N . ILE A 1 374 ? -14.711 -12.280 21.448 1.00 97.75 374 ILE A N 1
ATOM 2938 C CA . ILE A 1 374 ? -14.645 -11.437 22.647 1.00 97.75 374 ILE A CA 1
ATOM 2939 C C . ILE A 1 374 ? -14.793 -12.331 23.879 1.00 97.75 374 ILE A C 1
ATOM 2941 O O . ILE A 1 374 ? -15.797 -13.027 24.029 1.00 97.75 374 ILE A O 1
ATOM 2945 N N . VAL A 1 375 ? -13.792 -12.311 24.759 1.00 97.56 375 VAL A N 1
ATOM 2946 C CA . VAL A 1 375 ? -13.724 -13.179 25.947 1.00 97.56 375 VAL A CA 1
ATOM 2947 C C . VAL A 1 375 ? -14.020 -12.438 27.248 1.00 97.56 375 VAL A C 1
ATOM 2949 O O . VAL A 1 375 ? -14.260 -13.079 28.270 1.00 97.56 375 VAL A O 1
ATOM 2952 N N . GLY A 1 376 ? -14.024 -11.101 27.241 1.00 96.88 376 GLY A N 1
ATOM 2953 C CA . GLY A 1 376 ? -14.238 -10.325 28.458 1.00 96.88 376 GLY A CA 1
ATOM 2954 C C . GLY A 1 376 ? -14.746 -8.906 28.233 1.00 96.88 376 GLY A C 1
ATOM 2955 O O . GLY A 1 376 ? -14.389 -8.243 27.261 1.00 96.88 376 GLY A O 1
ATOM 2956 N N . TYR A 1 377 ? -15.545 -8.446 29.198 1.00 98.19 377 TYR A N 1
ATOM 2957 C CA . TYR A 1 377 ? -15.958 -7.055 29.364 1.00 98.19 377 TYR A CA 1
ATOM 2958 C C . TYR A 1 377 ? -15.698 -6.644 30.814 1.00 98.19 377 TYR A C 1
ATOM 2960 O O . TYR A 1 377 ? -16.230 -7.274 31.733 1.00 98.19 377 TYR A O 1
ATOM 2968 N N . GLU A 1 378 ? -14.903 -5.597 31.016 1.00 98.06 378 GLU A N 1
ATOM 2969 C CA . GLU A 1 378 ? -14.585 -5.014 32.322 1.00 98.06 378 GLU A CA 1
ATOM 2970 C C . GLU A 1 378 ? -15.110 -3.574 32.370 1.00 98.06 378 GLU A C 1
ATOM 2972 O O . GLU A 1 378 ? -14.728 -2.748 31.545 1.00 98.06 378 GLU A O 1
ATOM 2977 N N . TRP A 1 379 ? -15.957 -3.251 33.346 1.00 98.25 379 TRP A N 1
ATOM 2978 C CA . TRP A 1 379 ? -16.492 -1.906 33.548 1.00 98.25 379 TRP A CA 1
ATOM 2979 C C . TRP A 1 379 ? -15.880 -1.233 34.769 1.00 98.25 379 TRP A C 1
ATOM 2981 O O . TRP A 1 379 ? -15.748 -1.850 35.829 1.00 98.25 379 TRP A O 1
ATOM 2991 N N . ARG A 1 380 ? -15.567 0.056 34.629 1.00 97.94 380 ARG A N 1
ATOM 2992 C CA . ARG A 1 380 ? -15.145 0.949 35.712 1.00 97.94 380 ARG A CA 1
ATOM 2993 C C . ARG A 1 380 ? -16.036 2.179 35.726 1.00 97.94 380 ARG A C 1
ATOM 2995 O O . ARG A 1 380 ? -16.152 2.854 34.704 1.00 97.94 380 ARG A O 1
ATOM 3002 N N . PHE A 1 381 ? -16.615 2.484 36.879 1.00 97.25 381 PHE A N 1
ATOM 3003 C CA . PHE A 1 381 ? -17.497 3.636 37.047 1.00 97.25 381 PHE A CA 1
ATOM 3004 C C . PHE A 1 381 ? -16.860 4.717 37.924 1.00 97.25 381 PHE A C 1
ATOM 3006 O O . PHE A 1 381 ? -15.980 4.430 38.742 1.00 97.25 381 PHE A O 1
ATOM 3013 N N . SER A 1 382 ? -17.294 5.973 37.773 1.00 96.38 382 SER A N 1
ATOM 3014 C CA . SER A 1 382 ? -16.777 7.096 38.577 1.00 96.38 382 SER A CA 1
ATOM 3015 C C . SER A 1 382 ? -17.085 6.971 40.076 1.00 96.38 382 SER A C 1
ATOM 3017 O O . SER A 1 382 ? -16.363 7.540 40.894 1.00 96.38 382 SER A O 1
ATOM 3019 N N . ASP A 1 383 ? -18.074 6.156 40.455 1.00 92.69 383 ASP A N 1
ATOM 3020 C CA . ASP A 1 383 ? -18.357 5.763 41.845 1.00 92.69 383 ASP A CA 1
ATOM 3021 C C . ASP A 1 383 ? -17.390 4.691 42.397 1.00 92.69 383 ASP A C 1
ATOM 3023 O O . ASP A 1 383 ? -17.534 4.239 43.533 1.00 92.69 383 ASP A O 1
ATOM 3027 N N . ARG A 1 384 ? -16.374 4.315 41.605 1.00 94.69 384 ARG A N 1
ATOM 3028 C CA . ARG A 1 384 ? -15.364 3.274 41.862 1.00 94.69 384 ARG A CA 1
ATOM 3029 C C . ARG A 1 384 ? -15.895 1.843 41.822 1.00 94.69 384 ARG A C 1
ATOM 3031 O O . ARG A 1 384 ? -15.130 0.922 42.122 1.00 94.69 384 ARG A O 1
ATOM 3038 N N . SER A 1 385 ? -17.152 1.625 41.439 1.00 94.75 385 SER A N 1
ATOM 3039 C CA . SER A 1 385 ? -17.665 0.274 41.237 1.00 94.75 385 SER A CA 1
ATOM 3040 C C . SER A 1 385 ? -17.021 -0.381 40.011 1.00 94.75 385 SER A C 1
ATOM 3042 O O . SER A 1 385 ? -16.672 0.269 39.019 1.00 94.75 385 SER A O 1
ATOM 3044 N N . LEU A 1 386 ? -16.835 -1.698 40.113 1.00 96.88 386 LEU A N 1
ATOM 3045 C CA . LEU A 1 386 ? -16.347 -2.557 39.042 1.00 96.88 386 LEU A CA 1
ATOM 3046 C C . LEU A 1 386 ? -17.452 -3.540 38.680 1.00 96.88 386 LEU A C 1
ATOM 3048 O O . LEU A 1 386 ? -18.053 -4.145 39.571 1.00 96.88 386 LEU A O 1
ATOM 3052 N N . ARG A 1 387 ? -17.714 -3.711 37.386 1.00 96.88 387 ARG A N 1
ATOM 3053 C CA . ARG A 1 387 ? -18.694 -4.688 36.891 1.00 96.88 387 ARG A CA 1
ATOM 3054 C C . ARG A 1 387 ? -18.132 -5.452 35.696 1.00 96.88 387 ARG A C 1
ATOM 3056 O O . ARG A 1 387 ? -17.105 -5.071 35.140 1.00 96.88 387 ARG A O 1
ATOM 3063 N N . SER A 1 388 ? -18.788 -6.541 35.312 1.00 96.06 388 SER A N 1
ATOM 3064 C CA . SER A 1 388 ? -18.395 -7.361 34.166 1.00 96.06 388 SER A CA 1
ATOM 3065 C C . SER A 1 388 ? -19.590 -7.714 33.286 1.00 96.06 388 SER A C 1
ATOM 3067 O O . SER A 1 388 ? -20.736 -7.676 33.729 1.00 96.06 388 SER A O 1
ATOM 3069 N N . GLY A 1 389 ? -19.310 -8.059 32.031 1.00 94.62 389 GLY A N 1
ATOM 3070 C CA . GLY A 1 389 ? -20.324 -8.390 31.027 1.00 94.62 389 GLY A CA 1
ATOM 3071 C C . GLY A 1 389 ? -20.772 -7.193 30.180 1.00 94.62 389 GLY A C 1
ATOM 3072 O O . GLY A 1 389 ? -20.604 -6.033 30.560 1.00 94.62 389 GLY A O 1
ATOM 3073 N N . SER A 1 390 ? -21.329 -7.496 29.007 1.00 91.12 390 SER A N 1
ATOM 3074 C CA . SER A 1 390 ? -21.845 -6.523 28.029 1.00 91.12 390 SER A CA 1
ATOM 3075 C C . SER A 1 390 ? -23.265 -6.030 28.331 1.00 91.12 390 SER A C 1
ATOM 3077 O O . SER A 1 390 ? -23.705 -5.023 27.780 1.00 91.12 390 SER A O 1
ATOM 3079 N N . GLY A 1 391 ? -23.985 -6.748 29.199 1.00 91.12 391 GLY A N 1
ATOM 3080 C CA . GLY A 1 391 ? -25.361 -6.440 29.574 1.00 91.12 391 GLY A CA 1
ATOM 3081 C C . GLY A 1 391 ? -25.523 -5.127 30.354 1.00 91.12 391 GLY A C 1
ATOM 3082 O O . GLY A 1 391 ? -24.533 -4.495 30.723 1.00 91.12 391 GLY A O 1
ATOM 3083 N N . PRO A 1 392 ? -26.780 -4.723 30.604 1.00 94.50 392 PRO A N 1
ATOM 3084 C CA . PRO A 1 392 ? -27.104 -3.490 31.310 1.00 94.50 392 PRO A CA 1
ATOM 3085 C C . PRO A 1 392 ? -26.599 -3.486 32.759 1.00 94.50 392 PRO A C 1
ATOM 3087 O O . PRO A 1 392 ? -26.754 -4.459 33.500 1.00 94.50 392 PRO A O 1
ATOM 3090 N N . HIS A 1 393 ? -26.048 -2.346 33.168 1.00 95.12 393 HIS A N 1
ATOM 3091 C CA . HIS A 1 393 ? -25.591 -2.042 34.519 1.00 95.12 393 HIS A CA 1
ATOM 3092 C C . HIS A 1 393 ? -26.371 -0.849 35.059 1.00 95.12 393 HIS A C 1
ATOM 3094 O O . HIS A 1 393 ? -26.097 0.291 34.687 1.00 95.12 393 HIS A O 1
ATOM 3100 N N . ASP A 1 394 ? -27.331 -1.113 35.944 1.00 96.88 394 ASP A N 1
ATOM 3101 C CA . ASP A 1 394 ? -28.229 -0.074 36.453 1.00 96.88 394 ASP A CA 1
ATOM 3102 C C . ASP A 1 394 ? -27.621 0.736 37.605 1.00 96.88 394 ASP A C 1
ATOM 3104 O O . ASP A 1 394 ? -26.955 0.192 38.500 1.00 96.88 394 ASP A O 1
ATOM 3108 N N . PHE A 1 395 ? -27.911 2.037 37.591 1.00 96.19 395 PHE A N 1
ATOM 3109 C CA . PHE A 1 395 ? -27.542 3.022 38.603 1.00 96.19 395 PHE A CA 1
ATOM 3110 C C . PHE A 1 395 ? -28.698 3.984 38.876 1.00 96.19 395 PHE A C 1
ATOM 3112 O O . PHE A 1 395 ? -29.518 4.273 38.003 1.00 96.19 395 PHE A O 1
ATOM 3119 N N . THR A 1 396 ? -28.711 4.545 40.084 1.00 95.88 396 THR A N 1
ATOM 3120 C CA . THR A 1 396 ? -29.595 5.654 40.447 1.00 95.88 396 THR A CA 1
ATOM 3121 C C . THR A 1 396 ? -28.749 6.880 40.762 1.00 95.88 396 THR A C 1
ATOM 3123 O O . THR A 1 396 ? -28.086 6.934 41.797 1.00 95.88 396 THR A O 1
ATOM 3126 N N . LEU A 1 397 ? -28.805 7.879 39.887 1.00 93.06 397 LEU A N 1
ATOM 3127 C CA . LEU A 1 397 ? -28.260 9.210 40.136 1.00 93.06 397 LEU A CA 1
ATOM 3128 C C . LEU A 1 397 ? -29.196 9.955 41.090 1.00 93.06 397 LEU A C 1
ATOM 3130 O O . LEU A 1 397 ? -30.425 9.856 40.974 1.00 93.06 397 LEU A O 1
ATOM 3134 N N . ARG A 1 398 ? -28.620 10.680 42.050 1.00 94.00 398 ARG A N 1
ATOM 3135 C CA . ARG A 1 398 ? -29.356 11.494 43.024 1.00 94.00 398 ARG A CA 1
ATOM 3136 C C . ARG A 1 398 ? -28.628 12.806 43.258 1.00 94.00 398 ARG A C 1
ATOM 3138 O O . ARG A 1 398 ? -27.405 12.806 43.377 1.00 94.00 398 ARG A O 1
ATOM 3145 N N . LEU A 1 399 ? -29.397 13.882 43.367 1.00 90.25 399 LEU A N 1
ATOM 3146 C CA . LEU A 1 399 ? -28.918 15.208 43.745 1.00 90.25 399 LEU A CA 1
ATOM 3147 C C . LEU A 1 399 ? -29.445 15.567 45.128 1.00 90.25 399 LEU A C 1
ATOM 3149 O O . LEU A 1 399 ? -30.603 15.288 45.452 1.00 90.25 399 LEU A O 1
ATOM 3153 N N . SER A 1 400 ? -28.608 16.203 45.946 1.00 88.12 400 SER A N 1
ATOM 3154 C CA . SER A 1 400 ? -29.132 17.001 47.056 1.00 88.12 400 SER A CA 1
ATOM 3155 C C . SER A 1 400 ? -29.810 18.260 46.513 1.00 88.12 400 SER A C 1
ATOM 3157 O O . SER A 1 400 ? -29.504 18.696 45.407 1.00 88.12 400 SER A O 1
ATOM 3159 N N . HIS A 1 401 ? -30.702 18.864 47.302 1.00 83.00 401 HIS A N 1
ATOM 3160 C CA . HIS A 1 401 ? -31.496 20.020 46.867 1.00 83.00 401 HIS A CA 1
ATOM 3161 C C . HIS A 1 401 ? -30.644 21.195 46.353 1.00 83.00 401 HIS A C 1
ATOM 3163 O O . HIS A 1 401 ? -31.062 21.871 45.421 1.00 83.00 401 HIS A O 1
ATOM 3169 N N . ASP A 1 402 ? -29.433 21.356 46.896 1.00 85.94 402 ASP A N 1
ATOM 3170 C CA . ASP A 1 402 ? -28.518 22.459 46.571 1.00 85.94 402 ASP A CA 1
ATOM 3171 C C . ASP A 1 402 ? -27.426 22.073 45.554 1.00 85.94 402 ASP A C 1
ATOM 3173 O O . ASP A 1 402 ? -26.558 22.878 45.227 1.00 85.94 402 ASP A O 1
ATOM 3177 N N . GLN A 1 403 ? -27.406 20.822 45.074 1.00 88.31 403 GLN A N 1
ATOM 3178 C CA . GLN A 1 403 ? -26.448 20.407 44.045 1.00 88.31 403 GLN A CA 1
ATOM 3179 C C . GLN A 1 403 ? -27.019 20.717 42.658 1.00 88.31 403 GLN A C 1
ATOM 3181 O O . GLN A 1 403 ? -28.125 20.256 42.370 1.00 88.31 403 GLN A O 1
ATOM 3186 N N . PRO A 1 404 ? -26.286 21.432 41.785 1.00 91.56 404 PRO A N 1
ATOM 3187 C CA . PRO A 1 404 ? -26.795 21.797 40.468 1.00 91.56 404 PRO A CA 1
ATOM 3188 C C . PRO A 1 404 ? -26.874 20.617 39.507 1.00 91.56 404 PRO A C 1
ATOM 3190 O O . PRO A 1 404 ? -27.821 20.502 38.731 1.00 91.56 404 PRO A O 1
ATOM 3193 N N . GLU A 1 405 ? -25.908 19.707 39.580 1.00 94.88 405 GLU A N 1
ATOM 3194 C CA . GLU A 1 405 ? -25.807 18.586 38.658 1.00 94.88 405 GLU A CA 1
ATOM 3195 C C . GLU A 1 405 ? -24.894 17.478 39.177 1.00 94.88 405 GLU A C 1
ATOM 3197 O O . GLU A 1 405 ? -24.111 17.661 40.113 1.00 94.88 405 GLU A O 1
ATOM 3202 N N . THR A 1 406 ? -25.036 16.292 38.586 1.00 94.81 406 THR A N 1
ATOM 3203 C CA . THR A 1 406 ? -24.205 15.125 38.879 1.00 94.81 406 THR A CA 1
ATOM 3204 C C . THR A 1 406 ? -24.002 14.285 37.624 1.00 94.81 406 THR A C 1
ATOM 3206 O O . THR A 1 406 ? -24.886 14.190 36.768 1.00 94.81 406 THR A O 1
ATOM 3209 N N . TYR A 1 407 ? -22.827 13.664 37.537 1.00 96.00 407 TYR A N 1
ATOM 3210 C CA . TYR A 1 407 ? -22.394 12.848 36.410 1.00 96.00 407 TYR A CA 1
ATOM 3211 C C . TYR A 1 407 ? -21.978 11.468 36.904 1.00 96.00 407 TYR A C 1
ATOM 3213 O O . TYR A 1 407 ? -21.277 11.330 37.912 1.00 96.00 407 TYR A O 1
ATOM 3221 N N . LEU A 1 408 ? -22.341 10.447 36.139 1.00 96.38 408 LEU A N 1
ATOM 3222 C CA . LEU A 1 408 ? -21.770 9.114 36.259 1.00 96.38 408 LEU A CA 1
ATOM 3223 C C . LEU A 1 408 ? -21.079 8.769 34.947 1.00 96.38 408 LEU A C 1
ATOM 3225 O O . LEU A 1 408 ? -21.708 8.750 33.891 1.00 96.38 408 LEU A O 1
ATOM 3229 N N . PHE A 1 409 ? -19.785 8.481 35.035 1.00 97.50 409 PHE A N 1
ATOM 3230 C CA . PHE A 1 409 ? -18.985 8.028 33.904 1.00 97.50 409 PHE A CA 1
ATOM 3231 C C . PHE A 1 409 ? -18.817 6.517 33.993 1.00 97.50 409 PHE A C 1
ATOM 3233 O O . PHE A 1 409 ? -18.483 5.998 35.060 1.00 97.50 409 PHE A O 1
ATOM 3240 N N . GLY A 1 410 ? -19.019 5.829 32.874 1.00 97.44 410 GLY A N 1
ATOM 3241 C CA . GLY A 1 410 ? -18.736 4.410 32.705 1.00 97.44 410 GLY A CA 1
ATOM 3242 C C . GLY A 1 410 ? -17.660 4.217 31.645 1.00 97.44 410 GLY A C 1
ATOM 3243 O O . GLY A 1 410 ? -17.788 4.707 30.525 1.00 97.44 410 GLY A O 1
ATOM 3244 N N . SER A 1 411 ? -16.603 3.488 31.986 1.00 98.00 411 SER A N 1
ATOM 3245 C CA . SER A 1 411 ? -15.587 3.035 31.039 1.00 98.00 411 SER A CA 1
ATOM 3246 C C . SER A 1 411 ? -15.680 1.524 30.889 1.00 98.00 411 SER A C 1
ATOM 3248 O O . SER A 1 411 ? -15.570 0.805 31.882 1.00 98.00 411 SER A O 1
ATOM 3250 N N . MET A 1 412 ? -15.881 1.050 29.661 1.00 98.12 412 MET A N 1
ATOM 3251 C CA . MET A 1 412 ? -15.902 -0.374 29.340 1.00 98.12 412 MET A CA 1
ATOM 3252 C C . MET A 1 412 ? -14.621 -0.745 28.604 1.00 98.12 412 MET A C 1
ATOM 3254 O O . MET A 1 412 ? -14.297 -0.142 27.584 1.00 98.12 412 MET A O 1
ATOM 3258 N N . THR A 1 413 ? -13.922 -1.763 29.095 1.00 98.44 413 THR A N 1
ATOM 3259 C CA . THR A 1 413 ? -12.820 -2.428 28.399 1.00 98.44 413 THR A CA 1
ATOM 3260 C C . THR A 1 413 ? -13.321 -3.747 27.823 1.00 98.44 413 THR A C 1
ATOM 3262 O O . THR A 1 413 ? -13.803 -4.593 28.576 1.00 98.44 413 THR A O 1
ATOM 3265 N N . ALA A 1 414 ? -13.195 -3.937 26.513 1.00 98.00 414 ALA A N 1
ATOM 3266 C CA . ALA A 1 414 ? -13.418 -5.220 25.853 1.00 98.00 414 ALA A CA 1
ATOM 3267 C C . ALA A 1 414 ? -12.081 -5.934 25.621 1.00 98.00 414 ALA A C 1
ATOM 3269 O O . ALA A 1 414 ? -11.083 -5.279 25.309 1.00 98.00 414 ALA A O 1
ATOM 3270 N N . ILE A 1 415 ? -12.074 -7.258 25.781 1.00 97.88 415 ILE A N 1
ATOM 3271 C CA . ILE A 1 415 ? -10.890 -8.116 25.642 1.00 97.88 415 ILE A CA 1
ATOM 3272 C C . ILE A 1 415 ? -11.205 -9.231 24.646 1.00 97.88 415 ILE A C 1
ATOM 3274 O O . ILE A 1 415 ? -12.205 -9.934 24.820 1.00 97.88 415 ILE A O 1
ATOM 3278 N N . ASP A 1 416 ? -10.374 -9.399 23.619 1.00 97.69 416 ASP A N 1
ATOM 3279 C CA . ASP A 1 416 ? -10.501 -10.502 22.659 1.00 97.69 416 ASP A CA 1
ATOM 3280 C C . ASP A 1 416 ? -9.713 -11.757 23.083 1.00 97.69 416 ASP A C 1
ATOM 3282 O O . ASP A 1 416 ? -8.996 -11.760 24.087 1.00 97.69 416 ASP A O 1
ATOM 3286 N N . GLY A 1 417 ? -9.865 -12.848 22.331 1.00 96.75 417 GLY A N 1
ATOM 3287 C CA . GLY A 1 417 ? -9.206 -14.127 22.605 1.00 96.75 417 GLY A CA 1
ATOM 3288 C C . GLY A 1 417 ? -7.676 -14.109 22.509 1.00 96.75 417 GLY A C 1
ATOM 3289 O O . GLY A 1 417 ? -7.046 -15.015 23.050 1.00 96.75 417 GLY A O 1
ATOM 3290 N N . PHE A 1 418 ? -7.082 -13.081 21.896 1.00 95.88 418 PHE A N 1
ATOM 3291 C CA . PHE A 1 418 ? -5.632 -12.855 21.883 1.00 95.88 418 PHE A CA 1
ATOM 3292 C C . PHE A 1 418 ? -5.163 -11.961 23.042 1.00 95.88 418 PHE A C 1
ATOM 3294 O O . PHE A 1 418 ? -3.967 -11.780 23.258 1.00 95.88 418 PHE A O 1
ATOM 3301 N N . GLY A 1 419 ? -6.095 -11.434 23.839 1.00 96.56 419 GLY A N 1
ATOM 3302 C CA . GLY A 1 419 ? -5.809 -10.548 24.960 1.00 96.56 419 GLY A CA 1
ATOM 3303 C C . GLY A 1 419 ? -5.684 -9.077 24.567 1.00 96.56 419 GLY A C 1
ATOM 3304 O O . GLY A 1 419 ? -5.318 -8.261 25.421 1.00 96.56 419 GLY A O 1
ATOM 3305 N N . ASN A 1 420 ? -6.017 -8.708 23.325 1.00 97.44 420 ASN A N 1
ATOM 3306 C CA . ASN A 1 420 ? -6.052 -7.312 22.912 1.00 97.44 420 ASN A CA 1
ATOM 3307 C C . ASN A 1 420 ? -7.186 -6.588 23.628 1.00 97.44 420 ASN A C 1
ATOM 3309 O O . ASN A 1 420 ? -8.272 -7.133 23.838 1.00 97.44 420 ASN A O 1
ATOM 3313 N N . ARG A 1 421 ? -6.936 -5.330 23.993 1.00 97.88 421 ARG A N 1
ATOM 3314 C CA . ARG A 1 421 ? -7.855 -4.524 24.795 1.00 97.88 421 ARG A CA 1
ATOM 3315 C C . ARG A 1 421 ? -8.267 -3.270 24.046 1.00 97.88 421 ARG A C 1
ATOM 3317 O O . ARG A 1 421 ? -7.420 -2.579 23.486 1.00 97.88 421 ARG A O 1
ATOM 3324 N N . ALA A 1 422 ? -9.548 -2.937 24.114 1.00 97.81 422 ALA A N 1
ATOM 3325 C CA . ALA A 1 422 ? -10.071 -1.658 23.652 1.00 97.81 422 ALA A CA 1
ATOM 3326 C C . ALA A 1 422 ? -10.980 -1.052 24.716 1.00 97.81 422 ALA A C 1
ATOM 3328 O O . ALA A 1 422 ? -11.663 -1.785 25.430 1.00 97.81 422 ALA A O 1
ATOM 3329 N N . ILE A 1 423 ? -10.994 0.277 24.818 1.00 97.81 423 ILE A N 1
ATOM 3330 C CA . ILE A 1 423 ? -11.771 1.002 25.825 1.00 97.81 423 ILE A CA 1
ATOM 3331 C C . ILE A 1 423 ? -12.747 1.954 25.137 1.00 97.81 423 ILE A C 1
ATOM 3333 O O . ILE A 1 423 ? -12.354 2.687 24.233 1.00 97.81 423 ILE A O 1
ATOM 3337 N N . CYS A 1 424 ? -13.991 1.988 25.607 1.00 97.75 424 CYS A N 1
ATOM 3338 C CA . CYS A 1 424 ? -14.919 3.086 25.343 1.00 97.75 424 CYS A CA 1
ATOM 3339 C C . CYS A 1 424 ? -15.336 3.755 26.657 1.00 97.75 424 CYS A C 1
ATOM 3341 O O . CYS A 1 424 ? -15.237 3.171 27.743 1.00 97.75 424 CYS A O 1
ATOM 3343 N N . THR A 1 425 ? -15.819 4.988 26.554 1.00 97.94 425 THR A N 1
ATOM 3344 C CA . THR A 1 425 ? -16.370 5.758 27.670 1.00 97.94 425 THR A CA 1
ATOM 3345 C C . THR A 1 425 ? -17.748 6.278 27.300 1.00 97.94 425 THR A C 1
ATOM 3347 O O . THR A 1 425 ? -17.951 6.749 26.183 1.00 97.94 425 THR A O 1
ATOM 3350 N N . CYS A 1 426 ? -18.678 6.224 28.242 1.00 97.69 426 CYS A N 1
ATOM 3351 C CA . CYS A 1 426 ? -20.009 6.806 28.125 1.00 97.69 426 CYS A CA 1
ATOM 3352 C C . CYS A 1 426 ? -20.400 7.463 29.449 1.00 97.69 426 CYS A C 1
ATOM 3354 O O . CYS A 1 426 ? -19.793 7.207 30.493 1.00 97.69 426 CYS A O 1
ATOM 3356 N N . GLU A 1 427 ? -21.400 8.332 29.405 1.00 97.88 427 GLU A N 1
ATOM 3357 C CA . GLU A 1 427 ? -21.803 9.134 30.552 1.00 97.88 427 GLU A CA 1
ATOM 3358 C C . GLU A 1 427 ? -23.320 9.226 30.672 1.00 97.88 427 GLU A C 1
ATOM 3360 O O . GLU A 1 427 ? -24.052 9.142 29.682 1.00 97.88 427 GLU A O 1
ATOM 3365 N N . ALA A 1 428 ? -23.768 9.407 31.910 1.00 97.19 428 ALA A N 1
ATOM 3366 C CA . ALA A 1 428 ? -25.121 9.800 32.246 1.00 97.19 428 ALA A CA 1
ATOM 3367 C C . ALA A 1 428 ? -25.081 11.048 33.126 1.00 97.19 428 ALA A C 1
ATOM 3369 O O . ALA A 1 428 ? -24.264 11.152 34.045 1.00 97.19 428 ALA A O 1
ATOM 3370 N N . TYR A 1 429 ? -25.999 11.964 32.854 1.00 96.44 429 TYR A N 1
ATOM 3371 C CA . TYR A 1 429 ? -26.067 13.277 33.472 1.00 96.44 429 TYR A CA 1
ATOM 3372 C C . TYR A 1 429 ? -27.450 13.536 34.071 1.00 96.44 429 TYR A C 1
ATOM 3374 O O . TYR A 1 429 ? -28.476 13.225 33.460 1.00 96.44 429 TYR A O 1
ATOM 3382 N N . LEU A 1 430 ? -27.482 14.128 35.263 1.00 96.50 430 LEU A N 1
ATOM 3383 C CA . LEU A 1 430 ? -28.705 14.569 35.929 1.00 96.50 430 LEU A CA 1
ATOM 3384 C C . LEU A 1 430 ? -28.563 16.037 36.334 1.00 96.50 430 LEU A C 1
ATOM 3386 O O . LEU A 1 430 ? -27.625 16.383 37.054 1.00 96.50 430 LEU A O 1
ATOM 3390 N N . LYS A 1 431 ? -29.525 16.865 35.916 1.00 95.81 431 LYS A N 1
ATOM 3391 C CA . LYS A 1 431 ? -29.614 18.287 36.270 1.00 95.81 431 LYS A CA 1
ATOM 3392 C C . LYS A 1 431 ? -30.694 18.545 37.315 1.00 95.81 431 LYS A C 1
ATOM 3394 O O . LYS A 1 431 ? -31.820 18.053 37.183 1.00 95.81 431 LYS A O 1
ATOM 3399 N N . ASN A 1 432 ? -30.378 19.372 38.304 1.00 92.88 432 ASN A N 1
ATOM 3400 C CA . ASN A 1 432 ? -31.349 19.885 39.258 1.00 92.88 432 ASN A CA 1
ATOM 3401 C C . ASN A 1 432 ? -32.131 21.048 38.628 1.00 92.88 432 ASN A C 1
ATOM 3403 O O . ASN A 1 432 ? -31.520 22.048 38.250 1.00 92.88 432 ASN A O 1
ATOM 3407 N N . PRO A 1 433 ? -33.467 20.963 38.526 1.00 89.75 433 PRO A N 1
ATOM 3408 C CA . PRO A 1 433 ? -34.268 22.055 37.980 1.00 89.75 433 PRO A CA 1
ATOM 3409 C C . PRO A 1 433 ? -34.267 23.315 38.858 1.00 89.75 433 PRO A C 1
ATOM 3411 O O . PRO A 1 433 ? -34.572 24.383 38.344 1.00 89.75 433 PRO A O 1
ATOM 3414 N N . ASN A 1 434 ? -33.933 23.203 40.148 1.00 86.19 434 ASN A N 1
ATOM 3415 C CA . ASN A 1 434 ? -34.058 24.291 41.125 1.00 86.19 434 ASN A CA 1
ATOM 3416 C C . ASN A 1 434 ? -32.739 25.034 41.397 1.00 86.19 434 ASN A C 1
ATOM 3418 O O . ASN A 1 434 ? -32.720 25.963 42.193 1.00 86.19 434 ASN A O 1
ATOM 3422 N N . ALA A 1 435 ? -31.624 24.596 40.809 1.00 77.62 435 ALA A N 1
ATOM 3423 C CA . ALA A 1 435 ? -30.304 25.158 41.098 1.00 77.62 435 ALA A CA 1
ATOM 3424 C C . ALA A 1 435 ? -29.881 26.289 40.144 1.00 77.62 435 ALA A C 1
ATOM 3426 O O . ALA A 1 435 ? -28.866 26.927 40.390 1.00 77.62 435 ALA A O 1
ATOM 3427 N N . ASP A 1 436 ? -30.653 26.528 39.077 1.00 61.25 436 ASP A N 1
ATOM 3428 C CA . ASP A 1 436 ? -30.441 27.634 38.128 1.00 61.25 436 ASP A CA 1
ATOM 3429 C C . ASP A 1 436 ? -31.178 28.925 38.542 1.00 61.25 436 ASP A C 1
ATOM 3431 O O . ASP A 1 436 ? -31.121 29.915 37.816 1.00 61.25 436 ASP A O 1
ATOM 3435 N N . ASP A 1 437 ? -31.822 28.958 39.716 1.00 57.12 437 ASP A N 1
ATOM 3436 C CA . ASP A 1 437 ? -32.376 30.188 40.299 1.00 57.12 437 ASP A CA 1
ATOM 3437 C C . ASP A 1 437 ? -31.269 31.034 40.967 1.00 57.12 437 ASP A C 1
ATOM 3439 O O . ASP A 1 437 ? -31.441 31.558 42.069 1.00 57.12 437 ASP A O 1
ATOM 3443 N N . ASP A 1 438 ? -30.137 31.225 40.275 1.00 50.25 438 ASP A N 1
ATOM 3444 C CA . ASP A 1 438 ? -29.346 32.446 40.446 1.00 50.25 438 ASP A CA 1
ATOM 3445 C C . ASP A 1 438 ? -30.192 33.587 39.871 1.00 50.25 438 ASP A C 1
ATOM 3447 O O . ASP A 1 438 ? -30.104 34.006 38.712 1.00 50.25 438 ASP A O 1
ATOM 3451 N N . VAL A 1 439 ? -31.099 34.028 40.736 1.00 46.44 439 VAL A N 1
ATOM 3452 C CA . VAL A 1 439 ? -31.790 35.299 40.701 1.00 46.44 439 VAL A CA 1
ATOM 3453 C C . VAL A 1 439 ? -30.747 36.366 40.370 1.00 46.44 439 VAL A C 1
ATOM 3455 O O . VAL A 1 439 ? -29.866 36.677 41.169 1.00 46.44 439 VAL A O 1
ATOM 3458 N N . LEU A 1 440 ? -30.849 36.918 39.160 1.00 43.28 440 LEU A N 1
ATOM 3459 C CA . LEU A 1 440 ? -30.368 38.259 38.855 1.00 43.28 440 LEU A CA 1
ATOM 3460 C C . LEU A 1 440 ? -31.112 39.228 39.791 1.00 43.28 440 LEU A C 1
ATOM 3462 O O . LEU A 1 440 ? -32.166 39.745 39.420 1.00 43.28 440 LEU A O 1
ATOM 3466 N N . GLU A 1 441 ? -30.603 39.418 41.007 1.00 42.22 441 GLU A N 1
ATOM 3467 C CA . GLU A 1 441 ? -30.984 40.510 41.913 1.00 42.22 441 GLU A CA 1
ATOM 3468 C C . GLU A 1 441 ? -29.912 41.601 41.931 1.00 42.22 441 GLU A C 1
ATOM 3470 O O . GLU A 1 441 ? -28.713 41.275 42.113 1.00 42.22 441 GLU A O 1
#

InterPro domains:
  IPR029058 Alpha/Beta hydrolase fold [G3DSA:3.40.50.1820] (100-270)
  IPR029058 Alpha/Beta hydrolase fold [SSF53474] (143-223)
  IPR029058 Alpha/Beta hydrolase fold [SSF53474] (166-340)

Mean predicted aligned error: 7.54 Å

Radius of gyration: 29.11 Å; Cα contacts (8 Å, |Δi|>4): 1007; chains: 1; bounding box: 65×111×80 Å

Solvent-accessible surface area (backbone atoms only — not comparable to full-atom values): 23301 Å² total; per-residue (Å²): 140,84,86,83,81,82,82,82,80,82,77,80,80,76,78,76,81,68,75,77,73,47,51,78,37,55,38,31,35,40,19,23,19,78,45,82,84,96,56,68,61,62,45,57,50,80,88,39,42,40,36,61,77,37,66,41,54,67,76,50,34,49,57,20,31,39,28,65,76,36,78,42,60,42,88,47,17,30,33,40,38,43,26,26,28,37,63,64,54,94,84,83,46,70,42,69,53,26,33,60,60,11,43,44,59,47,69,64,75,81,61,53,71,54,49,48,61,46,81,42,62,25,45,48,81,3,41,66,47,40,37,48,76,71,60,76,44,58,69,73,28,27,31,29,35,33,22,69,23,68,67,52,43,77,88,54,52,73,63,64,44,51,25,46,51,49,16,52,50,54,46,60,53,71,53,37,45,85,88,49,52,52,37,37,40,31,30,12,26,26,27,14,14,37,49,35,52,54,45,52,42,53,47,38,72,74,36,56,73,48,26,37,35,39,40,26,41,32,22,29,54,42,51,94,73,48,33,77,56,27,41,94,54,65,40,66,29,87,76,36,87,92,17,31,24,26,29,14,36,52,63,78,64,42,78,69,55,56,42,34,41,35,44,36,41,33,27,18,23,60,69,43,93,90,46,78,85,44,33,14,55,37,45,38,70,60,47,72,70,48,74,57,62,43,75,74,87,42,43,33,41,38,63,44,83,40,49,53,67,44,56,35,58,34,60,74,53,45,52,52,50,53,51,45,42,58,75,51,42,43,57,44,35,50,58,50,34,55,64,38,42,36,49,55,48,51,44,37,48,56,34,67,45,76,41,58,61,42,71,29,29,38,34,40,54,70,46,60,60,41,76,39,57,76,73,44,36,44,34,45,32,74,89,70,50,74,50,69,58,49,62,77,47,78,47,74,52,70,50,59,86,85,39,48,62,51,76,46,43,41,34,42,35,40,26,30,67,76,65,28,63,24,74,30,70,30,52,30,41,39,33,32,80,72,49,73,71,72,70,93,122

Nearest PDB structures (foldseek):
  2jll-assembly1_A  TM=5.196E-01  e=1.943E-02  Homo sapiens
  3ott-assembly1_B  TM=4.526E-01  e=2.184E-02  Bacteroides thetaiotaomicron
  3va6-assembly1_A  TM=4.741E-01  e=3.698E-02  Bacteroides thetaiotaomicron
  3ott-assembly2_A  TM=4.484E-01  e=5.571E-02  Bacteroides thetaiotaomicron
  3va6-assembly3_B  TM=4.541E-01  e=5.571E-02  Bacteroides thetaiotaomicron

Organism: Sulfidibacter corallicola (NCBI:txid2818388)